Protein AF-A0A3A8ZZX3-F1 (afdb_monomer)

Radius of gyration: 27.64 Å; Cα contacts (8 Å, |Δi|>4): 768; chains: 1; bounding box: 94×73×80 Å

Solvent-accessible surface area (backbone atoms only — not comparable to full-atom values): 27142 Å² total; per-residue (Å²): 136,84,82,82,80,82,78,87,72,84,84,74,74,81,75,76,76,81,80,89,82,85,76,88,88,90,82,88,89,87,80,89,83,88,85,85,83,87,86,88,83,88,86,88,85,90,82,89,79,91,85,90,79,89,82,90,81,89,81,89,85,80,92,79,90,80,90,82,91,84,86,89,83,92,74,90,84,78,89,78,80,91,83,84,86,91,82,90,83,83,94,74,90,63,94,78,72,51,72,67,44,51,50,42,26,74,74,71,35,84,51,39,41,40,95,63,51,42,81,43,76,36,43,89,82,59,42,72,32,32,41,43,35,30,52,57,40,96,92,43,78,55,64,42,34,32,36,32,43,98,91,40,78,66,35,71,38,78,72,78,80,40,70,92,42,58,95,46,52,84,68,46,81,76,45,70,51,76,45,25,83,83,22,66,60,35,44,17,42,40,40,32,33,28,22,68,90,35,70,36,34,39,39,24,50,34,48,75,48,59,86,91,59,74,43,60,48,50,47,72,41,62,50,34,12,34,44,44,36,67,70,50,60,83,83,76,45,72,66,58,50,33,35,71,59,47,74,58,47,60,62,30,53,37,95,41,60,62,62,40,47,54,33,53,55,51,44,43,48,44,49,36,61,59,72,52,88,52,98,83,59,72,64,53,20,23,34,76,42,43,46,37,78,66,91,69,56,26,43,30,36,32,27,72,81,48,29,34,31,35,34,42,62,57,97,48,32,39,23,23,49,32,71,66,38,52,28,57,61,68,47,18,80,47,44,30,31,20,70,45,63,45,38,30,36,35,44,32,25,41,84,92,56,41,33,36,37,41,39,36,32,32,68,46,99,84,46,40,64,43,70,90,44,39,38,41,40,32,42,32,49,67,84,84,71,79,86,63,94,49,98,91,44,50,77,42,92,30,68,35,25,48,77,86,40,83,50,54,70,70,57,48,52,53,47,43,75,72,67,61,79,58,78,65,42,74,67,55,39,82,35,44,70,75,53,46,53,50,51,49,55,70,71,62,124

Structure (mmCIF, N/CA/C/O backbone):
data_AF-A0A3A8ZZX3-F1
#
_entry.id   AF-A0A3A8ZZX3-F1
#
loop_
_atom_site.group_PDB
_atom_site.id
_atom_site.type_symbol
_atom_site.label_atom_id
_atom_site.label_alt_id
_atom_site.label_comp_id
_atom_site.label_asym_id
_atom_site.label_entity_id
_atom_site.label_seq_id
_atom_site.pdbx_PDB_ins_code
_atom_site.Cartn_x
_atom_site.Cartn_y
_atom_site.Cartn_z
_atom_site.occupancy
_atom_site.B_iso_or_equiv
_atom_site.auth_seq_id
_atom_site.auth_comp_id
_atom_site.auth_asym_id
_atom_site.auth_atom_id
_atom_site.pdbx_PDB_model_num
ATOM 1 N N . MET A 1 1 ? 52.076 -0.228 2.991 1.00 35.75 1 MET A N 1
ATOM 2 C CA . MET A 1 1 ? 50.702 -0.357 3.521 1.00 35.75 1 MET A CA 1
ATOM 3 C C . MET A 1 1 ? 49.844 0.734 2.901 1.00 35.75 1 MET A C 1
ATOM 5 O O . MET A 1 1 ? 49.904 1.874 3.340 1.00 35.75 1 MET A O 1
ATOM 9 N N . LYS A 1 2 ? 49.142 0.412 1.810 1.00 28.17 2 LYS A N 1
ATOM 10 C CA . LYS A 1 2 ? 48.167 1.310 1.181 1.00 28.17 2 LYS A CA 1
ATOM 11 C C . LYS A 1 2 ? 46.853 1.161 1.953 1.00 28.17 2 LYS A C 1
ATOM 13 O O . LYS A 1 2 ? 46.361 0.047 2.075 1.00 28.17 2 LYS A O 1
ATOM 18 N N . ARG A 1 3 ? 46.346 2.255 2.526 1.00 26.59 3 ARG A N 1
ATOM 19 C CA . ARG A 1 3 ? 45.012 2.313 3.137 1.00 26.59 3 ARG A CA 1
ATOM 20 C C . ARG A 1 3 ? 43.992 2.483 2.015 1.00 26.59 3 ARG A C 1
ATOM 22 O O . ARG A 1 3 ? 43.915 3.556 1.424 1.00 26.59 3 ARG A O 1
ATOM 29 N N . THR A 1 4 ? 43.251 1.428 1.718 1.00 27.47 4 THR A N 1
ATOM 30 C CA . THR A 1 4 ? 42.016 1.474 0.935 1.00 27.47 4 THR A CA 1
ATOM 31 C C . THR A 1 4 ? 40.983 2.253 1.748 1.00 27.47 4 THR A C 1
ATOM 33 O O . THR A 1 4 ? 40.610 1.838 2.843 1.00 27.47 4 THR A O 1
ATOM 36 N N . ARG A 1 5 ? 40.572 3.428 1.258 1.00 26.05 5 ARG A N 1
ATOM 37 C CA . ARG A 1 5 ? 39.356 4.094 1.733 1.00 26.05 5 ARG A CA 1
ATOM 38 C C . ARG A 1 5 ? 38.194 3.432 1.005 1.00 26.05 5 ARG A C 1
ATOM 40 O O . ARG A 1 5 ? 38.030 3.659 -0.186 1.00 26.05 5 ARG A O 1
ATOM 47 N N . ILE A 1 6 ? 37.441 2.603 1.715 1.00 25.89 6 ILE A N 1
ATOM 48 C CA . ILE A 1 6 ? 36.107 2.186 1.290 1.00 25.89 6 ILE A CA 1
ATOM 49 C C . ILE A 1 6 ? 35.233 3.426 1.484 1.00 25.89 6 ILE A C 1
ATOM 51 O O . ILE A 1 6 ? 35.000 3.845 2.618 1.00 25.89 6 ILE A O 1
ATOM 55 N N . LYS A 1 7 ? 34.874 4.093 0.384 1.00 24.52 7 LYS A N 1
ATOM 56 C CA . LYS A 1 7 ? 33.806 5.091 0.401 1.00 24.52 7 LYS A CA 1
ATOM 57 C C . LYS A 1 7 ? 32.504 4.305 0.512 1.00 24.52 7 LYS A C 1
ATOM 59 O O . LYS A 1 7 ? 32.177 3.551 -0.393 1.00 24.52 7 LYS A O 1
ATOM 64 N N . TRP A 1 8 ? 31.827 4.451 1.642 1.00 22.27 8 TRP A N 1
ATOM 65 C CA . TRP A 1 8 ? 30.412 4.131 1.753 1.00 22.27 8 TRP A CA 1
ATOM 66 C C . TRP A 1 8 ? 29.657 5.213 0.981 1.00 22.27 8 TRP A C 1
ATOM 68 O O . TRP A 1 8 ? 29.888 6.399 1.222 1.00 22.27 8 TRP A O 1
ATOM 78 N N . MET A 1 9 ? 28.839 4.807 0.020 1.00 23.98 9 MET A N 1
ATOM 79 C CA . MET A 1 9 ? 27.940 5.671 -0.738 1.00 23.98 9 MET A CA 1
ATOM 80 C C . MET A 1 9 ? 26.528 5.096 -0.535 1.00 23.98 9 MET A C 1
ATOM 82 O O . MET A 1 9 ? 26.406 3.869 -0.491 1.00 23.98 9 MET A O 1
ATOM 86 N N . PRO A 1 10 ? 25.513 5.934 -0.270 1.00 27.72 10 PRO A N 1
ATOM 87 C CA . PRO A 1 10 ? 24.210 5.473 0.194 1.00 27.72 10 PRO A CA 1
ATOM 88 C C . PRO A 1 10 ? 23.489 4.687 -0.905 1.00 27.72 10 PRO A C 1
ATOM 90 O O . PRO A 1 10 ? 23.465 5.102 -2.060 1.00 27.72 10 PRO A O 1
ATOM 93 N N . MET A 1 11 ? 22.920 3.543 -0.524 1.00 24.72 11 MET A N 1
ATOM 94 C CA . MET A 1 11 ? 21.901 2.837 -1.297 1.00 24.72 11 MET A CA 1
ATOM 95 C C . MET A 1 11 ? 20.681 3.761 -1.354 1.00 24.72 11 MET A C 1
ATOM 97 O O . MET A 1 11 ? 20.001 3.935 -0.349 1.00 24.72 11 MET A O 1
ATOM 101 N N . ALA A 1 12 ? 20.453 4.410 -2.492 1.00 27.44 12 ALA A N 1
ATOM 102 C CA . ALA A 1 12 ? 19.214 5.129 -2.741 1.00 27.44 12 ALA A CA 1
ATOM 103 C C . ALA A 1 12 ? 18.169 4.105 -3.197 1.00 27.44 12 ALA A C 1
ATOM 105 O O . ALA A 1 12 ? 18.133 3.727 -4.366 1.00 27.44 12 ALA A O 1
ATOM 106 N N . ILE A 1 13 ? 17.351 3.619 -2.266 1.00 29.52 13 ILE A N 1
ATOM 107 C CA . ILE A 1 13 ? 16.057 3.032 -2.609 1.00 29.52 13 ILE A CA 1
ATOM 108 C C . ILE A 1 13 ? 15.150 4.237 -2.878 1.00 29.52 13 ILE A C 1
ATOM 110 O O . ILE A 1 13 ? 14.705 4.907 -1.951 1.00 29.52 13 ILE A O 1
ATOM 114 N N . MET A 1 14 ? 14.978 4.604 -4.151 1.00 34.81 14 MET A N 1
ATOM 115 C CA . MET A 1 14 ? 14.000 5.624 -4.527 1.00 34.81 14 MET A CA 1
ATOM 116 C C . MET A 1 14 ? 12.603 5.006 -4.453 1.00 34.81 14 MET A C 1
ATOM 118 O O . MET A 1 14 ? 12.107 4.463 -5.436 1.00 34.81 14 MET A O 1
ATOM 122 N N . THR A 1 15 ? 11.958 5.102 -3.294 1.00 33.69 15 THR A N 1
ATOM 123 C CA . THR A 1 15 ? 10.500 4.999 -3.221 1.00 33.69 15 THR A CA 1
ATOM 124 C C . THR A 1 15 ? 9.944 6.305 -3.784 1.00 33.69 15 THR A C 1
ATOM 126 O O . THR A 1 15 ? 10.015 7.358 -3.147 1.00 33.69 15 THR A O 1
ATOM 129 N N . ALA A 1 16 ? 9.478 6.273 -5.031 1.00 29.47 16 ALA A N 1
ATOM 130 C CA . ALA A 1 16 ? 8.839 7.413 -5.673 1.00 29.47 16 ALA A CA 1
ATOM 131 C C . ALA A 1 16 ? 7.444 7.623 -5.071 1.00 29.47 16 ALA A C 1
ATOM 133 O O . ALA A 1 16 ? 6.462 7.144 -5.619 1.00 29.47 16 ALA A O 1
ATOM 134 N N . MET A 1 17 ? 7.354 8.324 -3.940 1.00 32.25 17 MET A N 1
ATOM 135 C CA . MET A 1 17 ? 6.090 8.845 -3.415 1.00 32.25 17 MET A CA 1
ATOM 136 C C . MET A 1 17 ? 6.346 9.957 -2.401 1.00 32.25 17 MET A C 1
ATOM 138 O O . MET A 1 17 ? 7.015 9.755 -1.390 1.00 32.25 17 MET A O 1
ATOM 142 N N . LEU A 1 18 ? 5.809 11.153 -2.660 1.00 31.80 18 LEU A N 1
ATOM 143 C CA . LEU A 1 18 ? 5.735 12.197 -1.643 1.00 31.80 18 LEU A CA 1
ATOM 144 C C . LEU A 1 18 ? 4.461 13.046 -1.792 1.00 31.80 18 LEU A C 1
ATOM 146 O O . LEU A 1 18 ? 4.345 13.869 -2.695 1.00 31.80 18 LEU A O 1
ATOM 150 N N . VAL A 1 19 ? 3.572 12.858 -0.813 1.00 26.02 19 VAL A N 1
ATOM 151 C CA . VAL A 1 19 ? 2.784 13.873 -0.089 1.00 26.02 19 VAL A CA 1
ATOM 152 C C . VAL A 1 19 ? 1.876 14.782 -0.933 1.00 26.02 19 VAL A C 1
ATOM 154 O O . VAL A 1 19 ? 2.236 15.898 -1.308 1.00 26.02 19 VAL A O 1
ATOM 157 N N . CYS A 1 20 ? 0.607 14.383 -1.059 1.00 23.25 20 CYS A N 1
ATOM 158 C CA . CYS A 1 20 ? -0.499 15.325 -1.241 1.00 23.25 20 CYS A CA 1
ATOM 159 C C . CYS A 1 20 ? -0.789 16.043 0.090 1.00 23.25 20 CYS A C 1
ATOM 161 O O . CYS A 1 20 ? -1.660 15.663 0.868 1.00 23.25 20 CYS A O 1
ATOM 163 N N . ALA A 1 21 ? -0.051 17.118 0.367 1.00 21.50 21 ALA A N 1
ATOM 164 C CA . ALA A 1 21 ? -0.431 18.088 1.388 1.00 21.50 21 ALA A CA 1
ATOM 165 C C . ALA A 1 21 ? -1.526 19.018 0.836 1.00 21.50 21 ALA A C 1
ATOM 167 O O . ALA A 1 21 ? -1.242 20.128 0.393 1.00 21.50 21 ALA A O 1
ATOM 168 N N . CYS A 1 22 ? -2.789 18.593 0.889 1.00 23.70 22 CYS A N 1
ATOM 169 C CA . CYS A 1 22 ? -3.934 19.472 0.646 1.00 23.70 22 CYS A CA 1
ATOM 170 C C . CYS A 1 22 ? -4.710 19.692 1.947 1.00 23.70 22 CYS A C 1
ATOM 172 O O . CYS A 1 22 ? -5.764 19.122 2.190 1.00 23.70 22 CYS A O 1
ATOM 174 N N . GLY A 1 23 ? -4.166 20.566 2.794 1.00 21.05 23 GLY A N 1
ATOM 175 C CA . GLY A 1 23 ? -4.850 21.104 3.963 1.00 21.05 23 GLY A CA 1
ATOM 176 C C . GLY A 1 23 ? -4.674 22.618 4.025 1.00 21.05 23 GLY A C 1
ATOM 177 O O . GLY A 1 23 ? -3.597 23.103 4.354 1.00 21.05 23 GLY A O 1
ATOM 178 N N . ASN A 1 24 ? -5.765 23.341 3.764 1.00 25.86 24 ASN A N 1
ATOM 179 C CA . ASN A 1 24 ? -5.967 24.783 3.951 1.00 25.86 24 ASN A CA 1
ATOM 180 C C . ASN A 1 24 ? -5.250 25.754 2.999 1.00 25.86 24 ASN A C 1
ATOM 182 O O . ASN A 1 24 ? -4.222 26.326 3.346 1.00 25.86 24 ASN A O 1
ATOM 186 N N . GLN A 1 25 ? -5.937 26.121 1.910 1.00 23.34 25 GLN A N 1
ATOM 187 C CA . GLN A 1 25 ? -6.116 27.534 1.529 1.00 23.34 25 GLN A CA 1
ATOM 188 C C . GLN A 1 25 ? -7.231 27.692 0.479 1.00 23.34 25 GLN A C 1
ATOM 190 O O . GLN A 1 25 ? -6.992 27.880 -0.708 1.00 23.34 25 GLN A O 1
ATOM 195 N N . SER A 1 26 ? -8.487 27.654 0.928 1.00 23.36 26 SER A N 1
ATOM 196 C CA . SER A 1 26 ? -9.646 28.032 0.109 1.00 23.36 26 SER A CA 1
ATOM 197 C C . SER A 1 26 ? -10.311 29.268 0.704 1.00 23.36 26 SER A C 1
ATOM 199 O O . SER A 1 26 ? -11.254 29.174 1.483 1.00 23.36 26 SER A O 1
ATOM 201 N N . ALA A 1 27 ? -9.820 30.448 0.335 1.00 25.16 27 ALA A N 1
ATOM 202 C CA . ALA A 1 27 ? -10.617 31.667 0.359 1.00 25.16 27 ALA A CA 1
ATOM 203 C C . ALA A 1 27 ? -10.037 32.669 -0.646 1.00 25.16 27 ALA A C 1
ATOM 205 O O . ALA A 1 27 ? -8.862 33.003 -0.582 1.00 25.16 27 ALA A O 1
ATOM 206 N N . GLU A 1 28 ? -10.909 33.165 -1.526 1.00 26.33 28 GLU A N 1
ATOM 207 C CA . GLU A 1 28 ? -10.723 34.349 -2.379 1.00 26.33 28 GLU A CA 1
ATOM 208 C C . GLU A 1 28 ? -10.077 34.202 -3.766 1.00 26.33 28 GLU A C 1
ATOM 210 O O . GLU A 1 28 ? -9.236 35.017 -4.106 1.00 26.33 28 GLU A O 1
ATOM 215 N N . ILE A 1 29 ? -10.591 33.341 -4.659 1.00 25.14 29 ILE A N 1
ATOM 216 C CA . ILE A 1 29 ? -10.711 33.715 -6.091 1.00 25.14 29 ILE A CA 1
ATOM 217 C C . ILE A 1 29 ? -12.008 33.129 -6.684 1.00 25.14 29 ILE A C 1
ATOM 219 O O . ILE A 1 29 ? -12.013 32.145 -7.411 1.00 25.14 29 ILE A O 1
ATOM 223 N N . GLN A 1 30 ? -13.146 33.764 -6.398 1.00 24.62 30 GLN A N 1
ATOM 224 C CA . GLN A 1 30 ? -14.319 33.708 -7.276 1.00 24.62 30 GLN A CA 1
ATOM 225 C C . GLN A 1 30 ? -14.690 35.133 -7.668 1.00 24.62 30 GLN A C 1
ATOM 227 O O . GLN A 1 30 ? -15.331 35.859 -6.907 1.00 24.62 30 GLN A O 1
ATOM 232 N N . LYS A 1 31 ? -14.290 35.535 -8.874 1.00 25.45 31 LYS A N 1
ATOM 233 C CA . LYS A 1 31 ? -14.998 36.520 -9.698 1.00 25.45 31 LYS A CA 1
ATOM 234 C C . LYS A 1 31 ? -14.415 36.491 -11.106 1.00 25.45 31 LYS A C 1
ATOM 236 O O . LYS A 1 31 ? -13.218 36.670 -11.262 1.00 25.45 31 LYS A O 1
ATOM 241 N N . GLN A 1 32 ? -15.321 36.388 -12.083 1.00 24.48 32 GLN A N 1
ATOM 242 C CA . GLN A 1 32 ? -15.096 36.340 -13.538 1.00 24.48 32 GLN A CA 1
ATOM 243 C C . GLN A 1 32 ? -14.703 34.922 -13.997 1.00 24.48 32 GLN A C 1
ATOM 245 O O . GLN A 1 32 ? -13.659 34.419 -13.633 1.00 24.48 32 GLN A O 1
ATOM 250 N N . THR A 1 33 ? -15.498 34.176 -14.764 1.00 25.25 33 THR A N 1
ATOM 251 C CA . THR A 1 33 ? -16.285 34.603 -15.923 1.00 25.25 33 THR A CA 1
ATOM 252 C C . THR A 1 33 ? -17.392 33.578 -16.180 1.00 25.25 33 THR A C 1
ATOM 254 O O . THR A 1 33 ? -17.118 32.423 -16.476 1.00 25.25 33 THR A O 1
ATOM 257 N N . ALA A 1 34 ? -18.649 34.009 -16.075 1.00 22.81 34 ALA A N 1
ATOM 258 C CA . ALA A 1 34 ? -19.795 33.282 -16.602 1.00 22.81 34 ALA A CA 1
ATOM 259 C C . ALA A 1 34 ? -20.109 33.819 -18.003 1.00 22.81 34 ALA A C 1
ATOM 261 O O . ALA A 1 34 ? -20.228 35.033 -18.181 1.00 22.81 34 ALA A O 1
ATOM 262 N N . GLY A 1 35 ? -20.287 32.927 -18.976 1.00 22.27 35 GLY A N 1
ATOM 263 C CA . GLY A 1 35 ? -20.876 33.283 -20.262 1.00 22.27 35 GLY A CA 1
ATOM 264 C C . GLY A 1 35 ? -20.722 32.208 -21.333 1.00 22.27 35 GLY A C 1
ATOM 265 O O . GLY A 1 35 ? -19.633 32.050 -21.867 1.00 22.27 35 GLY A O 1
ATOM 266 N N . GLY A 1 36 ? -21.835 31.567 -21.719 1.00 23.16 36 GLY A N 1
ATOM 267 C CA . GLY A 1 36 ? -22.000 31.097 -23.104 1.00 23.16 36 GLY A CA 1
ATOM 268 C C . GLY A 1 36 ? -22.632 29.721 -23.349 1.00 23.16 36 GLY A C 1
ATOM 269 O O . GLY A 1 36 ? -21.931 28.794 -23.708 1.00 23.16 36 GLY A O 1
ATOM 270 N N . ASN A 1 37 ? -23.966 29.660 -23.248 1.00 24.14 37 ASN A N 1
ATOM 271 C CA . ASN A 1 37 ? -24.945 28.967 -24.114 1.00 24.14 37 ASN A CA 1
ATOM 272 C C . ASN A 1 37 ? -24.756 27.528 -24.670 1.00 24.14 37 ASN A C 1
ATOM 274 O O . ASN A 1 37 ? -23.994 27.293 -25.596 1.00 24.14 37 ASN A O 1
ATOM 278 N N . GLN A 1 38 ? -25.712 26.676 -24.252 1.00 24.95 38 GLN A N 1
ATOM 279 C CA . GLN A 1 38 ? -26.722 25.929 -25.042 1.00 24.95 38 GLN A CA 1
ATOM 280 C C . GLN A 1 38 ? -26.303 25.120 -26.290 1.00 24.95 38 GLN A C 1
ATOM 282 O O . GLN A 1 38 ? -25.961 25.698 -27.315 1.00 24.95 38 GLN A O 1
ATOM 287 N N . THR A 1 39 ? -26.652 23.824 -26.328 1.00 24.73 39 THR A N 1
ATOM 288 C CA . THR A 1 39 ? -27.852 23.319 -27.049 1.00 24.73 39 THR A CA 1
ATOM 289 C C . THR A 1 39 ? -28.114 21.826 -26.800 1.00 24.73 39 THR A C 1
ATOM 291 O O . THR A 1 39 ? -27.210 21.040 -26.557 1.00 24.73 39 THR A O 1
ATOM 294 N N . ALA A 1 40 ? -29.402 21.482 -26.830 1.00 23.55 40 ALA A N 1
ATOM 295 C CA . ALA A 1 40 ? -29.999 20.173 -26.595 1.00 23.55 40 ALA A CA 1
ATOM 296 C C . ALA A 1 40 ? -29.903 19.226 -27.804 1.00 23.55 40 ALA A C 1
ATOM 298 O O . ALA A 1 40 ? -29.895 19.707 -28.936 1.00 23.55 40 ALA A O 1
ATOM 299 N N . GLN A 1 41 ? -30.041 17.912 -27.579 1.00 26.11 41 GLN A N 1
ATOM 300 C CA . GLN A 1 41 ? -30.997 17.108 -28.353 1.00 26.11 41 GLN A CA 1
ATOM 301 C C . GLN A 1 41 ? -31.349 15.765 -27.697 1.00 26.11 41 GLN A C 1
ATOM 303 O O . GLN A 1 41 ? -30.493 14.978 -27.310 1.00 26.11 41 GLN A O 1
ATOM 308 N N . GLU A 1 42 ? -32.659 15.545 -27.612 1.00 24.02 42 GLU A N 1
ATOM 309 C CA . GLU A 1 42 ? -33.368 14.329 -27.224 1.00 24.02 42 GLU A CA 1
ATOM 310 C C . GLU A 1 42 ? -33.145 13.181 -28.221 1.00 24.02 42 GLU A C 1
ATOM 312 O O . GLU A 1 42 ? -33.012 13.428 -29.421 1.00 24.02 42 GLU A O 1
ATOM 317 N N . ARG A 1 43 ? -33.295 11.932 -27.753 1.00 26.39 43 ARG A N 1
ATOM 318 C CA . ARG A 1 43 ? -34.104 10.906 -28.439 1.00 26.39 43 ARG A CA 1
ATOM 319 C C . ARG A 1 43 ? -34.572 9.815 -27.468 1.00 26.39 43 ARG A C 1
ATOM 321 O O . ARG A 1 43 ? -33.783 9.044 -26.940 1.00 26.39 43 ARG A O 1
ATOM 328 N N . GLN A 1 44 ? -35.890 9.761 -27.294 1.00 23.72 44 GLN A N 1
ATOM 329 C CA . GLN A 1 44 ? -36.675 8.618 -26.825 1.00 23.72 44 GLN A CA 1
ATOM 330 C C . GLN A 1 44 ? -37.027 7.694 -28.002 1.00 23.72 44 GLN A C 1
ATOM 332 O O . GLN A 1 44 ? -37.263 8.192 -29.103 1.00 23.72 44 GLN A O 1
ATOM 337 N N . ALA A 1 45 ? -37.157 6.392 -27.718 1.00 25.48 45 ALA A N 1
ATOM 338 C CA . ALA A 1 45 ? -38.215 5.446 -28.145 1.00 25.48 45 ALA A CA 1
ATOM 339 C C . ALA A 1 45 ? -37.633 4.015 -28.045 1.00 25.48 45 ALA A C 1
ATOM 341 O O . ALA A 1 45 ? -36.572 3.783 -28.609 1.00 25.48 45 ALA A O 1
ATOM 342 N N . ALA A 1 46 ? -38.139 3.034 -27.287 1.00 23.42 46 ALA A N 1
ATOM 343 C CA . ALA A 1 46 ? -39.488 2.498 -27.020 1.00 23.42 46 ALA A CA 1
ATOM 344 C C . ALA A 1 46 ? -39.612 1.070 -27.603 1.00 23.42 46 ALA A C 1
ATOM 346 O O . ALA A 1 46 ? -39.205 0.831 -28.737 1.00 23.42 46 ALA A O 1
ATOM 347 N N . GLY A 1 47 ? -40.228 0.168 -26.824 1.00 23.69 47 GLY A N 1
ATOM 348 C CA . GLY A 1 47 ? -40.628 -1.207 -27.180 1.00 23.69 47 GLY A CA 1
ATOM 349 C C . GLY A 1 47 ? -40.166 -2.212 -26.112 1.00 23.69 47 GLY A C 1
ATOM 350 O O . GLY A 1 47 ? -39.001 -2.580 -26.119 1.00 23.69 47 GLY A O 1
ATOM 351 N N . GLU A 1 48 ? -40.918 -2.524 -25.043 1.00 23.41 48 GLU A N 1
ATOM 352 C CA . GLU A 1 48 ? -42.093 -3.435 -24.982 1.00 23.41 48 GLU A CA 1
ATOM 353 C C . GLU A 1 48 ? -41.836 -4.774 -25.710 1.00 23.41 48 GLU A C 1
ATOM 355 O O . GLU A 1 48 ? -41.448 -4.766 -26.869 1.00 23.41 48 GLU A O 1
ATOM 360 N N . ALA A 1 49 ? -42.060 -5.974 -25.167 1.00 22.94 49 ALA A N 1
ATOM 361 C CA . ALA A 1 49 ? -42.785 -6.429 -23.984 1.00 22.94 49 ALA A CA 1
ATOM 362 C C . ALA A 1 49 ? -42.606 -7.962 -23.835 1.00 22.94 49 ALA A C 1
ATOM 364 O O . ALA A 1 49 ? -42.408 -8.637 -24.842 1.00 22.94 49 ALA A O 1
ATOM 365 N N . GLN A 1 50 ? -42.861 -8.468 -22.612 1.00 24.31 50 GLN A N 1
ATOM 366 C CA . GLN A 1 50 ? -43.399 -9.812 -22.286 1.00 24.31 50 GLN A CA 1
ATOM 367 C C . GLN A 1 50 ? -42.485 -11.026 -22.576 1.00 24.31 50 GLN A C 1
ATOM 369 O O . GLN A 1 50 ? -41.735 -11.048 -23.532 1.00 24.31 50 GLN A O 1
ATOM 374 N N . THR A 1 51 ? -42.478 -12.146 -21.852 1.00 22.77 51 THR A N 1
ATOM 375 C CA . THR A 1 51 ? -43.171 -12.713 -20.676 1.00 22.77 51 THR A CA 1
ATOM 376 C C . THR A 1 51 ? -42.476 -14.056 -20.420 1.00 22.77 51 THR A C 1
ATOM 378 O O . THR A 1 51 ? -42.089 -14.704 -21.389 1.00 22.77 51 THR A O 1
ATOM 381 N N . GLY A 1 52 ? -42.426 -14.548 -19.182 1.00 24.70 52 GLY A N 1
ATOM 382 C CA . GLY A 1 52 ? -42.093 -15.957 -18.943 1.00 24.70 52 GLY A CA 1
ATOM 383 C C . GLY A 1 52 ? -41.783 -16.247 -17.485 1.00 24.70 52 GLY A C 1
ATOM 384 O O . GLY A 1 52 ? -40.700 -15.942 -17.014 1.00 24.70 52 GLY A O 1
ATOM 385 N N . ASN A 1 53 ? -42.770 -16.791 -16.785 1.00 23.12 53 ASN A N 1
ATOM 386 C CA . ASN A 1 53 ? -42.750 -17.131 -15.369 1.00 23.12 53 ASN A CA 1
ATOM 387 C C . ASN A 1 53 ? -42.537 -18.649 -15.193 1.00 23.12 53 ASN A C 1
ATOM 389 O O . ASN A 1 53 ? -42.934 -19.400 -16.087 1.00 23.12 53 ASN A O 1
ATOM 393 N N . ALA A 1 54 ? -42.082 -19.045 -13.995 1.00 24.09 54 ALA A N 1
ATOM 394 C CA . ALA A 1 54 ? -41.921 -20.412 -13.461 1.00 24.09 54 ALA A CA 1
ATOM 395 C C . ALA A 1 54 ? -40.707 -21.199 -14.014 1.00 24.09 54 ALA A C 1
ATOM 397 O O . ALA A 1 54 ? -40.390 -21.110 -15.191 1.00 24.09 54 ALA A O 1
ATOM 398 N N . ASP A 1 55 ? -39.962 -21.973 -13.225 1.00 24.09 55 ASP A N 1
ATOM 399 C CA . ASP A 1 55 ? -40.396 -22.794 -12.093 1.00 24.09 55 ASP A CA 1
ATOM 400 C C . ASP A 1 55 ? -39.232 -23.111 -11.131 1.00 24.09 55 ASP A C 1
ATOM 402 O O . ASP A 1 55 ? -38.062 -23.112 -11.518 1.00 24.09 55 ASP A O 1
ATOM 406 N N . GLU A 1 56 ? -39.599 -23.389 -9.883 1.00 24.12 56 GLU A N 1
ATOM 407 C CA . GLU A 1 56 ? -38.773 -23.929 -8.804 1.00 24.12 56 GLU A CA 1
ATOM 408 C C . GLU A 1 56 ? -38.213 -25.315 -9.158 1.00 24.12 56 GLU A C 1
ATOM 410 O O . GLU A 1 56 ? -38.942 -26.174 -9.642 1.00 24.12 56 GLU A O 1
ATOM 415 N N . THR A 1 57 ? -36.978 -25.603 -8.736 1.00 25.84 57 THR A N 1
ATOM 416 C CA . THR A 1 57 ? -36.681 -26.915 -8.138 1.00 25.84 57 THR A CA 1
ATOM 417 C C . THR A 1 57 ? -35.598 -26.793 -7.076 1.00 25.84 57 THR A C 1
ATOM 419 O O . THR A 1 57 ? -34.452 -26.448 -7.341 1.00 25.84 57 THR A O 1
ATOM 422 N N . THR A 1 58 ? -36.025 -27.115 -5.865 1.00 22.70 58 THR A N 1
ATOM 423 C CA . THR A 1 58 ? -35.275 -27.472 -4.667 1.00 22.70 58 THR A CA 1
ATOM 424 C C . THR A 1 58 ? -34.473 -28.761 -4.869 1.00 22.70 58 THR A C 1
ATOM 426 O O . THR A 1 58 ? -34.992 -29.737 -5.410 1.00 22.70 58 THR A O 1
ATOM 429 N N . ALA A 1 59 ? -33.252 -28.803 -4.335 1.00 25.19 59 ALA A N 1
ATOM 430 C CA . ALA A 1 59 ? -32.601 -30.040 -3.908 1.00 25.19 59 ALA A CA 1
ATOM 431 C C . ALA A 1 59 ? -31.657 -29.742 -2.731 1.00 25.19 59 ALA A C 1
ATOM 433 O O . ALA A 1 59 ? -30.560 -29.220 -2.902 1.00 25.19 59 ALA A O 1
ATOM 434 N N . GLU A 1 60 ? -32.136 -30.056 -1.526 1.00 22.27 60 GLU A N 1
ATOM 435 C CA . GLU A 1 60 ? -31.320 -30.279 -0.332 1.00 22.27 60 GLU A CA 1
ATOM 436 C C . GLU A 1 60 ? -30.497 -31.570 -0.464 1.00 22.27 60 GLU A C 1
ATOM 438 O O . GLU A 1 60 ? -30.955 -32.524 -1.097 1.00 22.27 60 GLU A O 1
ATOM 443 N N . SER A 1 61 ? -29.365 -31.609 0.253 1.00 24.17 61 SER A N 1
ATOM 444 C CA . SER A 1 61 ? -28.663 -32.770 0.846 1.00 24.17 61 SER A CA 1
ATOM 445 C C . SER A 1 61 ? -27.160 -32.643 0.570 1.00 24.17 61 SER A C 1
ATOM 447 O O . SER A 1 61 ? -26.766 -32.424 -0.563 1.00 24.17 61 SER A O 1
ATOM 449 N N . GLY A 1 62 ? -26.241 -32.768 1.520 1.00 24.16 62 GLY A N 1
ATOM 450 C CA . GLY A 1 62 ? -26.328 -33.199 2.902 1.00 24.16 62 GLY A CA 1
ATOM 451 C C . GLY A 1 62 ? -24.925 -33.143 3.509 1.00 24.16 62 GLY A C 1
ATOM 452 O O . GLY A 1 62 ? -23.920 -33.289 2.819 1.00 24.16 62 GLY A O 1
ATOM 453 N N . ILE A 1 63 ? -24.893 -32.888 4.809 1.00 23.19 63 ILE A N 1
ATOM 454 C CA . ILE A 1 63 ? -23.712 -32.825 5.664 1.00 23.19 63 ILE A CA 1
ATOM 455 C C . ILE A 1 63 ? -23.126 -34.233 5.818 1.00 23.19 63 ILE A C 1
ATOM 457 O O . ILE A 1 63 ? -23.868 -35.152 6.162 1.00 23.19 63 ILE A O 1
ATOM 461 N N . THR A 1 64 ? -21.806 -34.375 5.695 1.00 24.67 64 THR A N 1
ATOM 462 C CA . THR A 1 64 ? -21.048 -35.386 6.448 1.00 24.67 64 THR A CA 1
ATOM 463 C C . THR A 1 64 ? -19.676 -34.840 6.822 1.00 24.67 64 THR A C 1
ATOM 465 O O . THR A 1 64 ? -18.815 -34.663 5.965 1.00 24.67 64 THR A O 1
ATOM 468 N N . GLU A 1 65 ? -19.510 -34.595 8.121 1.00 23.53 65 GLU A N 1
ATOM 469 C CA . GLU A 1 65 ? -18.236 -34.450 8.819 1.00 23.53 65 GLU A CA 1
ATOM 470 C C . GLU A 1 65 ? -17.456 -35.770 8.783 1.00 23.53 65 GLU A C 1
ATOM 472 O O . GLU A 1 65 ? -18.012 -36.831 9.075 1.00 23.53 65 GLU A O 1
ATOM 477 N N . THR A 1 66 ? -16.149 -35.686 8.552 1.00 24.66 66 THR A N 1
ATOM 478 C CA . THR A 1 66 ? -15.171 -36.602 9.153 1.00 24.66 66 THR A CA 1
ATOM 479 C C . THR A 1 66 ? -13.904 -35.813 9.441 1.00 24.66 66 THR A C 1
ATOM 481 O O . THR A 1 66 ? -13.231 -35.355 8.522 1.00 24.66 66 THR A O 1
ATOM 484 N N . ALA A 1 67 ? -13.630 -35.643 10.731 1.00 22.05 67 ALA A N 1
ATOM 485 C CA . ALA A 1 67 ? -12.389 -35.124 11.277 1.00 22.05 67 ALA A CA 1
ATOM 486 C C . ALA A 1 67 ? -11.304 -36.209 11.251 1.00 22.05 67 ALA A C 1
ATOM 488 O O . ALA A 1 67 ? -11.576 -37.338 11.657 1.00 22.05 67 ALA A O 1
ATOM 489 N N . GLU A 1 68 ? -10.082 -35.847 10.866 1.00 24.34 68 GLU A N 1
ATOM 490 C CA . GLU A 1 68 ? -8.857 -36.503 11.330 1.00 24.34 68 GLU A CA 1
ATOM 491 C C . GLU A 1 68 ? -7.794 -35.429 11.607 1.00 24.34 68 GLU A C 1
ATOM 493 O O . GLU A 1 68 ? -7.537 -34.548 10.790 1.00 24.34 68 GLU A O 1
ATOM 498 N N . GLU A 1 69 ? -7.252 -35.490 12.825 1.00 23.11 69 GLU A N 1
ATOM 499 C CA . GLU A 1 69 ? -6.210 -34.634 13.390 1.00 23.11 69 GLU A CA 1
ATOM 500 C C . GLU A 1 69 ? -4.837 -34.919 12.763 1.00 23.11 69 GLU A C 1
ATOM 502 O O . GLU A 1 69 ? -4.433 -36.079 12.717 1.00 23.11 69 GLU A O 1
ATOM 507 N N . THR A 1 70 ? -4.062 -33.873 12.453 1.00 23.11 70 THR A N 1
ATOM 508 C CA . THR A 1 70 ? -2.593 -33.872 12.622 1.00 23.11 70 THR A CA 1
ATOM 509 C C . THR A 1 70 ? -2.056 -32.454 12.859 1.00 23.11 70 THR A C 1
ATOM 511 O O . THR A 1 70 ? -1.940 -31.656 11.937 1.00 23.11 70 THR A O 1
ATOM 514 N N . ASP A 1 71 ? -1.803 -32.184 14.138 1.00 21.11 71 ASP A N 1
ATOM 515 C CA . ASP A 1 71 ? -0.658 -31.538 14.806 1.00 21.11 71 ASP A CA 1
ATOM 516 C C . ASP A 1 71 ? 0.260 -30.491 14.111 1.00 21.11 71 ASP A C 1
ATOM 518 O O . ASP A 1 71 ? 0.981 -30.780 13.159 1.00 21.11 71 ASP A O 1
ATOM 522 N N . GLU A 1 72 ? 0.283 -29.318 14.765 1.00 22.56 72 GLU A N 1
ATOM 523 C CA . GLU A 1 72 ? 1.357 -28.340 15.049 1.00 22.56 72 GLU A CA 1
ATOM 524 C C . GLU A 1 72 ? 2.259 -27.722 13.947 1.00 22.56 72 GLU A C 1
ATOM 526 O O . GLU A 1 72 ? 3.273 -28.272 13.527 1.00 22.56 72 GLU A O 1
ATOM 531 N N . SER A 1 73 ? 2.044 -26.416 13.718 1.00 22.81 73 SER A N 1
ATOM 532 C CA . SER A 1 73 ? 3.112 -25.400 13.709 1.00 22.81 73 SER A CA 1
ATOM 533 C C . SER A 1 73 ? 2.555 -24.068 14.228 1.00 22.81 73 SER A C 1
ATOM 535 O O . SER A 1 73 ? 1.586 -23.537 13.694 1.00 22.81 73 SER A O 1
ATOM 537 N N . ARG A 1 74 ? 3.131 -23.565 15.326 1.00 25.72 74 ARG A N 1
ATOM 538 C CA . ARG A 1 74 ? 2.717 -22.349 16.040 1.00 25.72 74 ARG A CA 1
ATOM 539 C C . ARG A 1 74 ? 3.343 -21.102 15.409 1.00 25.72 74 ARG A C 1
ATOM 541 O O . ARG A 1 74 ? 4.556 -20.928 15.503 1.00 25.72 74 ARG A O 1
ATOM 548 N N . THR A 1 75 ? 2.514 -20.185 14.928 1.00 25.05 75 THR A N 1
ATOM 549 C CA . THR A 1 75 ? 2.815 -18.747 14.854 1.00 25.05 75 THR A CA 1
ATOM 550 C C . THR A 1 75 ? 1.804 -17.994 15.720 1.00 25.05 75 THR A C 1
ATOM 552 O O . THR A 1 75 ? 0.651 -18.396 15.856 1.00 25.05 75 THR A O 1
ATOM 555 N N . ALA A 1 76 ? 2.300 -16.993 16.446 1.00 25.66 76 ALA A N 1
ATOM 556 C CA . ALA A 1 76 ? 1.631 -16.368 17.579 1.00 25.66 76 ALA A CA 1
ATOM 557 C C . ALA A 1 76 ? 0.386 -15.571 17.157 1.00 25.66 76 ALA A C 1
ATOM 559 O O . ALA A 1 76 ? 0.487 -14.543 16.492 1.00 25.66 76 ALA A O 1
ATOM 560 N N . ASP A 1 77 ? -0.776 -16.048 17.596 1.00 29.64 77 ASP A N 1
ATOM 561 C CA . ASP A 1 77 ? -2.058 -15.361 17.497 1.00 29.64 77 ASP A CA 1
ATOM 562 C C . ASP A 1 77 ? -2.200 -14.398 18.688 1.00 29.64 77 ASP A C 1
ATOM 564 O O . ASP A 1 77 ? -2.054 -14.790 19.849 1.00 29.64 77 ASP A O 1
ATOM 568 N N . GLY A 1 78 ? -2.403 -13.115 18.401 1.00 30.56 78 GLY A N 1
ATOM 569 C CA . GLY A 1 78 ? -2.306 -12.026 19.372 1.00 30.56 78 GLY A CA 1
ATOM 570 C C . GLY A 1 78 ? -3.467 -11.048 19.274 1.00 30.56 78 GLY A C 1
ATOM 571 O O . GLY A 1 78 ? -3.251 -9.848 19.150 1.00 30.56 78 GLY A O 1
ATOM 572 N N . ALA A 1 79 ? -4.705 -11.537 19.320 1.00 34.00 79 ALA A N 1
ATOM 573 C CA . ALA A 1 79 ? -5.831 -10.699 19.718 1.00 34.00 79 ALA A CA 1
ATOM 574 C C . ALA A 1 79 ? -5.807 -10.560 21.251 1.00 34.00 79 ALA A C 1
ATOM 576 O O . ALA A 1 79 ? -6.241 -11.459 21.969 1.00 34.00 79 ALA A O 1
ATOM 577 N N . GLN A 1 80 ? -5.268 -9.456 21.773 1.00 36.53 80 GLN A N 1
ATOM 578 C CA . GLN A 1 80 ? -5.311 -9.166 23.207 1.00 36.53 80 GLN A CA 1
ATOM 579 C C . GLN A 1 80 ? -6.485 -8.229 23.509 1.00 36.53 80 GLN A C 1
ATOM 581 O O . GLN A 1 80 ? -6.411 -7.022 23.314 1.00 36.53 80 GLN A O 1
ATOM 586 N N . THR A 1 81 ? -7.594 -8.800 23.982 1.00 29.30 81 THR A N 1
ATOM 587 C CA . THR A 1 81 ? -8.727 -8.055 24.553 1.00 29.30 81 THR A CA 1
ATOM 588 C C . THR A 1 81 ? -8.817 -8.339 26.048 1.00 29.30 81 THR A C 1
ATOM 590 O O . THR A 1 81 ? -9.043 -9.486 26.436 1.00 29.30 81 THR A O 1
ATOM 593 N N . ALA A 1 82 ? -8.692 -7.314 26.893 1.00 28.50 82 ALA A N 1
ATOM 594 C CA . ALA A 1 82 ? -8.988 -7.414 28.319 1.00 28.50 82 ALA A CA 1
ATOM 595 C C . ALA A 1 82 ? -10.417 -6.914 28.590 1.00 28.50 82 ALA A C 1
ATOM 597 O O . ALA A 1 82 ? -10.705 -5.727 28.472 1.00 28.50 82 ALA A O 1
ATOM 598 N N . GLY A 1 83 ? -11.319 -7.824 28.960 1.00 25.41 83 GLY A N 1
ATOM 599 C CA . GLY A 1 83 ? -12.625 -7.495 29.528 1.00 25.41 83 GLY A CA 1
ATOM 600 C C . GLY A 1 83 ? -12.726 -8.065 30.937 1.00 25.41 83 GLY A C 1
ATOM 601 O O . GLY A 1 83 ? -12.481 -9.253 31.126 1.00 25.41 83 GLY A O 1
ATOM 602 N N . THR A 1 84 ? -13.104 -7.246 31.923 1.00 25.98 84 THR A N 1
ATOM 603 C CA . THR A 1 84 ? -13.614 -7.769 33.200 1.00 25.98 84 THR A CA 1
ATOM 604 C C . THR A 1 84 ? -14.719 -6.883 33.768 1.00 25.98 84 THR A C 1
ATOM 606 O O . THR A 1 84 ? -14.626 -5.658 33.751 1.00 25.98 84 THR A O 1
ATOM 609 N N . GLU A 1 85 ? -15.771 -7.552 34.238 1.00 27.31 85 GLU A N 1
ATOM 610 C CA . GLU A 1 85 ? -17.026 -7.026 34.770 1.00 27.31 85 GLU A CA 1
ATOM 611 C C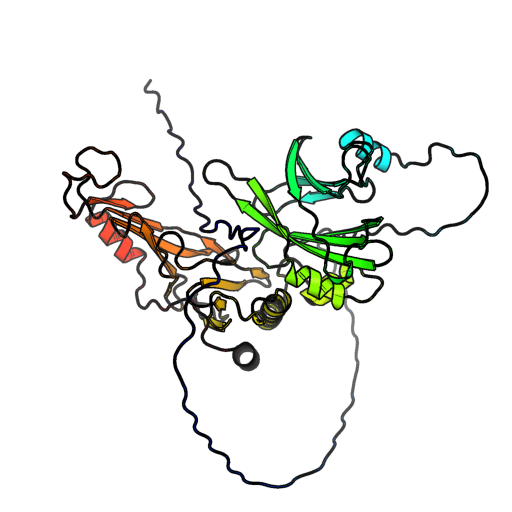 . GLU A 1 85 ? -16.886 -6.352 36.146 1.00 27.31 85 GLU A C 1
ATOM 613 O O . GLU A 1 85 ? -16.078 -6.731 36.994 1.00 27.31 85 GLU A O 1
ATOM 618 N N . GLU A 1 86 ? -17.755 -5.369 36.372 1.00 28.92 86 GLU A N 1
ATOM 619 C CA . GLU A 1 86 ? -17.894 -4.574 37.589 1.00 28.92 86 GLU A CA 1
ATOM 620 C C . GLU A 1 86 ? -18.660 -5.345 38.688 1.00 28.92 86 GLU A C 1
ATOM 622 O O . GLU A 1 86 ? -19.756 -5.858 38.457 1.00 28.92 86 GLU A O 1
ATOM 627 N N . THR A 1 87 ? -18.144 -5.367 39.924 1.00 24.77 87 THR A N 1
ATOM 628 C CA . THR A 1 87 ? -18.962 -5.623 41.125 1.00 24.77 87 THR A CA 1
ATOM 629 C C . THR A 1 87 ? -18.650 -4.609 42.226 1.00 24.77 87 THR A C 1
ATOM 631 O O . THR A 1 87 ? -17.501 -4.342 42.565 1.00 24.77 87 THR A O 1
ATOM 634 N N . ALA A 1 88 ? -19.714 -4.014 42.768 1.00 31.72 88 ALA A N 1
ATOM 635 C CA . ALA A 1 88 ? -19.682 -2.919 43.730 1.00 31.72 88 ALA A CA 1
ATOM 636 C C . ALA A 1 88 ? -19.430 -3.373 45.183 1.00 31.72 88 ALA A C 1
ATOM 638 O O . ALA A 1 88 ? -20.033 -4.348 45.636 1.00 31.72 88 ALA A O 1
ATOM 639 N N . GLY A 1 89 ? -18.660 -2.584 45.956 1.00 27.95 89 GLY A N 1
ATOM 640 C CA . GLY A 1 89 ? -18.687 -2.637 47.428 1.00 27.95 89 GLY A CA 1
ATOM 641 C C . GLY A 1 89 ? -17.485 -2.068 48.208 1.00 27.95 89 GLY A C 1
ATOM 642 O O . GLY A 1 89 ? -16.595 -2.817 48.585 1.00 27.95 89 GLY A O 1
ATOM 643 N N . THR A 1 90 ? -17.584 -0.784 48.589 1.00 30.48 90 THR A N 1
ATOM 644 C CA . THR A 1 90 ? -17.053 -0.104 49.807 1.00 30.48 90 THR A CA 1
ATOM 645 C C . THR A 1 90 ? -15.540 0.084 50.059 1.00 30.48 90 THR A C 1
ATOM 647 O O . THR A 1 90 ? -14.836 -0.829 50.474 1.00 30.48 90 THR A O 1
ATOM 650 N N . ASP A 1 91 ? -15.134 1.359 49.947 1.00 43.25 91 ASP A N 1
ATOM 651 C CA . ASP A 1 91 ? -14.132 2.149 50.691 1.00 43.25 91 ASP A CA 1
ATOM 652 C C . ASP A 1 91 ? -13.051 1.430 51.511 1.00 43.25 91 ASP A C 1
ATOM 654 O O . ASP A 1 91 ? -13.224 1.136 52.696 1.00 43.25 91 ASP A O 1
ATOM 658 N N . SER A 1 92 ? -11.879 1.298 50.882 1.00 38.38 92 SER A N 1
ATOM 659 C CA . SER A 1 92 ? -10.519 1.512 51.412 1.00 38.38 92 SER A CA 1
ATOM 660 C C . SER A 1 92 ? -9.557 1.233 50.252 1.00 38.38 92 SER A C 1
ATOM 662 O O . SER A 1 92 ? -9.108 0.101 50.142 1.00 38.38 92 SER A O 1
ATOM 664 N N . ALA A 1 93 ? -9.307 2.182 49.339 1.00 37.66 93 ALA A N 1
ATOM 665 C CA . ALA A 1 93 ? -8.502 1.909 48.138 1.00 37.66 93 ALA A CA 1
ATOM 666 C C . ALA A 1 93 ? -7.064 1.493 48.520 1.00 37.66 93 ALA A C 1
ATOM 668 O O . ALA A 1 93 ? -6.314 2.331 49.030 1.00 37.66 93 ALA A O 1
ATOM 669 N N . PRO A 1 94 ? -6.659 0.226 48.315 1.00 45.34 94 PRO A N 1
ATOM 670 C CA . PRO A 1 94 ? -5.250 -0.127 48.243 1.00 45.34 94 PRO A CA 1
ATOM 671 C C . PRO A 1 94 ? -4.751 0.288 46.850 1.00 45.34 94 PRO A C 1
ATOM 673 O O . PRO A 1 94 ? -5.546 0.301 45.909 1.00 45.34 94 PRO A O 1
ATOM 676 N N . ASP A 1 95 ? -3.461 0.591 46.689 1.00 54.03 95 ASP A N 1
ATOM 677 C CA . ASP A 1 95 ? -2.839 0.648 45.357 1.00 54.03 95 ASP A CA 1
ATOM 678 C C . ASP A 1 95 ? -3.169 -0.661 44.622 1.00 54.03 95 ASP A C 1
ATOM 680 O O . ASP A 1 95 ? -2.677 -1.733 44.978 1.00 54.03 95 ASP A O 1
ATOM 684 N N . THR A 1 96 ? -4.112 -0.577 43.684 1.00 63.66 96 THR A N 1
ATOM 685 C CA . THR A 1 96 ? -4.762 -1.713 43.009 1.00 63.66 96 THR A CA 1
ATOM 686 C C . THR A 1 96 ? -4.309 -1.838 41.559 1.00 63.66 96 THR A C 1
ATOM 688 O O . THR A 1 96 ? -4.831 -2.670 40.823 1.00 63.66 96 THR A O 1
ATOM 691 N N . GLU A 1 97 ? -3.323 -1.041 41.147 1.00 76.88 97 GLU A N 1
ATOM 692 C CA . GLU A 1 97 ? -2.703 -1.166 39.833 1.00 76.88 97 GLU A CA 1
ATOM 693 C C . GLU A 1 97 ? -1.822 -2.416 39.788 1.00 76.88 97 GLU A C 1
ATOM 695 O O . GLU A 1 97 ? -1.046 -2.694 40.711 1.00 76.88 97 GLU A O 1
ATOM 700 N N . SER A 1 98 ? -1.960 -3.197 38.714 1.00 89.88 98 SER A N 1
ATOM 701 C CA . SER A 1 98 ? -1.109 -4.364 38.515 1.00 89.88 98 SER A CA 1
ATOM 702 C C . SER A 1 98 ? 0.352 -3.919 38.327 1.00 89.88 98 SER A C 1
ATOM 704 O O . SER A 1 98 ? 0.610 -2.804 37.862 1.00 89.88 98 SER A O 1
ATOM 706 N N . PRO A 1 99 ? 1.337 -4.773 38.664 1.00 91.50 99 PRO A N 1
ATOM 707 C CA . PRO A 1 99 ? 2.745 -4.459 38.430 1.00 91.50 99 PRO A CA 1
ATOM 708 C C . PRO A 1 99 ? 3.053 -4.079 36.975 1.00 91.50 99 PRO A C 1
ATOM 710 O O . PRO A 1 99 ? 3.875 -3.197 36.758 1.00 91.50 99 PRO A O 1
ATOM 713 N N . GLU A 1 100 ? 2.365 -4.698 36.010 1.00 90.38 100 GLU A N 1
ATOM 714 C CA . GLU A 1 100 ? 2.509 -4.424 34.574 1.00 90.38 100 GLU A CA 1
ATOM 715 C C . GLU A 1 100 ? 2.031 -3.012 34.212 1.00 90.38 100 GLU A C 1
ATOM 717 O O . GLU A 1 100 ? 2.730 -2.282 33.513 1.00 90.38 100 GLU A O 1
ATOM 722 N N . ILE A 1 101 ? 0.881 -2.580 34.744 1.00 93.19 101 ILE A N 1
ATOM 723 C CA . ILE A 1 101 ? 0.366 -1.218 34.533 1.00 93.19 101 ILE A CA 1
ATOM 724 C C . ILE A 1 101 ? 1.323 -0.180 35.113 1.00 93.19 101 ILE A C 1
ATOM 726 O O . ILE A 1 101 ? 1.645 0.809 34.451 1.00 93.19 101 ILE A O 1
ATOM 730 N N . ARG A 1 102 ? 1.841 -0.432 36.320 1.00 94.81 102 ARG A N 1
ATOM 731 C CA . ARG A 1 102 ? 2.819 0.462 36.943 1.00 94.81 102 ARG A CA 1
ATOM 732 C C . ARG A 1 102 ? 4.114 0.541 36.134 1.00 94.81 102 ARG A C 1
ATOM 734 O O . ARG A 1 102 ? 4.634 1.633 35.950 1.00 94.81 102 ARG A O 1
ATOM 741 N N . GLU A 1 103 ? 4.609 -0.580 35.614 1.00 94.81 103 GLU A N 1
ATOM 742 C CA . GLU A 1 103 ? 5.797 -0.609 34.753 1.00 94.81 103 GLU A CA 1
ATOM 743 C C . GLU A 1 103 ? 5.600 0.238 33.487 1.00 94.81 103 GLU A C 1
ATOM 745 O O . GLU A 1 103 ? 6.449 1.069 33.167 1.00 94.81 103 GLU A O 1
ATOM 750 N N . LYS A 1 104 ? 4.455 0.115 32.802 1.00 95.31 104 LYS A N 1
ATOM 751 C CA . LYS A 1 104 ? 4.163 0.935 31.613 1.00 95.31 104 LYS A CA 1
ATOM 752 C C . LYS A 1 104 ? 4.091 2.428 31.930 1.00 95.31 104 LYS A C 1
ATOM 754 O O . LYS A 1 104 ? 4.601 3.231 31.149 1.00 95.31 104 LYS A O 1
ATOM 759 N N . LYS A 1 105 ? 3.523 2.813 33.075 1.00 95.62 105 LYS A N 1
ATOM 760 C CA . LYS A 1 105 ? 3.509 4.213 33.531 1.00 95.62 105 LYS A CA 1
ATOM 761 C C . LYS A 1 105 ? 4.894 4.721 33.923 1.00 95.62 105 LYS A C 1
ATOM 763 O O . LYS A 1 105 ? 5.239 5.852 33.595 1.00 95.62 105 LYS A O 1
ATOM 768 N N . GLU A 1 106 ? 5.716 3.889 34.562 1.00 95.38 106 GLU A N 1
ATOM 769 C CA . GLU A 1 106 ? 7.114 4.216 34.867 1.00 95.38 106 GLU A CA 1
ATOM 770 C C . GLU A 1 106 ? 7.937 4.426 33.583 1.00 95.38 106 GLU A C 1
ATOM 772 O O . GLU A 1 106 ? 8.776 5.326 33.535 1.00 95.38 106 GLU A O 1
ATOM 777 N N . MET A 1 107 ? 7.680 3.634 32.536 1.00 94.69 107 MET A N 1
ATOM 778 C CA . MET A 1 107 ? 8.364 3.739 31.243 1.00 94.69 107 MET A CA 1
ATOM 779 C C . MET A 1 107 ? 7.902 4.939 30.410 1.00 94.69 107 MET A C 1
ATOM 781 O O . MET A 1 107 ? 8.733 5.641 29.837 1.00 94.69 107 MET A O 1
ATOM 785 N N . PHE A 1 108 ? 6.590 5.162 30.313 1.00 95.62 108 PHE A N 1
ATOM 786 C CA . PHE A 1 108 ? 6.008 6.064 29.314 1.00 95.62 108 PHE A CA 1
ATOM 787 C C . PHE A 1 108 ? 5.335 7.308 29.900 1.00 95.62 108 PHE A C 1
ATOM 789 O O . PHE A 1 108 ? 5.002 8.223 29.149 1.00 95.62 108 PHE A O 1
ATOM 796 N N . GLY A 1 109 ? 5.186 7.380 31.221 1.00 94.31 109 GLY A N 1
ATOM 797 C CA . GLY A 1 109 ? 4.528 8.464 31.944 1.00 94.31 109 GLY A CA 1
ATOM 798 C C . GLY A 1 109 ? 3.089 8.140 32.350 1.00 94.31 109 GLY A C 1
ATOM 799 O O . GLY A 1 109 ? 2.432 7.286 31.765 1.00 94.31 109 GLY A O 1
ATOM 800 N N . GLU A 1 110 ? 2.586 8.875 33.345 1.00 94.19 110 GLU A N 1
ATOM 801 C CA . GLU A 1 110 ? 1.263 8.659 33.961 1.00 94.19 110 GLU A CA 1
ATOM 802 C C . GLU A 1 110 ? 0.076 8.817 33.000 1.00 94.19 110 GLU A C 1
ATOM 804 O O . GLU A 1 110 ? -0.986 8.249 33.239 1.00 94.19 110 GLU A O 1
ATOM 809 N N . ASP A 1 111 ? 0.252 9.590 31.925 1.00 94.94 111 ASP A N 1
ATOM 810 C CA . ASP A 1 111 ? -0.797 9.850 30.935 1.00 94.94 111 ASP A CA 1
ATOM 811 C C . ASP A 1 111 ? -0.948 8.699 29.916 1.00 94.94 111 ASP A C 1
ATOM 813 O O . ASP A 1 111 ? -1.839 8.758 29.065 1.00 94.94 111 ASP A O 1
ATOM 817 N N . CYS A 1 112 ? -0.083 7.673 29.936 1.00 96.75 112 CYS A N 1
ATOM 818 C CA . CYS A 1 112 ? -0.220 6.540 29.021 1.00 96.75 112 CYS A CA 1
ATOM 819 C C . CYS A 1 112 ? -1.461 5.699 29.367 1.00 96.75 112 CYS A C 1
ATOM 821 O O . CYS A 1 112 ? -1.804 5.502 30.535 1.00 96.75 112 CYS A O 1
ATOM 823 N N . ILE A 1 113 ? -2.144 5.184 28.345 1.00 97.31 113 ILE A N 1
ATOM 824 C CA . ILE A 1 113 ? -3.218 4.199 28.518 1.00 97.31 113 ILE A CA 1
ATOM 825 C C . ILE A 1 113 ? -2.531 2.838 28.629 1.00 97.31 113 ILE A C 1
ATOM 827 O O . ILE A 1 113 ? -2.391 2.116 27.646 1.00 97.31 113 ILE A O 1
ATOM 831 N N . ALA A 1 114 ? -2.020 2.546 29.824 1.00 96.19 114 ALA A N 1
ATOM 832 C CA . ALA A 1 114 ? -1.115 1.433 30.100 1.00 96.19 114 ALA A CA 1
ATOM 833 C C . ALA A 1 114 ? -1.660 0.061 29.663 1.00 96.19 114 ALA A C 1
ATOM 835 O O . ALA A 1 114 ? -0.890 -0.783 29.208 1.00 96.19 114 ALA A O 1
ATOM 836 N N . GLU A 1 115 ? -2.976 -0.146 29.738 1.00 95.38 115 GLU A N 1
ATOM 837 C CA . GLU A 1 115 ? -3.668 -1.361 29.288 1.00 95.38 115 GLU A CA 1
ATOM 838 C C . GLU A 1 115 ? -3.616 -1.561 27.762 1.00 95.38 115 GLU A C 1
ATOM 840 O O . GLU A 1 115 ? -3.894 -2.654 27.278 1.00 95.38 115 GLU A O 1
ATOM 845 N N . GLN A 1 116 ? -3.284 -0.510 27.009 1.00 96.50 116 GLN A N 1
ATOM 846 C CA . GLN A 1 116 ? -3.201 -0.487 25.546 1.00 96.50 116 GLN A CA 1
ATOM 847 C C . GLN A 1 116 ? -1.762 -0.223 25.057 1.00 96.50 116 GLN A C 1
ATOM 849 O O . GLN A 1 116 ? -1.556 0.196 23.918 1.00 96.50 116 GLN A O 1
ATOM 854 N N . CYS A 1 117 ? -0.759 -0.440 25.916 1.00 97.06 117 CYS A N 1
ATOM 855 C CA . CYS A 1 117 ? 0.655 -0.351 25.555 1.00 97.06 117 CYS A CA 1
ATOM 856 C C . CYS A 1 117 ? 1.185 -1.726 25.128 1.00 97.06 117 CYS A C 1
ATOM 858 O O . CYS A 1 117 ? 1.383 -2.604 25.972 1.00 97.06 117 CYS A O 1
ATOM 860 N N . PHE A 1 118 ? 1.490 -1.893 23.841 1.00 95.19 118 PHE A N 1
ATOM 861 C CA . PHE A 1 118 ? 1.889 -3.181 23.264 1.00 95.19 118 PHE A CA 1
ATOM 862 C C . PHE A 1 118 ? 3.307 -3.147 22.711 1.00 95.19 118 PHE A C 1
ATOM 864 O O . PHE A 1 118 ? 3.729 -2.148 22.135 1.00 95.19 118 PHE A O 1
ATOM 871 N N . GLU A 1 119 ? 4.029 -4.253 22.870 1.00 96.31 119 GLU A N 1
ATOM 872 C CA . GLU A 1 119 ? 5.235 -4.517 22.087 1.00 96.31 119 GLU A CA 1
ATOM 873 C C . GLU A 1 119 ? 4.816 -5.087 20.727 1.00 96.31 119 GLU A C 1
ATOM 875 O O . GLU A 1 119 ? 3.983 -5.993 20.666 1.00 96.31 119 GLU A O 1
ATOM 880 N N . VAL A 1 120 ? 5.357 -4.535 19.645 1.00 95.25 120 VAL A N 1
ATOM 881 C CA . VAL A 1 120 ? 4.974 -4.854 18.267 1.00 95.25 120 VAL A CA 1
ATOM 882 C C . VAL A 1 120 ? 6.231 -5.020 17.427 1.00 95.25 120 VAL A C 1
ATOM 884 O O . VAL A 1 120 ? 7.151 -4.208 17.513 1.00 95.25 120 VAL A O 1
ATOM 887 N N . GLU A 1 121 ? 6.258 -6.053 16.590 1.00 94.81 121 GLU A N 1
ATOM 888 C CA . GLU A 1 121 ? 7.285 -6.215 15.563 1.00 94.81 121 GLU A CA 1
ATOM 889 C C . GLU A 1 121 ? 6.812 -5.550 14.267 1.00 94.81 121 GLU A C 1
ATOM 891 O O . GLU A 1 121 ? 5.800 -5.950 13.687 1.00 94.81 121 GLU A O 1
ATOM 896 N N . LEU A 1 122 ? 7.529 -4.517 13.823 1.00 93.44 122 LEU A N 1
ATOM 897 C CA . LEU A 1 122 ? 7.277 -3.881 12.533 1.00 93.44 122 LEU A CA 1
ATOM 898 C C . LEU A 1 122 ? 8.002 -4.648 11.416 1.00 93.44 122 LEU A C 1
ATOM 900 O O . LEU A 1 122 ? 9.191 -4.963 11.541 1.00 93.44 122 LEU A O 1
ATOM 904 N N . ASN A 1 123 ? 7.299 -4.907 10.310 1.00 89.88 123 ASN A N 1
ATOM 905 C CA . ASN A 1 123 ? 7.846 -5.568 9.121 1.00 89.88 123 ASN A CA 1
ATOM 906 C C . ASN A 1 123 ? 8.917 -4.712 8.411 1.00 89.88 123 ASN A C 1
ATOM 908 O O . ASN A 1 123 ? 9.269 -3.630 8.869 1.00 89.88 123 ASN A O 1
ATOM 912 N N . LYS A 1 124 ? 9.497 -5.211 7.307 1.00 83.50 124 LYS A N 1
ATOM 913 C CA . LYS A 1 124 ? 10.445 -4.472 6.434 1.00 83.50 124 LYS A CA 1
ATOM 914 C C . LYS A 1 124 ? 11.637 -3.828 7.166 1.00 83.50 124 LYS A C 1
ATOM 916 O O . LYS A 1 124 ? 12.104 -2.752 6.818 1.00 83.50 124 LYS A O 1
ATOM 921 N N . GLY A 1 125 ? 12.168 -4.507 8.186 1.00 74.75 125 GLY A N 1
ATOM 922 C CA . GLY A 1 125 ? 13.313 -4.003 8.956 1.00 74.75 125 GLY A CA 1
ATOM 923 C C . GLY A 1 125 ? 12.946 -2.943 9.997 1.00 74.75 125 GLY A C 1
ATOM 924 O O . GLY A 1 125 ? 13.839 -2.349 10.604 1.00 74.75 125 GLY A O 1
ATOM 925 N N . GLY A 1 126 ? 11.650 -2.743 10.246 1.00 79.19 126 GLY A N 1
ATOM 926 C CA . GLY A 1 126 ? 11.160 -1.916 11.331 1.00 79.19 126 GLY A CA 1
ATOM 927 C C . GLY A 1 126 ? 11.624 -2.444 12.679 1.00 79.19 126 GLY A C 1
ATOM 928 O O . GLY A 1 126 ? 12.174 -1.667 13.448 1.00 79.19 126 GLY A O 1
ATOM 929 N N . GLY A 1 127 ? 11.534 -3.746 12.942 1.00 89.38 127 GLY A N 1
ATOM 930 C CA . GLY A 1 127 ? 11.979 -4.327 14.209 1.00 89.38 127 GLY A CA 1
ATOM 931 C C . GLY A 1 127 ? 11.036 -4.001 15.370 1.00 89.38 127 GLY A C 1
ATOM 932 O O . GLY A 1 127 ? 9.994 -3.365 15.192 1.00 89.38 127 GLY A O 1
ATOM 933 N N . THR A 1 128 ? 11.418 -4.408 16.577 1.00 95.19 128 THR A N 1
ATOM 934 C CA . THR A 1 128 ? 10.558 -4.286 17.759 1.00 95.19 128 THR A CA 1
ATOM 935 C C . THR A 1 128 ? 10.396 -2.831 18.222 1.00 95.19 128 THR A C 1
ATOM 937 O O . THR A 1 128 ? 11.370 -2.077 18.349 1.00 95.19 128 THR A O 1
ATOM 940 N N . VAL A 1 129 ? 9.154 -2.426 18.492 1.00 95.94 129 VAL A N 1
ATOM 941 C CA . VAL A 1 129 ? 8.761 -1.119 19.047 1.00 95.94 129 VAL A CA 1
ATOM 942 C C . VAL A 1 129 ? 7.680 -1.282 20.110 1.00 95.94 129 VAL A C 1
ATOM 944 O O . VAL A 1 129 ? 7.009 -2.308 20.179 1.00 95.94 129 VAL A O 1
ATOM 947 N N . TYR A 1 130 ? 7.467 -0.242 20.909 1.00 97.69 130 TYR A N 1
ATOM 948 C CA . TYR A 1 130 ? 6.265 -0.087 21.717 1.00 97.69 130 TYR A CA 1
ATOM 949 C C . TYR A 1 130 ? 5.271 0.835 21.022 1.00 97.69 130 TYR A C 1
ATOM 951 O O . TYR A 1 130 ? 5.606 1.977 20.719 1.00 97.69 130 TYR A O 1
ATOM 959 N N . PHE A 1 131 ? 4.040 0.372 20.840 1.00 98.25 131 PHE A N 1
ATOM 960 C CA . PHE A 1 131 ? 2.902 1.251 20.605 1.00 98.25 131 PHE A CA 1
ATOM 961 C C . PHE A 1 131 ? 2.430 1.809 21.949 1.00 98.25 131 PHE A C 1
ATOM 963 O O . PHE A 1 131 ? 2.122 1.045 22.869 1.00 98.25 131 PHE A O 1
ATOM 970 N N . VAL A 1 132 ? 2.383 3.135 22.066 1.00 98.38 132 VAL A N 1
ATOM 971 C CA . VAL A 1 132 ? 2.076 3.838 23.314 1.00 98.38 132 VAL A CA 1
ATOM 972 C C . VAL A 1 132 ? 0.985 4.888 23.077 1.00 98.38 132 VAL A C 1
ATOM 974 O O . VAL A 1 132 ? 1.252 5.964 22.535 1.00 98.38 132 VAL A O 1
ATOM 977 N N . PRO A 1 133 ? -0.261 4.604 23.477 1.00 98.12 133 PRO A N 1
ATOM 978 C CA . PRO A 1 133 ? -1.344 5.575 23.467 1.00 98.12 133 PRO A CA 1
ATOM 979 C C . PRO A 1 133 ? -1.344 6.428 24.740 1.00 98.12 133 PRO A C 1
ATOM 981 O O . PRO A 1 133 ? -1.074 5.942 25.838 1.00 98.12 133 PRO A O 1
ATOM 984 N N . TYR A 1 134 ? -1.720 7.697 24.609 1.00 97.38 134 TYR A N 1
ATOM 985 C CA . TYR A 1 134 ? -1.776 8.658 25.707 1.00 97.38 134 TYR A CA 1
ATOM 986 C C . TYR A 1 134 ? -3.146 9.316 25.807 1.00 97.38 134 TYR A C 1
ATOM 988 O O . TYR A 1 134 ? -3.643 9.893 24.836 1.00 97.38 134 TYR A O 1
ATOM 996 N N . ALA A 1 135 ? -3.743 9.267 26.996 1.00 95.94 135 ALA A N 1
ATOM 997 C CA . ALA A 1 135 ? -5.005 9.930 27.276 1.00 95.94 135 ALA A CA 1
ATOM 998 C C . ALA A 1 135 ? -4.839 11.464 27.317 1.00 95.94 135 ALA A C 1
ATOM 1000 O O . ALA A 1 135 ? -3.782 11.964 27.711 1.00 95.94 135 ALA A O 1
ATOM 1001 N N . PRO A 1 136 ? -5.895 12.228 26.975 1.00 95.19 136 PRO A N 1
ATOM 1002 C CA . PRO A 1 136 ? -5.917 13.670 27.186 1.00 95.19 136 PRO A CA 1
ATOM 1003 C C . PRO A 1 136 ? -5.631 14.055 28.646 1.00 95.19 136 PRO A C 1
ATOM 1005 O O . PRO A 1 136 ? -6.315 13.600 29.564 1.00 95.19 136 PRO A O 1
ATOM 1008 N N . SER A 1 137 ? -4.689 14.970 28.855 1.00 92.31 137 SER A N 1
ATOM 1009 C CA . SER A 1 137 ? -4.329 15.541 30.153 1.00 92.31 137 SER A CA 1
ATOM 1010 C C . SER A 1 137 ? -4.392 17.073 30.145 1.00 92.31 137 SER A C 1
ATOM 1012 O O . SER A 1 137 ? -4.665 17.717 29.131 1.00 92.31 137 SER A O 1
ATOM 1014 N N . VAL A 1 138 ? -4.179 17.703 31.306 1.00 88.88 138 VAL A N 1
ATOM 1015 C CA . VAL A 1 138 ? -4.226 19.176 31.431 1.00 88.88 138 VAL A CA 1
ATOM 1016 C C . VAL A 1 138 ? -3.135 19.849 30.594 1.00 88.88 138 VAL A C 1
ATOM 1018 O O . VAL A 1 138 ? -3.336 20.950 30.082 1.00 88.88 138 VAL A O 1
ATOM 1021 N N . THR A 1 139 ? -1.976 19.205 30.476 1.00 88.31 139 THR A N 1
ATOM 1022 C CA . THR A 1 139 ? -0.826 19.700 29.713 1.00 88.31 139 THR A CA 1
ATOM 1023 C C . THR A 1 139 ? -0.867 19.261 28.254 1.00 88.31 139 THR A C 1
ATOM 1025 O O . THR A 1 139 ? -0.315 19.969 27.414 1.00 88.31 139 THR A O 1
ATOM 1028 N N . GLN A 1 140 ? -1.532 18.142 27.946 1.00 88.81 140 GLN A N 1
ATOM 1029 C CA . GLN A 1 140 ? -1.725 17.631 26.589 1.00 88.81 140 GLN A CA 1
ATOM 1030 C C . GLN A 1 140 ? -3.199 17.259 26.359 1.00 88.81 140 GLN A C 1
ATOM 1032 O O . GLN A 1 140 ? -3.588 16.122 26.601 1.00 88.81 140 GLN A O 1
ATOM 1037 N N . PRO A 1 141 ? -4.048 18.199 25.910 1.00 90.12 141 PRO A N 1
ATOM 1038 C CA . PRO A 1 141 ? -5.505 18.026 25.904 1.00 90.12 141 PRO A CA 1
ATOM 1039 C C . PRO A 1 141 ? -6.040 17.100 24.801 1.00 90.12 141 PRO A C 1
ATOM 1041 O O . PRO A 1 141 ? -7.256 16.941 24.685 1.00 90.12 141 PRO A O 1
ATOM 1044 N N . GLU A 1 142 ? -5.165 16.516 23.987 1.00 90.88 142 GLU A N 1
ATOM 1045 C CA . GLU A 1 142 ? -5.521 15.677 22.848 1.00 90.88 142 GLU A CA 1
ATOM 1046 C C . GLU A 1 142 ? -5.078 14.234 23.091 1.00 90.88 142 GLU A C 1
ATOM 1048 O O . GLU A 1 142 ? -4.035 13.979 23.692 1.00 90.88 142 GLU A O 1
ATOM 1053 N N . PHE A 1 143 ? -5.897 13.291 22.623 1.00 95.19 143 PHE A N 1
ATOM 1054 C CA . PHE A 1 143 ? -5.497 11.892 22.519 1.00 95.19 143 PHE A CA 1
ATOM 1055 C C . PHE A 1 143 ? -4.389 11.799 21.468 1.00 95.19 143 PHE A C 1
ATOM 1057 O O . PHE A 1 143 ? -4.485 12.440 20.421 1.00 95.19 143 PHE A O 1
ATOM 1064 N N . ARG A 1 144 ? -3.345 11.017 21.741 1.00 94.94 144 ARG A N 1
ATOM 1065 C CA . ARG A 1 144 ? -2.247 10.776 20.797 1.00 94.94 144 ARG A CA 1
ATOM 1066 C C . ARG A 1 144 ? -1.710 9.362 20.947 1.00 94.94 144 ARG A C 1
ATOM 1068 O O . ARG A 1 144 ? -1.895 8.734 21.989 1.00 94.94 144 ARG A O 1
ATOM 1075 N N . MET A 1 145 ? -1.027 8.885 19.920 1.00 98.00 145 MET A N 1
ATOM 1076 C CA . MET A 1 145 ? -0.387 7.575 19.907 1.00 98.00 145 MET A CA 1
ATOM 1077 C C . MET A 1 145 ? 1.031 7.732 19.364 1.00 98.00 145 MET A C 1
ATOM 1079 O O . MET A 1 145 ? 1.273 8.558 18.485 1.00 98.00 145 MET A O 1
ATOM 1083 N N . GLU A 1 146 ? 1.974 6.967 19.893 1.00 97.56 146 GLU A N 1
ATOM 1084 C CA . GLU A 1 146 ? 3.388 7.043 19.524 1.00 97.56 146 GLU A CA 1
ATOM 1085 C C . GLU A 1 146 ? 3.953 5.632 19.335 1.00 97.56 146 GLU A C 1
ATOM 1087 O O . GLU A 1 146 ? 3.592 4.710 20.066 1.00 97.56 146 GLU A O 1
ATOM 1092 N N . MET A 1 147 ? 4.859 5.473 18.369 1.00 96.56 147 MET A N 1
ATOM 1093 C CA . MET A 1 147 ? 5.750 4.317 18.290 1.00 96.56 147 MET A CA 1
ATOM 1094 C C . MET A 1 147 ? 7.069 4.685 18.965 1.00 96.56 147 MET A C 1
ATOM 1096 O O . MET A 1 147 ? 7.712 5.666 18.588 1.00 96.56 147 MET A O 1
ATOM 1100 N N . VAL A 1 148 ? 7.482 3.910 19.963 1.00 96.38 148 VAL A N 1
ATOM 1101 C CA . VAL A 1 148 ? 8.642 4.193 20.817 1.00 96.38 148 VAL A CA 1
ATOM 1102 C C . VAL A 1 148 ? 9.643 3.046 20.734 1.00 96.38 148 VAL A C 1
ATOM 1104 O O . VAL A 1 148 ? 9.279 1.879 20.865 1.00 96.38 148 VAL A O 1
ATOM 1107 N N . ARG A 1 149 ? 10.927 3.363 20.564 1.00 93.25 149 ARG A N 1
ATOM 1108 C CA . ARG A 1 149 ? 12.030 2.394 20.594 1.00 93.25 149 ARG A CA 1
ATOM 1109 C C . ARG A 1 149 ? 13.137 2.909 21.494 1.00 93.25 149 ARG A C 1
ATOM 1111 O O . ARG A 1 149 ? 13.535 4.060 21.375 1.00 93.25 149 ARG A O 1
ATOM 1118 N N . ASP A 1 150 ? 13.625 2.064 22.401 1.00 90.69 150 ASP A N 1
ATOM 1119 C CA . ASP A 1 150 ? 14.725 2.400 23.318 1.00 90.69 150 ASP A CA 1
ATOM 1120 C C . ASP A 1 150 ? 14.507 3.708 24.115 1.00 90.69 150 ASP A C 1
ATOM 1122 O O . ASP A 1 150 ? 15.451 4.409 24.473 1.00 90.69 150 ASP A O 1
ATOM 1126 N N . GLY A 1 151 ? 13.242 4.037 24.406 1.00 88.44 151 GLY A N 1
ATOM 1127 C CA . GLY A 1 151 ? 12.845 5.267 25.101 1.00 88.44 151 GLY A CA 1
ATOM 1128 C C . GLY A 1 151 ? 12.790 6.524 24.222 1.00 88.44 151 GLY A C 1
ATOM 1129 O O . GLY A 1 151 ? 12.476 7.597 24.735 1.00 88.44 151 GLY A O 1
ATOM 1130 N N . GLU A 1 152 ? 13.060 6.414 22.920 1.00 92.50 152 GLU A N 1
ATOM 1131 C CA . GLU A 1 152 ? 12.938 7.497 21.942 1.00 92.50 152 GLU A CA 1
ATOM 1132 C C . GLU A 1 152 ? 11.690 7.310 21.067 1.00 92.50 152 GLU A C 1
ATOM 1134 O O . GLU A 1 152 ? 11.357 6.199 20.649 1.00 92.50 152 GLU A O 1
ATOM 1139 N N . VAL A 1 153 ? 10.992 8.409 20.770 1.00 93.56 153 VAL A N 1
ATOM 1140 C CA . VAL A 1 153 ? 9.847 8.395 19.850 1.00 93.56 153 VAL A CA 1
ATOM 1141 C C . VAL A 1 153 ? 10.366 8.185 18.430 1.00 93.56 153 VAL A C 1
ATOM 1143 O O . VAL A 1 153 ? 11.072 9.037 17.889 1.00 93.56 153 VAL A O 1
ATOM 1146 N N . LEU A 1 154 ? 10.000 7.054 17.830 1.00 91.69 154 LEU A N 1
ATOM 1147 C CA . LEU A 1 154 ? 10.278 6.740 16.434 1.00 91.69 154 LEU A CA 1
ATOM 1148 C C . LEU A 1 154 ? 9.383 7.577 15.515 1.00 91.69 154 LEU A C 1
ATOM 1150 O O . LEU A 1 154 ? 9.882 8.225 14.597 1.00 91.69 154 LEU A O 1
ATOM 1154 N N . CYS A 1 155 ? 8.076 7.583 15.785 1.00 93.06 155 CYS A N 1
ATOM 1155 C CA . CYS A 1 155 ? 7.094 8.412 15.092 1.00 93.06 155 CYS A CA 1
ATOM 1156 C C . CYS A 1 155 ? 5.822 8.601 15.934 1.00 93.06 155 CYS A C 1
ATOM 1158 O O . CYS A 1 155 ? 5.521 7.811 16.831 1.00 93.06 155 CYS A O 1
ATOM 1160 N N . GLY A 1 156 ? 5.081 9.674 15.649 1.00 94.69 156 GLY A N 1
ATOM 1161 C CA . GLY A 1 156 ? 3.757 9.922 16.219 1.00 94.69 156 GLY A CA 1
ATOM 1162 C C . GLY A 1 156 ? 2.662 9.539 15.227 1.00 94.69 156 GLY A C 1
ATOM 1163 O O . GLY A 1 156 ? 2.790 9.812 14.036 1.00 94.69 156 GLY A O 1
ATOM 1164 N N . ILE A 1 157 ? 1.573 8.960 15.723 1.00 95.94 157 ILE A N 1
ATOM 1165 C CA . ILE A 1 157 ? 0.376 8.632 14.946 1.00 95.94 157 ILE A CA 1
ATOM 1166 C C . ILE A 1 157 ? -0.715 9.613 15.365 1.00 95.94 157 ILE A C 1
ATOM 1168 O O . ILE A 1 157 ? -1.174 9.608 16.510 1.00 95.94 157 ILE A O 1
ATOM 1172 N N . THR A 1 158 ? -1.108 10.488 14.439 1.00 92.12 158 THR A N 1
ATOM 1173 C CA . THR A 1 158 ? -2.168 11.475 14.684 1.00 92.12 158 THR A CA 1
ATOM 1174 C C . THR A 1 158 ? -3.521 10.772 14.634 1.00 92.12 158 THR A C 1
ATOM 1176 O O . THR A 1 158 ? -3.880 10.290 13.560 1.00 92.12 158 THR A O 1
ATOM 1179 N N . PRO A 1 159 ? -4.297 10.720 15.733 1.00 93.69 159 PRO A N 1
ATOM 1180 C CA . PRO A 1 159 ? -5.562 10.004 15.718 1.00 93.69 159 PRO A CA 1
ATOM 1181 C C . PRO A 1 159 ? -6.573 10.639 14.766 1.00 93.69 159 PRO A C 1
ATOM 1183 O O . PRO A 1 159 ? -6.774 11.855 14.773 1.00 93.69 159 PRO A O 1
ATOM 1186 N N . TYR A 1 160 ? -7.244 9.802 13.987 1.00 96.19 160 TYR A N 1
ATOM 1187 C CA . TYR A 1 160 ? -8.396 10.194 13.191 1.00 96.19 160 TYR A CA 1
ATOM 1188 C C . TYR A 1 160 ? -9.685 10.049 14.009 1.00 96.19 160 TYR A C 1
ATOM 1190 O O . TYR A 1 160 ? -9.835 9.100 14.780 1.00 96.19 160 TYR A O 1
ATOM 1198 N N . VAL A 1 161 ? -10.611 11.002 13.858 1.00 96.38 161 VAL A N 1
ATOM 1199 C CA . VAL A 1 161 ? -11.943 10.966 14.481 1.00 96.38 161 VAL A CA 1
ATOM 1200 C C . VAL A 1 161 ? -12.973 10.788 13.367 1.00 96.38 161 VAL A C 1
ATOM 1202 O O . VAL A 1 161 ? -13.311 11.784 12.723 1.00 96.38 161 VAL A O 1
ATOM 1205 N N . PRO A 1 162 ? -13.483 9.562 13.146 1.00 96.75 162 PRO A N 1
ATOM 1206 C CA . PRO A 1 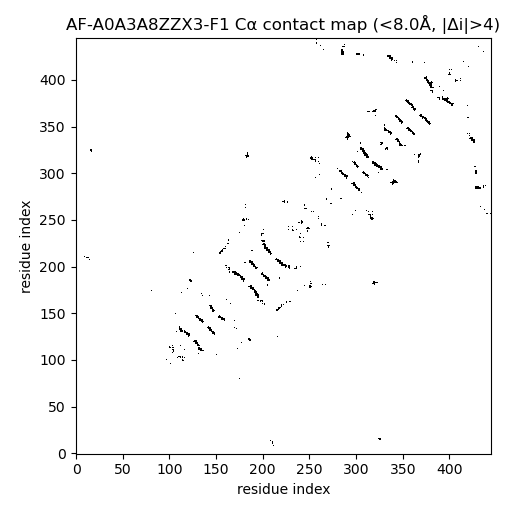162 ? -14.456 9.300 12.091 1.00 96.75 162 PRO A CA 1
ATOM 1207 C C . PRO A 1 162 ? -15.708 10.174 12.201 1.00 96.75 162 PRO A C 1
ATOM 1209 O O . PRO A 1 162 ? -16.178 10.485 13.305 1.00 96.75 162 PRO A O 1
ATOM 1212 N N . ALA A 1 163 ? -16.297 10.535 11.062 1.00 96.19 163 ALA A N 1
ATOM 1213 C CA . ALA A 1 163 ? -17.431 11.451 10.945 1.00 96.19 163 ALA A CA 1
ATOM 1214 C C . ALA A 1 163 ? -18.614 11.048 11.842 1.00 96.19 163 ALA A C 1
ATOM 1216 O O . ALA A 1 163 ? -19.282 11.908 12.428 1.00 96.19 163 ALA A O 1
ATOM 1217 N N . LYS A 1 164 ? -18.820 9.738 12.032 1.00 95.19 164 LYS A N 1
ATOM 1218 C CA . LYS A 1 164 ? -19.830 9.152 12.926 1.00 95.19 164 LYS A CA 1
ATOM 1219 C C . LYS A 1 164 ? -19.723 9.628 14.380 1.00 95.19 164 LYS A C 1
ATOM 1221 O O . LYS A 1 164 ? -20.743 9.796 15.055 1.00 95.19 164 LYS A O 1
ATOM 1226 N N . ALA A 1 165 ? -18.509 9.862 14.883 1.00 95.31 165 ALA A N 1
ATOM 1227 C CA . ALA A 1 165 ? -18.293 10.411 16.223 1.00 95.31 165 ALA A CA 1
ATOM 1228 C C . ALA A 1 165 ? -18.633 11.909 16.301 1.00 95.31 165 ALA A C 1
ATOM 1230 O O . ALA A 1 165 ? -19.051 12.398 17.358 1.00 95.31 165 ALA A O 1
ATOM 1231 N N . GLY A 1 166 ? -18.493 12.646 15.197 1.00 91.81 166 GLY A N 1
ATOM 1232 C CA . GLY A 1 166 ? -18.689 14.092 15.139 1.00 91.81 166 GLY A CA 1
ATOM 1233 C C . GLY A 1 166 ? -17.792 14.840 16.132 1.00 91.81 166 GLY A C 1
ATOM 1234 O O . GLY A 1 166 ? -16.648 14.476 16.371 1.00 91.81 166 GLY A O 1
ATOM 1235 N N . ALA A 1 167 ? -18.320 15.886 16.773 1.00 91.94 167 ALA A N 1
ATOM 1236 C CA . ALA A 1 167 ? -17.569 16.700 17.741 1.00 91.94 167 ALA A CA 1
ATOM 1237 C C . ALA A 1 167 ? -17.498 16.096 19.165 1.00 91.94 167 ALA A C 1
ATOM 1239 O O . ALA A 1 167 ? -17.298 16.826 20.145 1.00 91.94 167 ALA A O 1
ATOM 1240 N N . LYS A 1 168 ? -17.741 14.788 19.326 1.00 95.62 168 LYS A N 1
ATOM 1241 C CA . LYS A 1 168 ? -17.692 14.124 20.636 1.00 95.62 168 LYS A CA 1
ATOM 1242 C C . LYS A 1 168 ? -16.246 14.021 21.121 1.00 95.62 168 LYS A C 1
ATOM 1244 O O . LYS A 1 168 ? -15.312 13.866 20.346 1.00 95.62 168 LYS A O 1
ATOM 1249 N N . LYS A 1 169 ? -16.060 14.114 22.438 1.00 94.75 169 LYS A N 1
ATOM 1250 C CA . LYS A 1 169 ? -14.732 14.016 23.056 1.00 94.75 169 LYS A CA 1
ATOM 1251 C C . LYS A 1 169 ? -14.293 12.564 23.175 1.00 94.75 169 LYS A C 1
ATOM 1253 O O . LYS A 1 169 ? -15.128 11.708 23.468 1.00 94.75 169 LYS A O 1
ATOM 1258 N N . PHE A 1 170 ? -12.991 12.334 23.034 1.00 97.25 170 PHE A N 1
ATOM 1259 C CA . PHE A 1 170 ? -12.368 11.049 23.334 1.00 97.25 170 PHE A CA 1
ATOM 1260 C C . PHE A 1 170 ? -12.735 10.592 24.751 1.00 97.25 170 PHE A C 1
ATOM 1262 O O . PHE A 1 170 ? -12.696 11.388 25.696 1.00 97.25 170 PHE A O 1
ATOM 1269 N N . LYS A 1 171 ? -13.121 9.323 24.881 1.00 97.12 171 LYS A N 1
ATOM 1270 C CA . LYS A 1 171 ? -13.460 8.677 26.151 1.00 97.12 171 LYS A CA 1
ATOM 1271 C C . LYS A 1 171 ? -12.519 7.517 26.455 1.00 97.12 171 LYS A C 1
ATOM 1273 O O . LYS A 1 171 ? -12.052 7.432 27.586 1.00 97.12 171 LYS A O 1
ATOM 1278 N N . SER A 1 172 ? -12.258 6.648 25.482 1.00 97.62 172 SER A N 1
ATOM 1279 C CA . SER A 1 172 ? -11.391 5.480 25.654 1.00 97.62 172 SER A CA 1
ATOM 1280 C C . SER A 1 172 ? -10.830 4.985 24.326 1.00 97.62 172 SER A C 1
ATOM 1282 O O . SER A 1 172 ? -11.438 5.175 23.273 1.00 97.62 172 SER A O 1
ATOM 1284 N N . LEU A 1 173 ? -9.671 4.333 24.406 1.00 98.38 173 LEU A N 1
ATOM 1285 C CA . LEU A 1 173 ? -9.148 3.450 23.372 1.00 98.38 173 LEU A CA 1
ATOM 1286 C C . LEU A 1 173 ? -9.507 2.024 23.793 1.00 98.38 173 LEU A C 1
ATOM 1288 O O . LEU A 1 173 ? -9.032 1.543 24.822 1.00 98.38 173 LEU A O 1
ATOM 1292 N N . ASP A 1 174 ? -10.404 1.393 23.046 1.00 97.88 174 ASP A N 1
ATOM 1293 C CA . ASP A 1 174 ? -11.049 0.141 23.437 1.00 97.88 174 ASP A CA 1
ATOM 1294 C C . ASP A 1 174 ? -10.261 -1.079 22.945 1.00 97.88 174 ASP A C 1
ATOM 1296 O O . ASP A 1 174 ? -10.181 -2.089 23.644 1.00 97.88 174 ASP A O 1
ATOM 1300 N N . ALA A 1 175 ? -9.660 -0.990 21.754 1.00 97.62 175 ALA A N 1
ATOM 1301 C CA . ALA A 1 175 ? -8.799 -2.032 21.205 1.00 97.62 175 ALA A CA 1
ATOM 1302 C C . ALA A 1 175 ? -7.816 -1.477 20.168 1.00 97.62 175 ALA A C 1
ATOM 1304 O O . ALA A 1 175 ? -8.089 -0.470 19.510 1.00 97.62 175 ALA A O 1
ATOM 1305 N N . VAL A 1 176 ? -6.704 -2.187 19.987 1.00 97.94 176 VAL A N 1
ATOM 1306 C CA . VAL A 1 176 ? -5.701 -1.939 18.947 1.00 97.94 176 VAL A CA 1
ATOM 1307 C C . VAL A 1 176 ? -5.249 -3.278 18.383 1.00 97.94 176 VAL A C 1
ATOM 1309 O O . VAL A 1 176 ? -5.190 -4.272 19.108 1.00 97.94 176 VAL A O 1
ATOM 1312 N N . SER A 1 177 ? -4.931 -3.330 17.096 1.00 97.44 177 SER A N 1
ATOM 1313 C CA . SER A 1 177 ? -4.233 -4.469 16.516 1.00 97.44 177 SER A CA 1
ATOM 1314 C C . SER A 1 177 ? -3.389 -4.048 15.312 1.00 97.44 177 SER A C 1
ATOM 1316 O O . SER A 1 177 ? -3.570 -2.963 14.763 1.00 97.44 177 SER A O 1
ATOM 1318 N N . PHE A 1 178 ? -2.421 -4.901 14.977 1.00 97.44 178 PHE A N 1
ATOM 1319 C CA . PHE A 1 178 ? -1.329 -4.619 14.051 1.00 97.44 178 PHE A CA 1
ATOM 1320 C C . PHE A 1 178 ? -1.249 -5.719 12.996 1.00 97.44 178 PHE A C 1
ATOM 1322 O O . PHE A 1 178 ? -1.041 -6.896 13.333 1.00 97.44 178 PHE A O 1
ATOM 1329 N N . TRP A 1 179 ? -1.465 -5.363 11.736 1.00 96.12 179 TRP A N 1
ATOM 1330 C CA . TRP A 1 179 ? -1.335 -6.258 10.589 1.00 96.12 179 TRP A CA 1
ATOM 1331 C C . TRP A 1 179 ? -1.261 -5.471 9.293 1.00 96.12 179 TRP A C 1
ATOM 1333 O O . TRP A 1 179 ? -1.639 -4.314 9.281 1.00 96.12 179 TRP A O 1
ATOM 1343 N N . ASP A 1 180 ? -0.787 -6.112 8.236 1.00 96.38 180 ASP A N 1
ATOM 1344 C CA . ASP A 1 180 ? -0.784 -5.549 6.889 1.00 96.38 180 ASP A CA 1
ATOM 1345 C C . ASP A 1 180 ? -2.205 -5.645 6.298 1.00 96.38 180 ASP A C 1
ATOM 1347 O O . ASP A 1 180 ? -2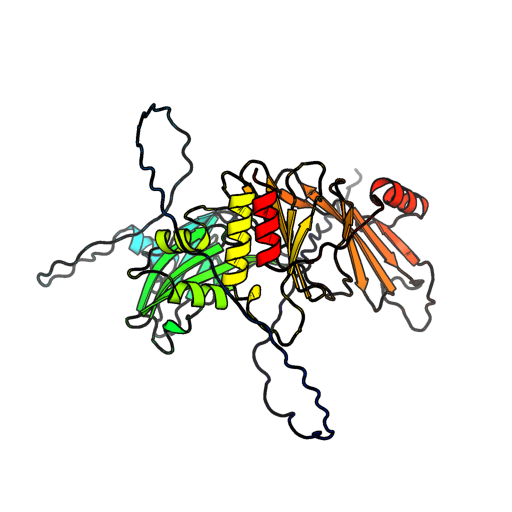.714 -6.748 6.049 1.00 96.38 180 ASP A O 1
ATOM 1351 N N . VAL A 1 181 ? -2.890 -4.503 6.220 1.00 96.88 181 VAL A N 1
ATOM 1352 C CA . VAL A 1 181 ? -4.287 -4.348 5.794 1.00 96.88 181 VAL A CA 1
ATOM 1353 C C . VAL A 1 181 ? -4.374 -4.204 4.279 1.00 96.88 181 VAL A C 1
ATOM 1355 O O . VAL A 1 181 ? -5.293 -4.773 3.691 1.00 96.88 181 VAL A O 1
ATOM 1358 N N . ASN A 1 182 ? -3.467 -3.436 3.670 1.00 95.38 182 ASN A N 1
ATOM 1359 C CA . ASN A 1 182 ? -3.478 -3.128 2.235 1.00 95.38 182 ASN A CA 1
ATOM 1360 C C . ASN A 1 182 ? -2.571 -4.052 1.402 1.00 95.38 182 ASN A C 1
ATOM 1362 O O . ASN A 1 182 ? -2.627 -4.012 0.174 1.00 95.38 182 ASN A O 1
ATOM 1366 N N . PHE A 1 183 ? -1.817 -4.932 2.060 1.00 96.06 183 PHE A N 1
ATOM 1367 C CA . PHE A 1 183 ? -0.921 -5.930 1.481 1.00 96.06 183 PHE A CA 1
ATOM 1368 C C . PHE A 1 183 ? 0.383 -5.354 0.908 1.00 96.06 183 PHE A C 1
ATOM 1370 O O . PHE A 1 183 ? 1.021 -5.996 0.072 1.00 96.06 183 PHE A O 1
ATOM 1377 N N . ASP A 1 184 ? 0.813 -4.161 1.324 1.00 94.06 184 ASP A N 1
ATOM 1378 C CA . ASP A 1 184 ? 2.068 -3.542 0.862 1.00 94.06 184 ASP A CA 1
ATOM 1379 C C . ASP A 1 184 ? 3.331 -4.075 1.571 1.00 94.06 184 ASP A C 1
ATOM 1381 O O . ASP A 1 184 ? 4.473 -3.758 1.207 1.00 94.06 184 ASP A O 1
ATOM 1385 N N . GLY A 1 185 ? 3.144 -4.959 2.551 1.00 92.75 185 GLY A N 1
ATOM 1386 C CA . GLY A 1 185 ? 4.194 -5.581 3.339 1.00 92.75 185 GLY A CA 1
ATOM 1387 C C . GLY A 1 185 ? 4.637 -4.764 4.553 1.00 92.75 185 GLY A C 1
ATOM 1388 O O . GLY A 1 185 ? 5.506 -5.242 5.295 1.00 92.75 185 GLY A O 1
ATOM 1389 N N . PHE A 1 186 ? 4.084 -3.574 4.787 1.00 94.62 186 PHE A N 1
ATOM 1390 C CA . PHE A 1 186 ? 4.272 -2.815 6.017 1.00 94.62 186 PHE A CA 1
ATOM 1391 C C . PHE A 1 186 ? 3.243 -3.223 7.078 1.00 94.62 186 PHE A C 1
ATOM 1393 O O . PHE A 1 186 ? 2.208 -3.826 6.818 1.00 94.62 186 PHE A O 1
ATOM 1400 N N . THR A 1 187 ? 3.594 -3.001 8.345 1.00 96.38 187 THR A N 1
ATOM 1401 C CA . THR A 1 187 ? 2.666 -3.265 9.448 1.00 96.38 187 THR A CA 1
ATOM 1402 C C . THR A 1 187 ? 1.762 -2.052 9.616 1.00 96.38 187 THR A C 1
ATOM 1404 O O . THR A 1 187 ? 2.275 -0.990 9.960 1.00 96.38 187 THR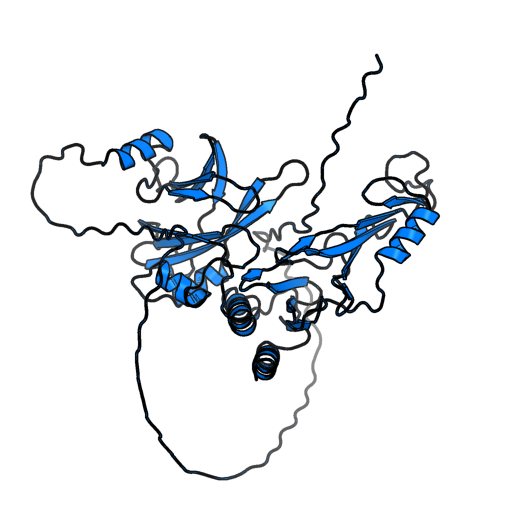 A O 1
ATOM 1407 N N . ASP A 1 188 ? 0.447 -2.228 9.499 1.00 97.88 188 ASP A N 1
ATOM 1408 C CA . ASP A 1 188 ? -0.538 -1.168 9.739 1.00 97.88 188 ASP A CA 1
ATOM 1409 C C . ASP A 1 188 ? -1.086 -1.210 11.165 1.00 97.88 188 ASP A C 1
ATOM 1411 O O . ASP A 1 188 ? -0.870 -2.160 11.929 1.00 97.88 188 ASP A O 1
ATOM 1415 N N . VAL A 1 189 ? -1.823 -0.163 11.535 1.00 98.12 189 VAL A N 1
ATOM 1416 C CA . VAL A 1 189 ? -2.498 -0.053 12.830 1.00 98.12 189 VAL A CA 1
ATOM 1417 C C . VAL A 1 189 ? -3.997 0.065 12.614 1.00 98.12 189 VAL A C 1
ATOM 1419 O O . VAL A 1 189 ? -4.462 0.933 11.883 1.00 98.12 189 VAL A O 1
ATOM 1422 N N . VAL A 1 190 ? -4.771 -0.744 13.331 1.00 98.44 190 VAL A N 1
ATOM 1423 C CA . VAL A 1 190 ? -6.225 -0.591 13.411 1.00 98.44 190 VAL A CA 1
ATOM 1424 C C . VAL A 1 190 ? -6.625 -0.368 14.856 1.00 98.44 190 VAL A C 1
ATOM 1426 O O . VAL A 1 190 ? -6.285 -1.156 15.741 1.00 98.44 190 VAL A O 1
ATOM 1429 N N . THR A 1 191 ? -7.363 0.708 15.104 1.00 98.56 191 THR A N 1
ATOM 1430 C CA . THR A 1 191 ? -7.838 1.075 16.436 1.00 98.56 191 THR A CA 1
ATOM 1431 C C . THR A 1 191 ? -9.353 1.068 16.506 1.00 98.56 191 THR A C 1
ATOM 1433 O O . THR A 1 191 ? -10.051 1.323 15.527 1.00 98.56 191 THR A O 1
ATOM 1436 N N . ILE A 1 192 ? -9.864 0.792 17.701 1.00 98.69 192 ILE A N 1
ATOM 1437 C CA . ILE A 1 192 ? -11.257 1.002 18.069 1.00 98.69 192 ILE A CA 1
ATOM 1438 C C . ILE A 1 192 ? -11.256 1.941 19.266 1.00 98.69 192 ILE A C 1
ATOM 1440 O O . ILE A 1 192 ? -10.674 1.625 20.303 1.00 98.69 192 ILE A O 1
ATOM 1444 N N . ALA A 1 193 ? -11.900 3.091 19.128 1.00 98.12 193 ALA A N 1
ATOM 1445 C CA . ALA A 1 193 ? -11.988 4.099 20.174 1.00 98.12 193 ALA A CA 1
ATOM 1446 C C . ALA A 1 193 ? -13.438 4.526 20.393 1.00 98.12 193 ALA A C 1
ATOM 1448 O O . ALA A 1 193 ? -14.255 4.518 19.472 1.00 98.12 193 ALA A O 1
ATOM 1449 N N . THR A 1 194 ? -13.746 4.951 21.614 1.00 98.25 194 THR A N 1
ATOM 1450 C CA . THR A 1 194 ? -15.042 5.527 21.955 1.00 98.25 194 THR A CA 1
ATOM 1451 C C . THR A 1 194 ? -14.916 7.036 22.133 1.00 98.25 194 THR A C 1
ATOM 1453 O O . THR A 1 194 ? -14.148 7.529 22.963 1.00 98.25 194 THR A O 1
ATOM 1456 N N . TYR A 1 195 ? -15.750 7.781 21.408 1.00 97.56 195 TYR A N 1
ATOM 1457 C CA . TYR A 1 195 ? -15.950 9.219 21.558 1.00 97.56 195 TYR A CA 1
ATOM 1458 C C . TYR A 1 195 ? -17.348 9.476 22.133 1.00 97.56 195 TYR A C 1
ATOM 1460 O O . TYR A 1 195 ? -18.373 9.234 21.491 1.00 97.56 195 TYR A O 1
ATOM 1468 N N . GLY A 1 196 ? -17.416 9.955 23.378 1.00 96.44 196 GLY A N 1
ATOM 1469 C CA . GLY A 1 196 ? -18.666 10.056 24.136 1.00 96.44 196 GLY A CA 1
ATOM 1470 C C . GLY A 1 196 ? -19.317 8.686 24.373 1.00 96.44 196 GLY A C 1
ATOM 1471 O O . GLY A 1 196 ? -18.939 7.955 25.284 1.00 96.44 196 GLY A O 1
ATOM 1472 N N . ASP A 1 197 ? -20.330 8.357 23.581 1.00 95.75 197 ASP A N 1
ATOM 1473 C CA . ASP A 1 197 ? -21.067 7.088 23.594 1.00 95.75 197 ASP A CA 1
ATOM 1474 C C . ASP A 1 197 ? -20.991 6.346 22.248 1.00 95.75 197 ASP A C 1
ATOM 1476 O O . ASP A 1 197 ? -21.744 5.406 22.010 1.00 95.75 197 ASP A O 1
ATOM 1480 N N . THR A 1 198 ? -20.117 6.792 21.344 1.00 97.44 198 THR A N 1
ATOM 1481 C CA . THR A 1 198 ? -19.993 6.266 19.981 1.00 97.44 198 THR A CA 1
ATOM 1482 C C . THR A 1 198 ? -18.656 5.583 19.800 1.00 97.44 198 THR A C 1
ATOM 1484 O O . THR A 1 198 ? -17.620 6.224 19.948 1.00 97.44 198 THR A O 1
ATOM 1487 N N . GLN A 1 199 ? -18.708 4.298 19.469 1.00 97.75 199 GLN A N 1
ATOM 1488 C CA . GLN A 1 199 ? -17.544 3.514 19.091 1.00 97.75 199 GLN A CA 1
ATOM 1489 C C . GLN A 1 199 ? -17.243 3.737 17.604 1.00 97.75 199 GLN A C 1
ATOM 1491 O O . GLN A 1 199 ? -18.166 3.772 16.785 1.00 97.75 199 GLN A O 1
ATOM 1496 N N . THR A 1 200 ? -15.970 3.908 17.277 1.00 98.25 200 THR A N 1
ATOM 1497 C CA . THR A 1 200 ? -15.463 4.140 15.921 1.00 98.25 200 THR A CA 1
ATOM 1498 C C . THR A 1 200 ? -14.211 3.310 15.685 1.00 98.25 200 THR A C 1
ATOM 1500 O O . THR A 1 200 ? -13.444 3.092 16.626 1.00 98.25 200 THR A O 1
ATOM 1503 N N . ALA A 1 201 ? -13.988 2.900 14.441 1.00 98.38 201 ALA A N 1
ATOM 1504 C CA . ALA A 1 201 ? -12.768 2.234 14.006 1.00 98.38 201 ALA A CA 1
ATOM 1505 C C . ALA A 1 201 ? -11.926 3.187 13.146 1.00 98.38 201 ALA A C 1
ATOM 1507 O O . ALA A 1 201 ? -12.486 3.960 12.370 1.00 98.38 201 ALA A O 1
ATOM 1508 N N . ALA A 1 202 ? -10.603 3.131 13.282 1.00 98.31 202 ALA A N 1
ATOM 1509 C CA . ALA A 1 202 ? -9.681 3.880 12.434 1.00 98.31 202 ALA A CA 1
ATOM 1510 C C . ALA A 1 202 ? -8.520 2.997 11.968 1.00 98.31 202 ALA A C 1
ATOM 1512 O O . ALA A 1 202 ? -8.014 2.187 12.747 1.00 98.31 202 ALA A O 1
ATOM 1513 N N . VAL A 1 203 ? -8.113 3.169 10.712 1.00 98.44 203 VAL A N 1
ATOM 1514 C CA . VAL A 1 203 ? -7.009 2.444 10.068 1.00 98.44 203 VAL A CA 1
ATOM 1515 C C . VAL A 1 203 ? -5.885 3.423 9.755 1.00 98.44 203 VAL A C 1
ATOM 1517 O O . VAL A 1 203 ? -6.141 4.556 9.338 1.00 98.44 203 VAL A O 1
ATOM 1520 N N . TYR A 1 204 ? -4.649 2.981 9.979 1.00 98.06 204 TYR A N 1
ATOM 1521 C CA . TYR A 1 204 ? -3.453 3.743 9.665 1.00 98.06 204 TYR A CA 1
ATOM 1522 C C . TYR A 1 204 ? -2.442 2.883 8.906 1.00 98.06 204 TYR A C 1
ATOM 1524 O O . TYR A 1 204 ? -1.882 1.967 9.512 1.00 98.06 204 TYR A O 1
ATOM 1532 N N . TYR A 1 205 ? -2.186 3.197 7.634 1.00 96.88 205 TYR A N 1
ATOM 1533 C CA . TYR A 1 205 ? -1.197 2.491 6.819 1.00 96.88 205 TYR A CA 1
ATOM 1534 C C . TYR A 1 205 ? 0.225 2.865 7.211 1.00 96.88 205 TYR A C 1
ATOM 1536 O O . TYR A 1 205 ? 0.563 4.050 7.296 1.00 96.88 205 TYR A O 1
ATOM 1544 N N . GLY A 1 206 ? 1.028 1.852 7.520 1.00 95.38 206 GLY A N 1
ATOM 1545 C CA . GLY A 1 206 ? 2.436 1.983 7.850 1.00 95.38 206 GLY A CA 1
ATOM 1546 C C . GLY A 1 206 ? 3.272 2.160 6.590 1.00 95.38 206 GLY A C 1
ATOM 1547 O O . GLY A 1 206 ? 3.010 1.540 5.573 1.00 95.38 206 GLY A O 1
ATOM 1548 N N . ASP A 1 207 ? 4.301 2.998 6.657 1.00 92.00 207 ASP A N 1
ATOM 1549 C CA . ASP A 1 207 ? 5.228 3.194 5.538 1.00 92.00 207 ASP A CA 1
ATOM 1550 C C . ASP A 1 207 ? 6.588 3.708 6.048 1.00 92.00 207 ASP A C 1
ATOM 1552 O O . ASP A 1 207 ? 6.717 4.179 7.189 1.00 92.00 207 ASP A O 1
ATOM 1556 N N . MET A 1 208 ? 7.620 3.638 5.208 1.00 87.56 208 MET A N 1
ATOM 1557 C CA . MET A 1 208 ? 8.960 4.163 5.456 1.00 87.56 208 MET A CA 1
ATOM 1558 C C . MET A 1 208 ? 9.374 5.194 4.403 1.00 87.56 208 MET A C 1
ATOM 1560 O O . MET A 1 208 ? 9.478 4.905 3.214 1.00 87.56 208 MET A O 1
ATOM 1564 N N . PHE A 1 209 ? 9.756 6.383 4.870 1.00 80.19 209 PHE A N 1
ATOM 1565 C CA . PHE A 1 209 ? 10.246 7.474 4.023 1.00 80.19 209 PHE A CA 1
ATOM 1566 C C . PHE A 1 209 ? 11.681 7.838 4.333 1.00 80.19 209 PHE A C 1
ATOM 1568 O O . PHE A 1 209 ? 12.115 7.762 5.475 1.00 80.19 209 PHE A O 1
ATOM 1575 N N . GLY A 1 210 ? 12.371 8.411 3.351 1.00 66.00 210 GLY A N 1
ATOM 1576 C CA . GLY A 1 210 ? 13.563 9.218 3.584 1.00 66.00 210 GLY A CA 1
ATOM 1577 C C . GLY A 1 210 ? 14.698 8.911 2.619 1.00 66.00 210 GLY A C 1
ATOM 1578 O O . GLY A 1 210 ? 14.982 7.762 2.318 1.00 66.00 210 GLY A O 1
ATOM 1579 N N . TYR A 1 211 ? 15.373 9.967 2.161 1.00 55.31 211 TYR A N 1
ATOM 1580 C CA . TYR A 1 211 ? 16.494 9.857 1.221 1.00 55.31 211 TYR A CA 1
ATOM 1581 C C . TYR A 1 211 ? 17.832 9.576 1.924 1.00 55.31 211 TYR A C 1
ATOM 1583 O O . TYR A 1 211 ? 18.623 8.757 1.471 1.00 55.31 211 TYR A O 1
ATOM 1591 N N . GLU A 1 212 ? 18.103 10.273 3.035 1.00 62.19 212 GLU A N 1
ATOM 1592 C CA . GLU A 1 212 ? 19.362 10.137 3.792 1.00 62.19 212 GLU A CA 1
ATOM 1593 C C . GLU A 1 212 ? 19.223 9.247 5.033 1.00 62.19 212 GLU A C 1
ATOM 1595 O O . GLU A 1 212 ? 20.194 8.637 5.486 1.00 62.19 212 GLU A O 1
ATOM 1600 N N . LYS A 1 213 ? 18.018 9.202 5.606 1.00 71.12 213 LYS A N 1
ATOM 1601 C CA . LYS A 1 213 ? 17.668 8.370 6.752 1.00 71.12 213 LYS A CA 1
ATOM 1602 C C . LYS A 1 213 ? 16.204 7.981 6.637 1.00 71.12 213 LYS A C 1
ATOM 1604 O O . LYS A 1 213 ? 15.351 8.864 6.575 1.00 71.12 213 LYS A O 1
ATOM 1609 N N . GLU A 1 214 ? 15.951 6.683 6.654 1.00 79.12 214 GLU A N 1
ATOM 1610 C CA . GLU A 1 214 ? 14.601 6.140 6.657 1.00 79.12 214 GLU A CA 1
ATOM 1611 C C . GLU A 1 214 ? 13.922 6.397 8.012 1.00 79.12 214 GLU A C 1
ATOM 1613 O O . GLU A 1 214 ? 14.542 6.275 9.078 1.00 79.12 214 GLU A O 1
ATOM 1618 N N . TYR A 1 215 ? 12.649 6.773 7.978 1.00 85.44 215 TYR A N 1
ATOM 1619 C CA . TYR A 1 215 ? 11.794 6.960 9.139 1.00 85.44 215 TYR A CA 1
ATOM 1620 C C . TYR A 1 215 ? 10.413 6.367 8.877 1.00 85.44 215 TYR A C 1
ATOM 1622 O O . TYR A 1 215 ? 9.872 6.475 7.780 1.00 85.44 215 TYR A O 1
ATOM 1630 N N . TRP A 1 216 ? 9.853 5.750 9.915 1.00 90.25 216 TRP A N 1
ATOM 1631 C CA . TRP A 1 216 ? 8.508 5.192 9.885 1.00 90.25 216 TRP A CA 1
ATOM 1632 C C . TRP A 1 216 ? 7.454 6.289 9.974 1.00 90.25 216 TRP A C 1
ATOM 1634 O O . TRP A 1 216 ? 7.617 7.261 10.717 1.00 90.25 216 TRP A O 1
ATOM 1644 N N . SER A 1 217 ? 6.348 6.098 9.270 1.00 92.88 217 SER A N 1
ATOM 1645 C CA . SER A 1 217 ? 5.152 6.929 9.344 1.00 92.88 217 SER A CA 1
ATOM 1646 C C . SER A 1 217 ? 3.905 6.052 9.314 1.00 92.88 217 SER A C 1
ATOM 1648 O O . SER A 1 217 ? 3.966 4.898 8.902 1.00 92.88 217 SER A O 1
ATOM 1650 N N . PHE A 1 218 ? 2.787 6.614 9.772 1.00 95.31 218 PHE A N 1
ATOM 1651 C CA . PHE A 1 218 ? 1.473 5.983 9.717 1.00 95.31 218 PHE A CA 1
ATOM 1652 C C . PHE A 1 218 ? 0.458 6.993 9.181 1.00 95.31 218 PHE A C 1
ATOM 1654 O O . PHE A 1 218 ? 0.209 8.020 9.825 1.00 95.31 218 PHE A O 1
ATOM 1661 N N . PHE A 1 219 ? -0.107 6.728 8.006 1.00 94.44 219 PHE A N 1
ATOM 1662 C CA . PHE A 1 219 ? -1.100 7.591 7.368 1.00 94.44 219 PHE A CA 1
ATOM 1663 C C . PHE A 1 219 ? -2.497 7.142 7.712 1.00 94.44 219 PHE A C 1
ATOM 1665 O O . PHE A 1 219 ? -2.797 5.963 7.668 1.00 94.44 219 PHE A O 1
ATOM 1672 N N . ARG A 1 220 ? -3.351 8.092 8.074 1.00 95.50 220 ARG A N 1
ATOM 1673 C CA . ARG A 1 220 ? -4.754 7.806 8.358 1.00 95.50 220 ARG A CA 1
ATOM 1674 C C . ARG A 1 220 ? -5.513 7.573 7.054 1.00 95.50 220 ARG A C 1
ATOM 1676 O O . ARG A 1 220 ? -5.483 8.430 6.176 1.00 95.50 220 ARG A O 1
ATOM 1683 N N . GLU A 1 221 ? -6.263 6.485 7.008 1.00 96.06 221 GLU A N 1
ATOM 1684 C CA . GLU A 1 221 ? -7.163 6.177 5.900 1.00 96.06 221 GLU A CA 1
ATOM 1685 C C . GLU A 1 221 ? -8.567 6.644 6.269 1.00 96.06 221 GLU A C 1
ATOM 1687 O O . GLU A 1 221 ? -9.321 5.926 6.932 1.00 96.06 221 GLU A O 1
ATOM 1692 N N . GLU A 1 222 ? -8.885 7.899 5.944 1.00 95.25 222 GLU A N 1
ATOM 1693 C CA . GLU A 1 222 ? -10.081 8.592 6.440 1.00 95.25 222 GLU A CA 1
ATOM 1694 C C . GLU A 1 222 ? -11.370 7.918 5.947 1.00 95.25 222 GLU A C 1
ATOM 1696 O O . GLU A 1 222 ? -12.213 7.524 6.755 1.00 95.25 222 GLU A O 1
ATOM 1701 N N . GLU A 1 223 ? -11.488 7.703 4.640 1.00 94.88 223 GLU A N 1
ATOM 1702 C CA . GLU A 1 223 ? -12.640 7.081 3.988 1.00 94.88 223 GLU A CA 1
ATOM 1703 C C . GLU A 1 223 ? -12.861 5.644 4.468 1.00 94.88 223 GLU A C 1
ATOM 1705 O O . GLU A 1 223 ? -13.985 5.273 4.821 1.00 94.88 223 GLU A O 1
ATOM 1710 N N . LEU A 1 224 ? -11.786 4.855 4.565 1.00 96.69 224 LEU A N 1
ATOM 1711 C CA . LEU A 1 224 ? -11.850 3.493 5.091 1.00 96.69 224 LEU A CA 1
ATOM 1712 C C . LEU A 1 224 ? -12.295 3.489 6.560 1.00 96.69 224 LEU A C 1
ATOM 1714 O O . LEU A 1 224 ? -13.147 2.696 6.963 1.00 96.69 224 LEU A O 1
ATOM 1718 N N . SER A 1 225 ? -11.756 4.400 7.370 1.00 97.81 225 SER A N 1
ATOM 1719 C CA . SER A 1 225 ? -12.110 4.541 8.786 1.00 97.81 225 SER A CA 1
ATOM 1720 C C . SER A 1 225 ? -13.578 4.937 8.979 1.00 97.81 225 SER A C 1
ATOM 1722 O O . SER A 1 225 ? -14.265 4.399 9.857 1.00 97.81 225 SER A O 1
ATOM 1724 N N . ASP A 1 226 ? -14.089 5.839 8.141 1.00 97.25 226 ASP A N 1
ATOM 1725 C CA . ASP A 1 226 ? -15.499 6.228 8.117 1.00 97.25 226 ASP A CA 1
ATOM 1726 C C . ASP A 1 226 ? -16.397 5.063 7.689 1.00 97.25 226 ASP A C 1
ATOM 1728 O O . ASP A 1 226 ? -17.389 4.768 8.367 1.00 97.25 226 ASP A O 1
ATOM 1732 N N . TYR A 1 227 ? -16.021 4.344 6.628 1.00 96.62 227 TYR A N 1
ATOM 1733 C CA . TYR A 1 227 ? -16.735 3.156 6.170 1.00 96.62 227 TYR A CA 1
ATOM 1734 C C . TYR A 1 227 ? -16.839 2.108 7.284 1.00 96.62 227 TYR A C 1
ATOM 1736 O O . TYR A 1 227 ? -17.940 1.672 7.633 1.00 96.62 227 TYR A O 1
ATOM 1744 N N . LEU A 1 228 ? -15.715 1.740 7.902 1.00 97.62 228 LEU A N 1
ATOM 1745 C CA . LEU A 1 228 ? -15.676 0.756 8.984 1.00 97.62 228 LEU A CA 1
ATOM 1746 C C . LEU A 1 228 ? -16.497 1.208 10.190 1.00 97.62 228 LEU A C 1
ATOM 1748 O O . LEU A 1 228 ? -17.262 0.421 10.751 1.00 97.62 228 LEU A O 1
ATOM 1752 N N . SER A 1 229 ? -16.385 2.481 10.568 1.00 97.44 229 SER A N 1
ATOM 1753 C CA . SER A 1 229 ? -17.159 3.048 11.670 1.00 97.44 229 SER A CA 1
ATOM 1754 C C . SER A 1 229 ? -18.662 2.959 11.419 1.00 97.44 229 SER A C 1
ATOM 1756 O O . SER A 1 229 ? -19.429 2.768 12.370 1.00 97.44 229 SER A O 1
ATOM 1758 N N . GLU A 1 230 ? -19.109 3.059 10.167 1.00 96.44 230 GLU A N 1
ATOM 1759 C CA . GLU A 1 230 ? -20.520 2.918 9.818 1.00 96.44 230 GLU A CA 1
ATOM 1760 C C . GLU A 1 230 ? -20.997 1.473 9.692 1.00 96.44 230 GLU A C 1
ATOM 1762 O O . GLU A 1 230 ? -22.075 1.153 10.202 1.00 96.44 230 GLU A O 1
ATOM 1767 N N . GLN A 1 231 ? -20.209 0.600 9.067 1.00 96.38 231 GLN A N 1
ATOM 1768 C CA . GLN A 1 231 ? -20.636 -0.761 8.735 1.00 96.38 231 GLN A CA 1
ATOM 1769 C C . GLN A 1 231 ? -20.392 -1.783 9.852 1.00 96.38 231 GLN A C 1
ATOM 1771 O O . GLN A 1 231 ? -21.101 -2.792 9.932 1.00 96.38 231 GLN A O 1
ATOM 1776 N N . ALA A 1 232 ? -19.409 -1.556 10.727 1.00 96.12 232 ALA A N 1
ATOM 1777 C CA . ALA A 1 232 ? -19.077 -2.510 11.776 1.00 96.12 232 ALA A CA 1
ATOM 1778 C C . ALA A 1 232 ? -20.214 -2.656 12.800 1.00 96.12 232 ALA A C 1
ATOM 1780 O O . ALA A 1 232 ? -20.799 -1.686 13.293 1.00 96.12 232 ALA A O 1
ATOM 1781 N N . LYS A 1 233 ? -20.522 -3.908 13.157 1.00 94.00 233 LYS A N 1
ATOM 1782 C CA . LYS A 1 233 ? -21.565 -4.226 14.141 1.00 94.00 233 LYS A CA 1
ATOM 1783 C C . LYS A 1 233 ? -21.111 -3.832 15.545 1.00 94.00 233 LYS A C 1
ATOM 1785 O O . LYS A 1 233 ? -19.982 -4.104 15.933 1.00 94.00 233 LYS A O 1
ATOM 1790 N N . ALA A 1 234 ? -22.025 -3.257 16.325 1.00 91.62 234 ALA A N 1
ATOM 1791 C CA . ALA A 1 234 ? -21.800 -2.988 17.741 1.00 91.62 234 ALA A CA 1
ATOM 1792 C C . ALA A 1 234 ? -22.103 -4.237 18.607 1.00 91.62 234 ALA A C 1
ATOM 1794 O O . ALA A 1 234 ? -23.112 -4.905 18.355 1.00 91.62 234 ALA A O 1
ATOM 1795 N N . PRO A 1 235 ? -21.314 -4.522 19.662 1.00 95.12 235 PRO A N 1
ATOM 1796 C CA . PRO A 1 235 ? -20.042 -3.872 19.991 1.00 95.12 235 PRO A CA 1
ATOM 1797 C C . PRO A 1 235 ? -18.956 -4.218 18.959 1.00 95.12 235 PRO A C 1
ATOM 1799 O O . PRO A 1 235 ? -18.835 -5.377 18.561 1.00 95.12 235 PRO A O 1
ATOM 1802 N N . MET A 1 236 ? -18.180 -3.218 18.534 1.00 97.69 236 MET A N 1
ATOM 1803 C CA . MET A 1 236 ? -17.088 -3.415 17.580 1.00 97.69 236 MET A CA 1
ATOM 1804 C C . MET A 1 236 ? -15.962 -4.208 18.238 1.00 97.69 236 MET A C 1
ATOM 1806 O O . MET A 1 236 ? -15.624 -3.995 19.405 1.00 97.69 236 MET A O 1
ATOM 1810 N N . THR A 1 237 ? -15.361 -5.103 17.462 1.00 97.75 237 THR A N 1
ATOM 1811 C CA . THR A 1 237 ? -14.202 -5.905 17.855 1.00 97.75 237 THR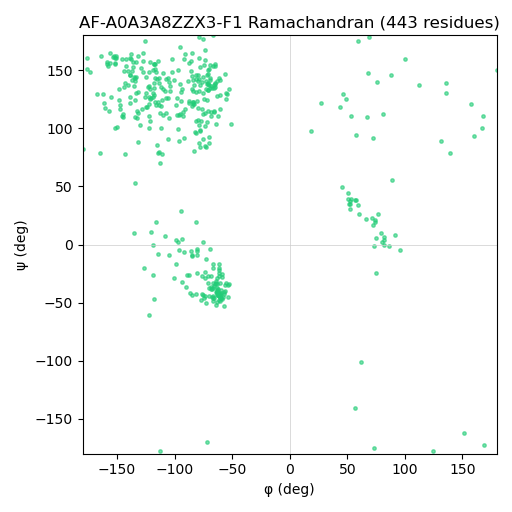 A CA 1
ATOM 1812 C C . THR A 1 237 ? -13.202 -5.934 16.707 1.00 97.75 237 THR A C 1
ATOM 1814 O O . THR A 1 237 ? -13.598 -5.848 15.547 1.00 97.75 237 THR A O 1
ATOM 1817 N N . ILE A 1 238 ? -11.912 -6.099 17.011 1.00 97.56 238 ILE A N 1
ATOM 1818 C CA . ILE A 1 238 ? -10.871 -6.231 15.978 1.00 97.56 238 ILE A CA 1
ATOM 1819 C C . ILE A 1 238 ? -11.181 -7.394 15.029 1.00 97.56 238 ILE A C 1
ATOM 1821 O O . ILE A 1 238 ? -11.039 -7.243 13.822 1.00 97.56 238 ILE A O 1
ATOM 1825 N N . ALA A 1 239 ? -11.669 -8.523 15.554 1.00 97.44 239 ALA A N 1
ATOM 1826 C CA . ALA A 1 239 ? -12.079 -9.658 14.730 1.00 97.44 239 ALA A CA 1
ATOM 1827 C C . ALA A 1 239 ? -13.205 -9.278 13.756 1.00 97.44 239 ALA A C 1
ATOM 1829 O O . ALA A 1 239 ? -13.097 -9.564 12.574 1.00 97.44 239 ALA A O 1
ATOM 1830 N N . GLY A 1 240 ? -14.234 -8.558 14.218 1.00 97.94 240 GLY A N 1
ATOM 1831 C CA . GLY A 1 240 ? -15.319 -8.100 13.347 1.00 97.94 240 GLY A CA 1
ATOM 1832 C C . GLY A 1 240 ? -14.877 -7.073 12.299 1.00 97.94 240 GLY A C 1
ATOM 1833 O O . GLY A 1 240 ? -15.407 -7.076 11.193 1.00 97.94 240 GLY A O 1
ATOM 1834 N N . ILE A 1 241 ? -13.902 -6.215 12.624 1.00 98.19 241 ILE A N 1
ATOM 1835 C CA . ILE A 1 241 ? -13.288 -5.295 11.653 1.00 98.19 241 ILE A CA 1
ATOM 1836 C C . ILE A 1 241 ? -12.487 -6.074 10.607 1.00 98.19 241 ILE A C 1
ATOM 1838 O O . ILE A 1 241 ? -12.645 -5.834 9.414 1.00 98.19 241 ILE A O 1
ATOM 1842 N N . ARG A 1 242 ? -11.681 -7.048 11.034 1.00 97.19 242 ARG A N 1
ATOM 1843 C CA . ARG A 1 242 ? -10.916 -7.910 10.128 1.00 97.19 242 ARG A CA 1
ATOM 1844 C C . ARG A 1 242 ? -11.828 -8.748 9.230 1.00 97.19 242 ARG A C 1
ATOM 1846 O O . ARG A 1 242 ? -11.578 -8.846 8.037 1.00 97.19 242 ARG A O 1
ATOM 1853 N N . ASP A 1 243 ? -12.916 -9.291 9.767 1.00 96.88 243 ASP A N 1
ATOM 1854 C CA . ASP A 1 243 ? -13.923 -10.014 8.983 1.00 96.88 243 ASP A CA 1
ATOM 1855 C C . ASP A 1 243 ? -14.549 -9.127 7.899 1.00 96.88 243 ASP A C 1
ATOM 1857 O O . ASP A 1 243 ? -14.776 -9.590 6.785 1.00 96.88 243 ASP A O 1
ATOM 1861 N N . LEU A 1 244 ? -14.796 -7.849 8.206 1.00 96.19 244 LEU A N 1
ATOM 1862 C CA . LEU A 1 244 ? -15.347 -6.888 7.251 1.00 96.19 244 LEU A CA 1
ATOM 1863 C C . LEU A 1 244 ? -14.350 -6.508 6.145 1.00 96.19 244 LEU A C 1
ATOM 1865 O O . LEU A 1 244 ? -14.772 -6.332 5.007 1.00 96.19 244 LEU A O 1
ATOM 1869 N N . LEU A 1 245 ? -13.062 -6.379 6.477 1.00 95.44 245 LEU A N 1
ATOM 1870 C CA . LEU A 1 245 ? -12.010 -5.997 5.530 1.00 95.44 245 LEU A CA 1
ATOM 1871 C C . LEU A 1 245 ? -11.598 -7.154 4.615 1.00 95.44 245 LEU A C 1
ATOM 1873 O O . LEU A 1 245 ? -11.493 -6.983 3.407 1.00 95.44 245 LEU A O 1
ATOM 1877 N N . THR A 1 246 ? -11.346 -8.327 5.194 1.00 94.12 246 THR A N 1
ATOM 1878 C CA . THR A 1 246 ? -10.606 -9.411 4.529 1.00 94.12 246 THR A CA 1
ATOM 1879 C C . THR A 1 246 ? -11.247 -10.786 4.712 1.00 94.12 246 THR A C 1
ATOM 1881 O O . THR A 1 246 ? -10.615 -11.803 4.437 1.00 94.12 246 THR A O 1
ATOM 1884 N N . GLY A 1 247 ? -12.469 -10.866 5.252 1.00 93.88 247 GLY A N 1
ATOM 1885 C CA . GLY A 1 247 ? -13.080 -12.152 5.607 1.00 93.88 247 GLY A CA 1
ATOM 1886 C C . GLY A 1 247 ? -12.354 -12.872 6.751 1.00 93.88 247 GLY A C 1
ATOM 1887 O O . GLY A 1 247 ? -12.443 -14.092 6.872 1.00 93.88 247 GLY A O 1
ATOM 1888 N N . GLY A 1 248 ? -11.607 -12.130 7.575 1.00 94.12 248 GLY A N 1
ATOM 1889 C CA . GLY A 1 248 ? -10.914 -12.652 8.753 1.00 94.12 248 GLY A CA 1
ATOM 1890 C C . GLY A 1 248 ? -9.452 -13.019 8.493 1.00 94.12 248 GLY A C 1
ATOM 1891 O O . GLY A 1 248 ? -8.738 -13.354 9.442 1.00 94.12 248 GLY A O 1
ATOM 1892 N N . LYS A 1 249 ? -9.000 -12.917 7.237 1.00 93.19 249 LYS A N 1
ATOM 1893 C CA . LYS A 1 249 ? -7.622 -13.176 6.805 1.00 93.19 249 LYS A CA 1
ATOM 1894 C C . LYS A 1 249 ? -6.680 -12.053 7.239 1.00 93.19 249 LYS A C 1
ATOM 1896 O O . LYS A 1 249 ? -7.106 -10.935 7.539 1.00 93.19 249 LYS A O 1
ATOM 1901 N N . LYS A 1 250 ? -5.387 -12.346 7.306 1.00 91.00 250 LYS A N 1
ATOM 1902 C CA . LYS A 1 250 ? -4.362 -11.413 7.784 1.00 91.00 250 LYS A CA 1
ATOM 1903 C C . LYS A 1 250 ? -3.121 -11.524 6.899 1.00 91.00 250 LYS A C 1
ATOM 1905 O O . LYS A 1 250 ? -2.799 -12.626 6.474 1.00 91.00 250 LYS A O 1
ATOM 1910 N N . ASN A 1 251 ? -2.424 -10.406 6.677 1.00 91.94 251 ASN A N 1
ATOM 1911 C CA . ASN A 1 251 ? -1.113 -10.363 6.016 1.00 91.94 251 ASN A CA 1
ATOM 1912 C C . ASN A 1 251 ? -1.077 -11.073 4.647 1.00 91.94 251 ASN A C 1
ATOM 1914 O O . ASN A 1 251 ? -0.127 -11.789 4.343 1.00 91.94 251 ASN A O 1
ATOM 1918 N N . GLY A 1 252 ? -2.140 -10.925 3.856 1.00 93.44 252 GLY A N 1
ATOM 1919 C CA . GLY A 1 252 ? -2.192 -11.465 2.500 1.00 93.44 252 GLY A CA 1
ATOM 1920 C C . GLY A 1 252 ? -2.400 -12.979 2.383 1.00 93.44 252 GLY A C 1
ATOM 1921 O O . GLY A 1 252 ? -2.357 -13.483 1.269 1.00 93.44 252 GLY A O 1
ATOM 1922 N N . GLU A 1 253 ? -2.631 -13.723 3.469 1.00 95.69 253 GLU A N 1
ATOM 1923 C CA . GLU A 1 253 ? -2.813 -15.183 3.398 1.00 95.69 253 GLU A CA 1
ATOM 1924 C C . GLU A 1 253 ? -4.199 -15.568 2.840 1.00 95.69 253 GLU A C 1
ATOM 1926 O O . GLU A 1 253 ? -5.221 -15.380 3.510 1.00 95.69 253 GLU A O 1
ATOM 1931 N N . PHE A 1 254 ? -4.239 -16.166 1.644 1.00 96.44 254 PHE A N 1
ATOM 1932 C CA . PHE A 1 254 ? -5.468 -16.617 0.973 1.00 96.44 254 PHE A CA 1
ATOM 1933 C C . PHE A 1 254 ? -5.306 -17.997 0.325 1.00 96.44 254 PHE A C 1
ATOM 1935 O O . PHE A 1 254 ? -4.201 -18.458 0.041 1.00 96.44 254 PHE A O 1
ATOM 1942 N N . GLU A 1 255 ? -6.425 -18.676 0.070 1.00 94.44 255 GLU A N 1
ATOM 1943 C CA . GLU A 1 255 ? -6.422 -20.011 -0.543 1.00 94.44 255 GLU A CA 1
ATOM 1944 C C . GLU A 1 255 ? -6.258 -19.949 -2.068 1.00 94.44 255 GLU A C 1
ATOM 1946 O O . GLU A 1 255 ? -5.793 -20.908 -2.685 1.00 94.44 255 GLU A O 1
ATOM 1951 N N . SER A 1 256 ? -6.633 -18.826 -2.686 1.00 95.38 256 SER A N 1
ATOM 1952 C CA . SER A 1 256 ? -6.535 -18.609 -4.131 1.00 95.38 256 SER A CA 1
ATOM 1953 C C . SER A 1 256 ? -6.353 -17.132 -4.479 1.00 95.38 256 SER A C 1
ATOM 1955 O O . SER A 1 256 ? -6.792 -16.257 -3.732 1.00 95.38 256 SER A O 1
ATOM 1957 N N . TYR A 1 257 ? -5.784 -16.855 -5.657 1.00 96.62 257 TYR A N 1
ATOM 1958 C CA . TYR A 1 257 ? -5.668 -15.485 -6.166 1.00 96.62 257 TYR A CA 1
ATOM 1959 C C . TYR A 1 257 ? -7.039 -14.838 -6.405 1.00 96.62 257 TYR A C 1
ATOM 1961 O O . TYR A 1 257 ? -7.178 -13.629 -6.282 1.00 96.62 257 TYR A O 1
ATOM 1969 N N . VAL A 1 258 ? -8.069 -15.635 -6.708 1.00 96.25 258 VAL A N 1
ATOM 1970 C CA . VAL A 1 258 ? -9.437 -15.142 -6.925 1.00 96.25 258 VAL A CA 1
ATOM 1971 C C . VAL A 1 258 ? -10.014 -14.597 -5.622 1.00 96.25 258 VAL A C 1
ATOM 1973 O O . VAL A 1 258 ? -10.501 -13.472 -5.597 1.00 96.25 258 VAL A O 1
ATOM 1976 N N . GLU A 1 259 ? -9.905 -15.357 -4.526 1.00 95.81 259 GLU A N 1
ATOM 1977 C CA . GLU A 1 259 ? -10.285 -14.892 -3.183 1.00 95.81 259 GLU A CA 1
ATOM 1978 C C . GLU A 1 259 ? -9.495 -13.634 -2.792 1.00 95.81 259 GLU A C 1
ATOM 1980 O O . GLU A 1 259 ? -10.070 -12.659 -2.309 1.00 95.81 259 GLU A O 1
ATOM 1985 N N . ALA A 1 260 ? -8.185 -13.640 -3.044 1.00 97.44 260 ALA A N 1
ATOM 1986 C CA . ALA A 1 260 ? -7.301 -12.527 -2.732 1.00 97.44 260 ALA A CA 1
ATOM 1987 C C . ALA A 1 260 ? -7.678 -11.240 -3.491 1.00 97.44 260 ALA A C 1
ATOM 1989 O O . ALA A 1 260 ? -7.797 -10.168 -2.897 1.00 97.44 260 ALA A O 1
ATOM 1990 N N . TYR A 1 261 ? -7.906 -11.335 -4.800 1.00 98.06 261 TYR A N 1
ATOM 1991 C CA . TYR A 1 261 ? -8.262 -10.189 -5.634 1.00 98.06 261 TYR A CA 1
ATOM 1992 C C . TYR A 1 261 ? -9.668 -9.681 -5.356 1.00 98.06 261 TYR A C 1
ATOM 1994 O O . TYR A 1 261 ? -9.876 -8.474 -5.353 1.00 98.06 261 TYR A O 1
ATOM 2002 N N . GLU A 1 262 ? -10.612 -10.550 -5.008 1.00 96.94 262 GLU A N 1
ATOM 2003 C CA . GLU A 1 262 ? -11.920 -10.134 -4.498 1.00 96.94 262 GLU A CA 1
ATOM 2004 C C . GLU A 1 262 ? -11.799 -9.246 -3.247 1.00 96.94 262 GLU A C 1
ATOM 2006 O O . GLU A 1 262 ? -12.487 -8.227 -3.136 1.00 96.94 262 GLU A O 1
ATOM 2011 N N . VAL A 1 263 ? -10.882 -9.576 -2.332 1.00 96.94 263 VAL A N 1
ATOM 2012 C CA . VAL A 1 263 ? -10.583 -8.737 -1.162 1.00 96.94 263 VAL A CA 1
ATOM 2013 C C . VAL A 1 263 ? -9.938 -7.409 -1.565 1.00 96.94 263 VAL A C 1
ATOM 2015 O O . VAL A 1 263 ? -10.394 -6.367 -1.096 1.00 96.94 263 VAL A O 1
ATOM 2018 N N . ALA A 1 264 ? -8.949 -7.409 -2.464 1.00 96.62 264 ALA A N 1
ATOM 2019 C CA . ALA A 1 264 ? -8.310 -6.178 -2.944 1.00 96.62 264 ALA A CA 1
ATOM 2020 C C . ALA A 1 264 ? -9.305 -5.229 -3.647 1.00 96.62 264 ALA A C 1
ATOM 2022 O O . ALA A 1 264 ? -9.316 -4.023 -3.390 1.00 96.62 264 ALA A O 1
ATOM 2023 N N . LEU A 1 265 ? -10.198 -5.773 -4.482 1.00 95.56 265 LEU A N 1
ATOM 2024 C CA . LEU A 1 265 ? -11.271 -5.016 -5.133 1.00 95.56 265 LEU A CA 1
ATOM 2025 C C . LEU A 1 265 ? -12.201 -4.380 -4.095 1.00 95.56 265 LEU A C 1
ATOM 2027 O O . LEU A 1 265 ? -12.468 -3.180 -4.155 1.00 95.56 265 LEU A O 1
ATOM 2031 N N . ASN A 1 266 ? -12.656 -5.159 -3.111 1.00 94.94 266 ASN A N 1
ATOM 2032 C CA . ASN A 1 266 ? -13.514 -4.656 -2.041 1.00 94.94 266 ASN A CA 1
ATOM 2033 C C . ASN A 1 266 ? -12.832 -3.545 -1.234 1.00 94.94 266 ASN A C 1
ATOM 2035 O O . ASN A 1 266 ? -13.473 -2.533 -0.947 1.00 94.94 266 ASN A O 1
ATOM 2039 N N . LEU A 1 267 ? -11.546 -3.700 -0.912 1.00 94.94 267 LEU A N 1
ATOM 2040 C CA . LEU A 1 267 ? -10.785 -2.697 -0.175 1.00 94.94 267 LEU A CA 1
ATOM 2041 C C . LEU A 1 267 ? -10.746 -1.358 -0.928 1.00 94.94 267 LEU A C 1
ATOM 2043 O O . LEU A 1 267 ? -11.115 -0.339 -0.351 1.00 94.94 267 LEU A O 1
ATOM 2047 N N . SER A 1 268 ? -10.467 -1.369 -2.236 1.00 92.69 268 SER A N 1
ATOM 2048 C CA . SER A 1 268 ? -10.435 -0.144 -3.058 1.00 92.69 268 SER A CA 1
ATOM 2049 C C . SER A 1 268 ? -11.776 0.613 -3.123 1.00 92.69 268 SER A C 1
ATOM 2051 O O . SER A 1 268 ? -11.820 1.838 -3.286 1.00 92.69 268 SER A O 1
ATOM 2053 N N . VAL A 1 269 ? -12.895 -0.104 -2.960 1.00 89.81 269 VAL A N 1
ATOM 2054 C CA . VAL A 1 269 ? -14.233 0.490 -2.834 1.00 89.81 269 VAL A CA 1
ATOM 2055 C C . VAL A 1 269 ? -14.424 1.105 -1.447 1.00 89.81 269 VAL A C 1
ATOM 2057 O O . VAL A 1 269 ? -14.948 2.215 -1.340 1.00 89.81 269 VAL A O 1
ATOM 2060 N N . MET A 1 270 ? -13.998 0.407 -0.390 1.00 93.31 270 MET A N 1
ATOM 2061 C CA . MET A 1 270 ? -14.110 0.876 0.998 1.00 93.31 270 MET A CA 1
ATOM 2062 C C . MET A 1 270 ? -13.244 2.108 1.273 1.00 93.31 270 MET A C 1
ATOM 2064 O O . MET A 1 270 ? -13.677 3.001 1.994 1.00 93.31 270 MET A O 1
ATOM 2068 N N . GLU A 1 271 ? -12.066 2.185 0.661 1.00 90.75 271 GLU A N 1
ATOM 2069 C CA . GLU A 1 271 ? -11.167 3.345 0.700 1.00 90.75 271 GLU A CA 1
ATOM 2070 C C . GLU A 1 271 ? -11.725 4.558 -0.069 1.00 90.75 271 GLU A C 1
ATOM 2072 O O . GLU A 1 271 ? -11.119 5.623 -0.096 1.00 90.75 271 GLU A O 1
ATOM 2077 N N . GLY A 1 272 ? -12.879 4.431 -0.734 1.00 83.06 272 GLY A N 1
ATOM 2078 C CA . GLY A 1 272 ? -13.517 5.536 -1.452 1.00 83.06 272 GLY A CA 1
ATOM 2079 C C . GLY A 1 272 ? -12.817 5.930 -2.758 1.00 83.06 272 GLY A C 1
ATOM 2080 O O . GLY A 1 272 ? -13.326 6.789 -3.494 1.00 83.06 272 GLY A O 1
ATOM 2081 N N . TRP A 1 273 ? -11.707 5.274 -3.113 1.00 75.62 273 TRP A N 1
ATOM 2082 C CA . TRP A 1 273 ? -11.007 5.501 -4.374 1.00 75.62 273 TRP A CA 1
ATOM 2083 C C . TRP A 1 273 ? -11.879 5.167 -5.572 1.00 75.62 273 TRP A C 1
ATOM 2085 O O . TRP A 1 273 ? -11.891 5.944 -6.518 1.00 75.62 273 TRP A O 1
ATOM 2095 N N . ALA A 1 274 ? -12.656 4.084 -5.533 1.00 62.97 274 ALA A N 1
ATOM 2096 C CA . ALA A 1 274 ? -13.548 3.731 -6.639 1.00 62.97 274 ALA A CA 1
ATOM 2097 C C . ALA A 1 274 ? -14.791 4.641 -6.744 1.00 62.97 274 ALA A C 1
ATOM 2099 O O . ALA A 1 274 ? -15.378 4.774 -7.817 1.00 62.97 274 ALA A O 1
ATOM 2100 N N . ALA A 1 275 ? -15.200 5.280 -5.641 1.00 61.22 275 ALA A N 1
ATOM 2101 C CA . ALA A 1 275 ? -16.478 5.990 -5.533 1.00 61.22 275 ALA A CA 1
ATOM 2102 C C . ALA A 1 275 ? -16.386 7.516 -5.725 1.00 61.22 275 ALA A C 1
ATOM 2104 O O . ALA A 1 275 ? -17.408 8.172 -5.937 1.00 61.22 275 ALA A O 1
ATOM 2105 N N . SER A 1 276 ? -15.193 8.104 -5.625 1.00 60.12 276 SER A N 1
ATOM 2106 C CA . SER A 1 276 ? -15.020 9.558 -5.675 1.00 60.12 276 SER A CA 1
ATOM 2107 C C . SER A 1 276 ? -14.948 10.090 -7.115 1.00 60.12 276 SER A C 1
ATOM 2109 O O . SER A 1 276 ? -14.065 9.734 -7.895 1.00 60.12 276 SER A O 1
ATOM 2111 N N . GLU A 1 277 ? -15.843 11.012 -7.487 1.00 59.91 277 GLU A N 1
ATOM 2112 C CA . GLU A 1 277 ? -15.528 11.986 -8.540 1.00 59.91 277 GLU A CA 1
ATOM 2113 C C . GLU A 1 277 ? -14.476 12.935 -7.948 1.00 59.91 277 GLU A C 1
ATOM 2115 O O . GLU A 1 277 ? -14.806 13.875 -7.225 1.00 59.91 277 GLU A O 1
ATOM 2120 N N . THR A 1 278 ? -13.193 12.640 -8.156 1.00 60.84 278 THR A N 1
ATOM 2121 C CA . THR A 1 278 ? -12.118 13.509 -7.668 1.00 60.84 278 THR A CA 1
ATOM 2122 C C . THR A 1 278 ? -12.035 14.766 -8.532 1.00 60.84 278 THR A C 1
ATOM 2124 O O . THR A 1 278 ? -12.377 14.763 -9.718 1.00 60.84 278 THR A O 1
ATOM 2127 N N . GLU A 1 279 ? -11.523 15.859 -7.963 1.00 59.38 279 GLU A N 1
ATOM 2128 C CA . GLU A 1 279 ? -11.237 17.082 -8.728 1.00 59.38 279 GLU A CA 1
ATOM 2129 C C . GLU A 1 279 ? -10.193 16.872 -9.842 1.00 59.38 279 GLU A C 1
ATOM 2131 O O . GLU A 1 279 ? -10.095 17.683 -10.764 1.00 59.38 279 GLU A O 1
ATOM 2136 N N . TYR A 1 280 ? -9.446 15.766 -9.771 1.00 55.62 280 TYR A N 1
ATOM 2137 C CA . TYR A 1 280 ? -8.403 15.377 -10.717 1.00 55.62 280 TYR A CA 1
ATOM 2138 C C . TYR A 1 280 ? -8.942 14.628 -11.949 1.00 55.62 280 TYR A C 1
ATOM 2140 O O . TYR A 1 280 ? -8.212 14.469 -12.926 1.00 55.62 280 TYR A O 1
ATOM 2148 N N . GLY A 1 281 ? -10.228 14.249 -11.958 1.00 60.81 281 GLY A N 1
ATOM 2149 C CA . GLY A 1 281 ? -10.866 13.543 -13.072 1.00 60.81 281 GLY A CA 1
ATOM 2150 C C . GLY A 1 281 ? -10.361 12.104 -13.269 1.00 60.81 281 GLY A C 1
ATOM 2151 O O . GLY A 1 281 ? -9.492 11.620 -12.550 1.00 60.81 281 GLY A O 1
ATOM 2152 N N . GLY A 1 282 ? -10.932 11.409 -14.258 1.00 71.94 282 GLY A N 1
ATOM 2153 C CA . GLY A 1 282 ? -10.595 10.018 -14.592 1.00 71.94 282 GLY A CA 1
ATOM 2154 C C . GLY A 1 282 ? -11.413 8.985 -13.812 1.00 71.94 282 GLY A C 1
ATOM 2155 O O . GLY A 1 282 ? -11.783 9.213 -12.664 1.00 71.94 282 GLY A O 1
ATOM 2156 N N . GLU A 1 283 ? -11.726 7.858 -14.448 1.00 85.00 283 GLU A N 1
ATOM 2157 C CA . GLU A 1 283 ? -12.405 6.727 -13.805 1.00 85.00 283 GLU A CA 1
ATOM 2158 C C . GLU A 1 283 ? -11.389 5.876 -13.035 1.00 85.00 283 GLU A C 1
ATOM 2160 O O . GLU A 1 283 ? -10.232 5.764 -13.442 1.00 85.00 283 GLU A O 1
ATOM 2165 N N . PHE A 1 284 ? -11.817 5.297 -11.910 1.00 91.62 284 PHE A N 1
ATOM 2166 C CA . PHE A 1 284 ? -11.042 4.261 -11.238 1.00 91.62 284 PHE A CA 1
ATOM 2167 C C . PHE A 1 284 ? -11.286 2.939 -11.970 1.00 91.62 284 PHE A C 1
ATOM 2169 O O . PHE A 1 284 ? -12.430 2.486 -12.066 1.00 91.62 284 PHE A O 1
ATOM 2176 N N . LEU A 1 285 ? -10.229 2.365 -12.534 1.00 95.19 285 LEU A N 1
ATOM 2177 C CA . LEU A 1 285 ? -10.292 1.224 -13.442 1.00 95.19 285 LEU A CA 1
ATOM 2178 C C . LEU A 1 285 ? -9.367 0.107 -12.970 1.00 95.19 285 LEU A C 1
ATOM 2180 O O . LEU A 1 285 ? -8.466 0.316 -12.158 1.00 95.19 285 LEU A O 1
ATOM 2184 N N . TYR A 1 286 ? -9.595 -1.071 -13.534 1.00 97.62 286 TYR A N 1
ATOM 2185 C CA . TYR A 1 286 ? -8.898 -2.304 -13.207 1.00 97.62 286 TYR A CA 1
ATOM 2186 C C . TYR A 1 286 ? -8.433 -3.012 -14.478 1.00 97.62 286 TYR A C 1
ATOM 2188 O O . TYR A 1 286 ? -8.944 -2.736 -15.566 1.00 97.62 286 TYR A O 1
ATOM 2196 N N . ASP A 1 287 ? -7.484 -3.931 -14.356 1.00 98.06 287 ASP A N 1
ATOM 2197 C CA . ASP A 1 287 ? -7.149 -4.898 -15.407 1.00 98.06 287 ASP A CA 1
ATOM 2198 C C . ASP A 1 287 ? -6.553 -6.169 -14.782 1.00 98.06 287 ASP A C 1
ATOM 2200 O O . ASP A 1 287 ? -6.095 -6.146 -13.638 1.00 98.06 287 ASP A O 1
ATOM 2204 N N . LEU A 1 288 ? -6.560 -7.269 -15.533 1.00 98.12 288 LEU A N 1
ATOM 2205 C CA . LEU A 1 288 ? -5.809 -8.484 -15.213 1.00 98.12 288 LEU A CA 1
ATOM 2206 C C . LEU A 1 288 ? -4.721 -8.656 -16.270 1.00 98.12 288 LEU A C 1
ATOM 2208 O O . LEU A 1 288 ? -5.020 -8.901 -17.441 1.00 98.12 288 LEU A O 1
ATOM 2212 N N . ILE A 1 289 ? -3.462 -8.521 -15.863 1.00 97.94 289 ILE A N 1
ATOM 2213 C CA . ILE A 1 289 ? -2.305 -8.563 -16.765 1.00 97.94 289 ILE A CA 1
ATOM 2214 C C . ILE A 1 289 ? -1.390 -9.734 -16.416 1.00 97.94 289 ILE A C 1
ATOM 2216 O O . ILE A 1 289 ? -1.380 -10.190 -15.287 1.00 97.94 289 ILE A O 1
ATOM 2220 N N . TYR A 1 290 ? -0.605 -10.224 -17.373 1.00 97.69 290 TYR A N 1
ATOM 2221 C CA . TYR A 1 290 ? 0.365 -11.298 -17.122 1.00 97.69 290 TYR A CA 1
ATOM 2222 C C . TYR A 1 290 ? 1.773 -10.707 -17.103 1.00 97.69 290 TYR A C 1
ATOM 2224 O O . TYR A 1 290 ? 2.398 -10.571 -18.163 1.00 97.69 290 TYR A O 1
ATOM 2232 N N . VAL A 1 291 ? 2.259 -10.301 -15.928 1.00 97.81 291 VAL A N 1
ATOM 2233 C CA . VAL A 1 291 ? 3.587 -9.687 -15.788 1.00 97.81 291 VAL A CA 1
ATOM 2234 C C . VAL A 1 291 ? 4.676 -10.737 -15.943 1.00 97.81 291 VAL A C 1
ATOM 2236 O O . VAL A 1 291 ? 5.649 -10.513 -16.672 1.00 97.81 291 VAL A O 1
ATOM 2239 N N . ASP A 1 292 ? 4.512 -11.894 -15.310 1.00 96.38 292 ASP A N 1
ATOM 2240 C CA . ASP A 1 292 ? 5.487 -12.978 -15.332 1.00 96.38 292 ASP A CA 1
ATOM 2241 C C . ASP A 1 292 ? 5.008 -14.234 -16.083 1.00 96.38 292 ASP A C 1
ATOM 2243 O O . ASP A 1 292 ? 3.993 -14.234 -16.781 1.00 96.38 292 ASP A O 1
ATOM 2247 N N . GLU A 1 293 ? 5.850 -15.269 -16.081 1.00 95.44 293 GLU A N 1
ATOM 2248 C CA . GLU A 1 293 ? 5.630 -16.480 -16.874 1.00 95.44 293 GLU A CA 1
ATOM 2249 C C . GLU A 1 293 ? 4.508 -17.376 -16.339 1.00 95.44 293 GLU A C 1
ATOM 2251 O O . GLU A 1 293 ? 4.112 -18.307 -17.051 1.00 95.44 293 GLU A O 1
ATOM 2256 N N . ASP A 1 294 ? 4.025 -17.148 -15.118 1.00 94.19 294 ASP A N 1
ATOM 2257 C CA . ASP A 1 294 ? 3.006 -17.992 -14.521 1.00 94.19 294 ASP A CA 1
ATOM 2258 C C . ASP A 1 294 ? 1.603 -17.735 -15.118 1.00 94.19 294 ASP A C 1
ATOM 2260 O O . ASP A 1 294 ? 1.409 -16.974 -16.074 1.00 94.19 294 ASP A O 1
ATOM 2264 N N . GLU A 1 295 ? 0.628 -18.525 -14.669 1.00 94.56 295 GLU A N 1
ATOM 2265 C CA . GLU A 1 295 ? -0.745 -18.464 -15.187 1.00 94.56 295 GLU A CA 1
ATOM 2266 C C . GLU A 1 295 ? -1.685 -17.646 -14.290 1.00 94.56 295 GLU A C 1
ATOM 2268 O O . GLU A 1 295 ? -2.884 -17.571 -14.570 1.00 94.56 295 GLU A O 1
ATOM 2273 N N . ILE A 1 296 ? -1.161 -17.042 -13.226 1.00 96.12 296 ILE A N 1
ATOM 2274 C CA . ILE A 1 296 ? -1.878 -16.153 -12.323 1.00 96.12 296 ILE A CA 1
ATOM 2275 C C . ILE A 1 296 ? -1.669 -14.725 -12.841 1.00 96.12 296 ILE A C 1
ATOM 2277 O O . ILE A 1 296 ? -0.550 -14.230 -12.852 1.00 96.12 296 ILE A O 1
ATOM 2281 N N . PRO A 1 297 ? -2.720 -14.037 -13.311 1.00 97.44 297 PRO A N 1
ATOM 2282 C CA . PRO A 1 297 ? -2.561 -12.651 -13.722 1.00 97.44 297 PRO A CA 1
ATOM 2283 C C . PRO A 1 297 ? -2.359 -11.754 -12.497 1.00 97.44 297 PRO A C 1
ATOM 2285 O O . PRO A 1 297 ? -3.011 -11.967 -11.481 1.00 97.44 297 PRO A O 1
ATOM 2288 N N . GLU A 1 298 ? -1.565 -10.698 -12.607 1.00 98.38 298 GLU A N 1
ATOM 2289 C CA . GLU A 1 298 ? -1.559 -9.589 -11.660 1.00 98.38 298 GLU A CA 1
ATOM 2290 C C . GLU A 1 298 ? -2.811 -8.716 -11.807 1.00 98.38 298 GLU A C 1
ATOM 2292 O O . GLU A 1 298 ? -3.251 -8.395 -12.916 1.00 98.38 298 GLU A O 1
ATOM 2297 N N . LEU A 1 299 ? -3.345 -8.261 -10.671 1.00 98.56 299 LEU A N 1
ATOM 2298 C CA . LEU A 1 299 ? -4.432 -7.288 -10.629 1.00 98.56 299 LEU A CA 1
ATOM 2299 C C . LEU A 1 299 ? -3.860 -5.869 -10.657 1.00 98.56 299 LEU A C 1
ATOM 2301 O O . LEU A 1 299 ? -3.121 -5.464 -9.759 1.00 98.56 299 LEU A O 1
ATOM 2305 N N . VAL A 1 300 ? -4.268 -5.094 -11.655 1.00 98.31 300 VAL A N 1
ATOM 2306 C CA . VAL A 1 300 ? -4.036 -3.649 -11.725 1.00 98.31 300 VAL A CA 1
ATOM 2307 C C . VAL A 1 300 ? -5.266 -2.929 -11.189 1.00 98.31 300 VAL A C 1
ATOM 2309 O O . VAL A 1 300 ? -6.393 -3.293 -11.531 1.00 98.31 300 VAL A O 1
ATOM 2312 N N . SER A 1 301 ? -5.068 -1.880 -10.395 1.00 96.50 301 SER A N 1
ATOM 2313 C CA . SER A 1 301 ? -6.128 -0.925 -10.059 1.00 96.50 301 SER A CA 1
ATOM 2314 C C . SER A 1 301 ? -5.582 0.496 -9.991 1.00 96.50 301 SER A C 1
ATOM 2316 O O . SER A 1 301 ? -4.397 0.699 -9.751 1.00 96.50 301 SER A O 1
ATOM 2318 N N . GLY A 1 302 ? -6.410 1.506 -10.235 1.00 94.00 302 GLY A N 1
ATOM 2319 C CA . GLY A 1 302 ? -5.978 2.895 -10.090 1.00 94.00 302 GLY A CA 1
ATOM 2320 C C . GLY A 1 302 ? -6.709 3.859 -11.004 1.00 94.00 302 GLY A C 1
ATOM 2321 O O . GLY A 1 302 ? -7.775 3.565 -11.544 1.00 94.00 302 GLY A O 1
ATOM 2322 N N . ARG A 1 303 ? -6.120 5.042 -11.175 1.00 90.88 303 ARG A N 1
ATOM 2323 C CA . ARG A 1 303 ? -6.625 6.101 -12.053 1.00 90.88 303 ARG A CA 1
ATOM 2324 C C . ARG A 1 303 ? -5.558 6.444 -13.072 1.00 90.88 303 ARG A C 1
ATOM 2326 O O . ARG A 1 303 ? -4.537 7.036 -12.719 1.00 90.88 303 ARG A O 1
ATOM 2333 N N . ASN A 1 304 ? -5.814 6.099 -14.331 1.00 89.94 304 ASN A N 1
ATOM 2334 C CA . ASN A 1 304 ? -4.844 6.279 -15.407 1.00 89.94 304 ASN A CA 1
ATOM 2335 C C . ASN A 1 304 ? -4.389 7.743 -15.483 1.00 89.94 304 ASN A C 1
ATOM 2337 O O . ASN A 1 304 ? -5.205 8.662 -15.588 1.00 89.94 304 ASN A O 1
ATOM 2341 N N . GLY A 1 305 ? -3.073 7.952 -15.420 1.00 85.94 305 GLY A N 1
ATOM 2342 C CA . GLY A 1 305 ? -2.468 9.283 -15.403 1.00 85.94 305 GLY A CA 1
ATOM 2343 C C . GLY A 1 305 ? -2.445 9.977 -14.036 1.00 85.94 305 GLY A C 1
ATOM 2344 O O . GLY A 1 305 ? -1.984 11.115 -13.971 1.00 85.94 305 GLY A O 1
ATOM 2345 N N . TYR A 1 306 ? -2.889 9.320 -12.956 1.00 88.06 306 TYR A N 1
ATOM 2346 C CA . TYR A 1 306 ? -2.802 9.836 -11.585 1.00 88.06 306 TYR A CA 1
ATOM 2347 C C . TYR A 1 306 ? -2.036 8.900 -10.640 1.00 88.06 306 TYR A C 1
ATOM 2349 O O . TYR A 1 306 ? -0.949 9.270 -10.202 1.00 88.06 306 TYR A O 1
ATOM 2357 N N . PHE A 1 307 ? -2.490 7.659 -10.432 1.00 92.00 307 PHE A N 1
ATOM 2358 C CA . PHE A 1 307 ? -1.699 6.604 -9.773 1.00 92.00 307 PHE A CA 1
ATOM 2359 C C . PHE A 1 307 ? -2.111 5.204 -10.231 1.00 92.00 307 PHE A C 1
ATOM 2361 O O . PHE A 1 307 ? -3.205 5.019 -10.772 1.00 92.00 307 PHE A O 1
ATOM 2368 N N . VAL A 1 308 ? -1.243 4.223 -9.985 1.00 94.88 308 VAL A N 1
ATOM 2369 C CA . VAL A 1 308 ? -1.506 2.803 -10.225 1.00 94.88 308 VAL A CA 1
ATOM 2370 C C . VAL A 1 308 ? -1.071 1.947 -9.040 1.00 94.88 308 VAL A C 1
ATOM 2372 O O . VAL A 1 308 ? -0.045 2.199 -8.406 1.00 94.88 308 VAL A O 1
ATOM 2375 N N . ASN A 1 309 ? -1.865 0.919 -8.781 1.00 97.00 309 ASN A N 1
ATOM 2376 C CA . ASN A 1 309 ? -1.582 -0.184 -7.887 1.00 97.00 309 ASN A CA 1
ATOM 2377 C C . ASN A 1 309 ? -1.375 -1.455 -8.713 1.00 97.00 309 ASN A C 1
ATOM 2379 O O . ASN A 1 309 ? -2.024 -1.650 -9.746 1.00 97.00 309 ASN A O 1
ATOM 2383 N N . LEU A 1 310 ? -0.509 -2.336 -8.229 1.00 98.38 310 LEU A N 1
ATOM 2384 C CA . LEU A 1 310 ? -0.284 -3.661 -8.796 1.00 98.38 310 LEU A CA 1
ATOM 2385 C C . LEU A 1 310 ? -0.265 -4.664 -7.655 1.00 98.38 310 LEU A C 1
ATOM 2387 O O . LEU A 1 310 ? 0.546 -4.520 -6.739 1.00 98.38 310 LEU A O 1
ATOM 2391 N N . TYR A 1 311 ? -1.121 -5.675 -7.745 1.00 98.38 311 TYR A N 1
ATOM 2392 C CA . TYR A 1 311 ? -1.178 -6.791 -6.814 1.00 98.38 311 TYR A CA 1
ATOM 2393 C C . TYR A 1 311 ? -0.730 -8.073 -7.508 1.00 98.38 311 TYR A C 1
ATOM 2395 O O . TYR A 1 311 ? -1.182 -8.387 -8.609 1.00 98.38 311 TYR A O 1
ATOM 2403 N N . THR A 1 312 ? 0.096 -8.859 -6.831 1.00 97.94 312 THR A N 1
ATOM 2404 C CA . THR A 1 312 ? 0.541 -10.183 -7.279 1.00 97.94 312 THR A CA 1
ATOM 2405 C C . THR A 1 312 ? 0.159 -11.221 -6.230 1.00 97.94 312 THR A C 1
ATOM 2407 O O . THR A 1 312 ? 0.075 -10.911 -5.038 1.00 97.94 312 THR A O 1
ATOM 2410 N N . PHE A 1 313 ? -0.131 -12.443 -6.667 1.00 97.50 313 PHE A N 1
ATOM 2411 C CA . PHE A 1 313 ? -0.462 -13.545 -5.773 1.00 97.50 313 PHE A CA 1
ATOM 2412 C C . PHE A 1 313 ? 0.470 -14.719 -6.031 1.00 97.50 313 PHE A C 1
ATOM 2414 O O . PHE A 1 313 ? 0.460 -15.307 -7.110 1.00 97.50 313 PHE A O 1
ATOM 2421 N N . ARG A 1 314 ? 1.243 -15.101 -5.017 1.00 95.06 314 ARG A N 1
ATOM 2422 C CA . ARG A 1 314 ? 2.207 -16.197 -5.115 1.00 95.06 314 ARG A CA 1
ATOM 2423 C C . ARG A 1 314 ? 2.252 -16.988 -3.820 1.00 95.06 314 ARG A C 1
ATOM 2425 O O . ARG A 1 314 ? 2.218 -16.420 -2.735 1.00 95.06 314 ARG A O 1
ATOM 2432 N N . ASP A 1 315 ? 2.324 -18.312 -3.943 1.00 93.94 315 ASP A N 1
ATOM 2433 C CA . ASP A 1 315 ? 2.492 -19.237 -2.814 1.00 93.94 315 ASP A CA 1
ATOM 2434 C C . ASP A 1 315 ? 1.493 -19.012 -1.658 1.00 93.94 315 ASP A C 1
ATOM 2436 O O . ASP A 1 315 ? 1.841 -19.108 -0.482 1.00 93.94 315 ASP A O 1
ATOM 2440 N N . GLY A 1 316 ? 0.232 -18.708 -1.988 1.00 95.06 316 GLY A N 1
ATOM 2441 C CA . GLY A 1 316 ? -0.822 -18.466 -0.994 1.00 95.06 316 GLY A CA 1
ATOM 2442 C C . GLY A 1 316 ? -0.838 -17.051 -0.409 1.00 95.06 316 GLY A C 1
ATOM 2443 O O . GLY A 1 316 ? -1.594 -16.797 0.526 1.00 95.06 316 GLY A O 1
ATOM 2444 N N . THR A 1 317 ? -0.008 -16.140 -0.925 1.00 96.25 317 THR A N 1
ATOM 2445 C CA . THR A 1 317 ? 0.164 -14.787 -0.385 1.00 96.25 317 THR A CA 1
ATOM 2446 C C . THR A 1 317 ? -0.136 -13.729 -1.442 1.00 96.25 317 THR A C 1
ATOM 2448 O O . THR A 1 317 ? 0.438 -13.747 -2.530 1.00 96.25 317 THR A O 1
ATOM 2451 N N . LEU A 1 318 ? -1.023 -12.796 -1.107 1.00 97.69 318 LEU A N 1
ATOM 2452 C CA . LEU A 1 318 ? -1.255 -11.547 -1.826 1.00 97.69 318 LEU A CA 1
ATOM 2453 C C . LEU A 1 318 ? -0.249 -10.492 -1.364 1.00 97.69 318 LEU A C 1
ATOM 2455 O O . LEU A 1 318 ? -0.108 -10.271 -0.161 1.00 97.69 318 LEU A O 1
ATOM 2459 N N . SER A 1 319 ? 0.387 -9.805 -2.307 1.00 96.88 319 SER A N 1
ATOM 2460 C CA . SER A 1 319 ? 1.203 -8.621 -2.037 1.00 96.88 319 SER A CA 1
ATOM 2461 C C . SER A 1 319 ? 0.925 -7.510 -3.046 1.00 96.88 319 SER A C 1
ATOM 2463 O O . SER A 1 319 ? 0.475 -7.764 -4.165 1.00 96.88 319 SER A O 1
ATOM 2465 N N . MET A 1 320 ? 1.213 -6.271 -2.655 1.00 96.62 320 MET A N 1
ATOM 2466 C CA . MET A 1 320 ? 1.044 -5.060 -3.452 1.00 96.62 320 MET A CA 1
ATOM 2467 C C . MET A 1 320 ? 2.416 -4.432 -3.758 1.00 96.62 320 MET A C 1
ATOM 2469 O O . MET A 1 320 ? 2.833 -3.477 -3.100 1.00 96.62 320 MET A O 1
ATOM 2473 N N . PRO A 1 321 ? 3.173 -4.967 -4.738 1.00 95.12 321 PRO A N 1
ATOM 2474 C CA . PRO A 1 321 ? 4.484 -4.434 -5.117 1.00 95.12 321 PRO A CA 1
ATOM 2475 C C . PRO A 1 321 ? 4.444 -2.986 -5.629 1.00 95.12 321 PRO A C 1
ATOM 2477 O O . PRO A 1 321 ? 5.469 -2.305 -5.578 1.00 95.12 321 PRO A O 1
ATOM 2480 N N . MET A 1 322 ? 3.293 -2.508 -6.111 1.00 95.25 322 MET A N 1
ATOM 2481 C CA . MET A 1 322 ? 3.069 -1.092 -6.406 1.00 95.25 322 MET A CA 1
ATOM 2482 C C . MET A 1 322 ? 1.885 -0.603 -5.573 1.00 95.25 322 MET A C 1
ATOM 2484 O O . MET A 1 322 ? 0.749 -0.952 -5.878 1.00 95.25 322 MET A O 1
ATOM 2488 N N . ASN A 1 323 ? 2.158 0.187 -4.533 1.00 93.00 323 ASN A N 1
ATOM 2489 C CA . ASN A 1 323 ? 1.149 0.850 -3.704 1.00 93.00 323 ASN A CA 1
ATOM 2490 C C . ASN A 1 323 ? 1.089 2.337 -4.063 1.00 93.00 323 ASN A C 1
ATOM 2492 O O . ASN A 1 323 ? 2.029 3.054 -3.757 1.00 93.00 323 ASN A O 1
ATOM 2496 N N . HIS A 1 324 ? 0.037 2.808 -4.722 1.00 91.19 324 HIS A N 1
ATOM 2497 C CA . HIS A 1 324 ? -0.197 4.219 -5.049 1.00 91.19 324 HIS A CA 1
ATOM 2498 C C . HIS A 1 324 ? 0.920 4.885 -5.878 1.00 91.19 324 HIS A C 1
ATOM 2500 O O . HIS A 1 324 ? 1.267 6.055 -5.701 1.00 91.19 324 HIS A O 1
ATOM 2506 N N . TRP A 1 325 ? 1.494 4.149 -6.831 1.00 91.94 325 TRP A N 1
ATOM 2507 C CA . TRP A 1 325 ? 2.586 4.642 -7.671 1.00 91.94 325 TRP A CA 1
ATOM 2508 C C . TRP A 1 325 ? 2.101 5.749 -8.613 1.00 91.94 325 TRP A C 1
ATOM 2510 O O . TRP A 1 325 ? 1.321 5.509 -9.534 1.00 91.94 325 TRP A O 1
ATOM 2520 N N . ALA A 1 326 ? 2.547 6.981 -8.358 1.00 89.50 326 ALA A N 1
ATOM 2521 C CA . ALA A 1 326 ? 2.019 8.181 -8.997 1.00 89.50 326 ALA A CA 1
ATOM 2522 C C . ALA A 1 326 ? 2.563 8.416 -10.415 1.00 89.50 326 ALA A C 1
ATOM 2524 O O . ALA A 1 326 ? 3.763 8.302 -10.672 1.00 89.50 326 ALA A O 1
ATOM 2525 N N . TYR A 1 327 ? 1.691 8.876 -11.312 1.00 87.06 327 TYR A N 1
ATOM 2526 C CA . TYR A 1 327 ? 2.076 9.437 -12.609 1.00 87.06 327 TYR A CA 1
ATOM 2527 C C . TYR A 1 327 ? 2.393 10.938 -12.467 1.00 87.06 327 TYR A C 1
ATOM 2529 O O . TYR A 1 327 ? 1.947 11.620 -11.544 1.00 87.06 327 TYR A O 1
ATOM 2537 N N . GLY A 1 328 ? 3.167 11.489 -13.399 1.00 81.75 328 GLY A N 1
ATOM 2538 C CA . GLY A 1 328 ? 3.457 12.922 -13.537 1.00 81.75 328 GLY A CA 1
ATOM 2539 C C . GLY A 1 328 ? 4.445 13.508 -12.520 1.00 81.75 328 GLY A C 1
ATOM 2540 O O . GLY A 1 328 ? 5.114 14.501 -12.822 1.00 81.75 328 GLY A O 1
ATOM 2541 N N . ALA A 1 329 ? 4.591 12.903 -11.340 1.00 74.62 329 ALA A N 1
ATOM 2542 C CA . ALA A 1 329 ? 5.595 13.297 -10.355 1.00 74.62 329 ALA A CA 1
ATOM 2543 C C . ALA A 1 329 ? 7.013 13.149 -10.940 1.00 74.62 329 ALA A C 1
ATOM 2545 O O . ALA A 1 329 ? 7.344 12.109 -11.494 1.00 74.62 329 ALA A O 1
ATOM 2546 N N . MET A 1 330 ? 7.841 14.200 -10.857 1.00 73.12 330 MET A N 1
ATOM 2547 C CA . MET A 1 330 ? 9.204 14.232 -11.434 1.00 73.12 330 MET A CA 1
ATOM 2548 C C . MET A 1 330 ? 9.268 13.845 -12.929 1.00 73.12 330 MET A C 1
ATOM 2550 O O . MET A 1 330 ? 10.202 13.198 -13.397 1.00 73.12 330 MET A O 1
ATOM 2554 N N . GLY A 1 331 ? 8.235 14.216 -13.694 1.00 82.81 331 GLY A N 1
ATOM 2555 C CA . GLY A 1 331 ? 8.175 13.909 -15.124 1.00 82.81 331 GLY A CA 1
ATOM 2556 C C . GLY A 1 331 ? 7.914 12.433 -15.432 1.00 82.81 331 GLY A C 1
ATOM 2557 O O . GLY A 1 331 ? 8.139 12.020 -16.567 1.00 82.81 331 GLY A O 1
ATOM 2558 N N . ASN A 1 332 ? 7.437 11.658 -14.454 1.00 88.88 332 ASN A N 1
ATOM 2559 C CA . ASN A 1 332 ? 7.039 10.270 -14.639 1.00 88.88 332 ASN A CA 1
ATOM 2560 C C . ASN A 1 332 ? 5.904 10.151 -15.667 1.00 88.88 332 ASN A C 1
ATOM 2562 O O . ASN A 1 332 ? 4.796 10.640 -15.442 1.00 88.88 332 ASN A O 1
ATOM 2566 N N . SER A 1 333 ? 6.154 9.485 -16.793 1.00 84.62 333 SER A N 1
ATOM 2567 C CA . SER A 1 333 ? 5.139 9.285 -17.835 1.00 84.62 333 SER A CA 1
ATOM 2568 C C . SER A 1 333 ? 4.220 8.084 -17.597 1.00 84.62 333 SER A C 1
ATOM 2570 O O . SER A 1 333 ? 3.233 7.936 -18.313 1.00 84.62 333 SER A O 1
ATOM 2572 N N . GLY A 1 334 ? 4.534 7.235 -16.620 1.00 91.62 334 GLY A N 1
ATOM 2573 C CA . GLY A 1 334 ? 3.829 5.996 -16.314 1.00 91.62 334 GLY A CA 1
ATOM 2574 C C . GLY A 1 334 ? 4.729 4.769 -16.313 1.00 91.62 334 GLY A C 1
ATOM 2575 O O . GLY A 1 334 ? 5.944 4.851 -16.499 1.00 91.62 334 GLY A O 1
ATOM 2576 N N . TYR A 1 335 ? 4.109 3.622 -16.078 1.00 96.19 335 TYR A N 1
ATOM 2577 C CA . TYR A 1 335 ? 4.782 2.347 -15.879 1.00 96.19 335 TYR A CA 1
ATOM 2578 C C . TYR A 1 335 ? 4.363 1.387 -16.981 1.00 96.19 335 TYR A C 1
ATOM 2580 O O . TYR A 1 335 ? 3.174 1.282 -17.277 1.00 96.19 335 TYR A O 1
ATOM 2588 N N . ASP A 1 336 ? 5.329 0.683 -17.559 1.00 97.50 336 ASP A N 1
ATOM 2589 C CA . ASP A 1 336 ? 5.070 -0.345 -18.558 1.00 97.50 336 ASP A CA 1
ATOM 2590 C C . ASP A 1 336 ? 5.545 -1.712 -18.060 1.00 97.50 336 ASP A C 1
ATOM 2592 O O . ASP A 1 336 ? 6.497 -1.804 -17.283 1.00 97.50 336 ASP A O 1
ATOM 2596 N N . TYR A 1 337 ? 4.955 -2.781 -18.584 1.00 98.38 337 TYR A N 1
ATOM 2597 C CA . TYR A 1 337 ? 5.406 -4.156 -18.396 1.00 98.38 337 TYR A CA 1
ATOM 2598 C C . TYR A 1 337 ? 5.576 -4.857 -19.743 1.00 98.38 337 TYR A C 1
ATOM 2600 O O . TYR A 1 337 ? 4.876 -4.558 -20.707 1.00 98.38 337 TYR A O 1
ATOM 2608 N N . ALA A 1 338 ? 6.526 -5.782 -19.825 1.00 98.25 338 ALA A N 1
ATOM 2609 C CA . ALA A 1 338 ? 6.676 -6.674 -20.961 1.00 98.25 338 ALA A CA 1
ATOM 2610 C C . ALA A 1 338 ? 5.949 -7.994 -20.635 1.00 98.25 338 ALA A C 1
ATOM 2612 O O . ALA A 1 338 ? 6.403 -8.715 -19.737 1.00 98.25 338 ALA A O 1
ATOM 2613 N N . PRO A 1 339 ? 4.844 -8.328 -21.332 1.00 98.25 339 PRO A N 1
ATOM 2614 C CA . PRO A 1 339 ? 4.000 -9.459 -20.964 1.00 98.25 339 PRO A CA 1
ATOM 2615 C C . PRO A 1 339 ? 4.769 -10.776 -20.875 1.00 98.25 339 PRO A C 1
ATOM 2617 O O . PRO A 1 339 ? 5.489 -11.148 -21.807 1.00 98.25 339 PRO A O 1
ATOM 2620 N N . ARG A 1 340 ? 4.574 -11.493 -19.766 1.00 97.69 340 ARG A N 1
ATOM 2621 C CA . ARG A 1 340 ? 5.174 -12.796 -19.451 1.00 97.69 340 ARG A CA 1
ATOM 2622 C C . ARG A 1 340 ? 6.699 -12.837 -19.397 1.00 97.69 340 ARG A C 1
ATOM 2624 O O . ARG A 1 340 ? 7.298 -13.881 -19.642 1.00 97.69 340 ARG A O 1
ATOM 2631 N N . LYS A 1 341 ? 7.351 -11.709 -19.109 1.00 97.88 341 LYS A N 1
ATOM 2632 C CA . LYS A 1 341 ? 8.823 -11.622 -19.047 1.00 97.88 341 LYS A CA 1
ATOM 2633 C C . LYS A 1 341 ? 9.349 -11.209 -17.670 1.00 97.88 341 LYS A C 1
ATOM 2635 O O . LYS A 1 341 ? 10.562 -11.098 -17.512 1.00 97.88 341 LYS A O 1
ATOM 2640 N N . ASN A 1 342 ? 8.462 -10.968 -16.696 1.00 97.50 342 ASN A N 1
ATOM 2641 C CA . ASN A 1 342 ? 8.776 -10.401 -15.380 1.00 97.50 342 ASN A CA 1
ATOM 2642 C C . ASN A 1 342 ? 9.718 -9.193 -15.496 1.00 97.50 342 ASN A C 1
ATOM 2644 O O . ASN A 1 342 ? 10.784 -9.132 -14.881 1.00 97.50 342 ASN A O 1
ATOM 2648 N N . ASN A 1 343 ? 9.363 -8.271 -16.387 1.00 97.94 343 ASN A N 1
ATOM 2649 C CA . ASN A 1 343 ? 10.145 -7.081 -16.660 1.00 97.94 343 ASN A CA 1
ATOM 2650 C C . ASN A 1 343 ? 9.197 -5.902 -16.815 1.00 97.94 343 ASN A C 1
ATOM 2652 O O . ASN A 1 343 ? 8.306 -5.906 -17.662 1.00 97.94 343 ASN A O 1
ATOM 2656 N N . MET A 1 344 ? 9.408 -4.902 -15.980 1.00 97.88 344 MET A N 1
ATOM 2657 C CA . MET A 1 344 ? 8.698 -3.641 -15.995 1.00 97.88 344 MET A CA 1
ATOM 2658 C C . MET A 1 344 ? 9.695 -2.519 -16.188 1.00 97.88 344 MET A C 1
ATOM 2660 O O . MET A 1 344 ? 10.882 -2.655 -15.879 1.00 97.88 344 MET A O 1
ATOM 2664 N N . ARG A 1 345 ? 9.214 -1.390 -16.683 1.00 96.00 345 ARG A N 1
ATOM 2665 C CA . ARG A 1 345 ? 10.038 -0.205 -16.838 1.00 96.00 345 ARG A CA 1
ATOM 2666 C C . ARG A 1 345 ? 9.281 1.066 -16.527 1.00 96.00 345 ARG A C 1
ATOM 2668 O O . ARG A 1 345 ? 8.054 1.123 -16.573 1.00 96.00 345 ARG A O 1
ATOM 2675 N N . ASN A 1 346 ? 10.054 2.097 -16.245 1.00 94.62 346 ASN A N 1
ATOM 2676 C CA . ASN A 1 346 ? 9.559 3.440 -16.043 1.00 94.62 346 ASN A CA 1
ATOM 2677 C C . ASN A 1 346 ? 10.551 4.467 -16.591 1.00 94.62 346 ASN A C 1
ATOM 2679 O O . ASN A 1 346 ? 11.764 4.242 -16.560 1.00 94.62 346 ASN A O 1
ATOM 2683 N N . TYR A 1 347 ? 10.014 5.595 -17.054 1.00 91.44 347 TYR A N 1
ATOM 2684 C CA . TYR A 1 347 ? 10.782 6.757 -17.472 1.00 91.44 347 TYR A CA 1
ATOM 2685 C C . TYR A 1 347 ? 10.425 7.961 -16.605 1.00 91.44 347 TYR A C 1
ATOM 2687 O O . TYR A 1 347 ? 9.255 8.341 -16.535 1.00 91.44 347 TYR A O 1
ATOM 2695 N N . ASN A 1 348 ? 11.444 8.596 -16.024 1.00 90.94 348 ASN A N 1
ATOM 2696 C CA . ASN A 1 348 ? 11.319 9.881 -15.335 1.00 90.94 348 ASN A CA 1
ATOM 2697 C C . ASN A 1 348 ? 12.182 10.929 -16.023 1.00 90.94 348 ASN A C 1
ATOM 2699 O O . ASN A 1 348 ? 13.225 10.616 -16.594 1.00 90.94 348 ASN A O 1
ATOM 2703 N N . ALA A 1 349 ? 11.754 12.183 -15.959 1.00 89.19 349 ALA A N 1
ATOM 2704 C CA . ALA A 1 349 ? 12.410 13.276 -16.654 1.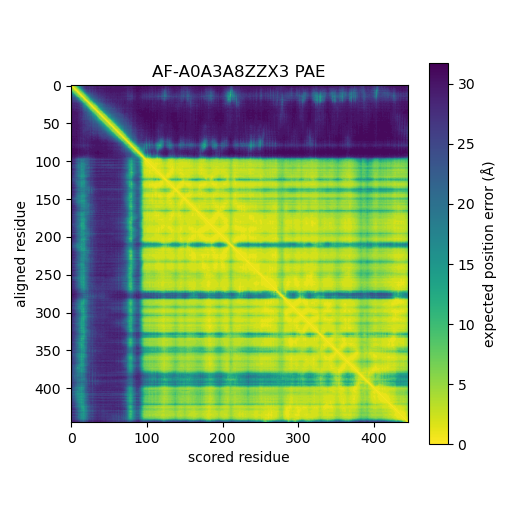00 89.19 349 ALA A CA 1
ATOM 2705 C C . ALA A 1 349 ? 12.558 14.480 -15.725 1.00 89.19 349 ALA A C 1
ATOM 2707 O O . ALA A 1 349 ? 11.592 15.188 -15.433 1.00 89.19 349 ALA A O 1
ATOM 2708 N N . ASP A 1 350 ? 13.796 14.759 -15.334 1.00 87.44 350 ASP A N 1
ATOM 2709 C CA . ASP A 1 350 ? 14.146 15.932 -14.548 1.00 87.44 350 ASP A CA 1
ATOM 2710 C C . ASP A 1 350 ? 14.541 17.101 -15.450 1.00 87.44 350 ASP A C 1
ATOM 2712 O O . ASP A 1 350 ? 14.888 16.949 -16.627 1.00 87.44 350 ASP A O 1
ATOM 2716 N N . GLN A 1 351 ? 14.473 18.308 -14.882 1.00 85.62 351 GLN A N 1
ATOM 2717 C CA . GLN A 1 351 ? 14.893 19.547 -15.543 1.00 85.62 351 GLN A CA 1
ATOM 2718 C C . GLN A 1 351 ? 14.284 19.711 -16.953 1.00 85.62 351 GLN A C 1
ATOM 2720 O O . GLN A 1 351 ? 14.971 20.061 -17.906 1.00 85.62 351 GLN A O 1
ATOM 2725 N N . ALA A 1 352 ? 12.981 19.437 -17.094 1.00 84.38 352 ALA A N 1
ATOM 2726 C CA . ALA A 1 352 ? 12.257 19.486 -18.371 1.00 84.38 352 ALA A CA 1
ATOM 2727 C C . ALA A 1 352 ? 12.815 18.541 -19.463 1.00 84.38 352 ALA A C 1
ATOM 2729 O O . ALA A 1 352 ? 12.757 18.860 -20.651 1.00 84.38 352 ALA A O 1
ATOM 2730 N N . GLY A 1 353 ? 13.326 17.372 -19.062 1.00 85.81 353 GLY A N 1
ATOM 2731 C CA . GLY A 1 353 ? 13.841 16.337 -19.966 1.00 85.81 353 GLY A CA 1
ATOM 2732 C C . GLY A 1 353 ? 15.334 16.450 -20.275 1.00 85.81 353 GLY A C 1
ATOM 2733 O O . GLY A 1 353 ? 15.835 15.722 -21.134 1.00 85.81 353 GLY A O 1
ATOM 2734 N N . LEU A 1 354 ? 16.057 17.340 -19.590 1.00 88.75 354 LEU A N 1
ATOM 2735 C CA . LEU A 1 354 ? 17.517 17.414 -19.695 1.00 88.75 354 LEU A CA 1
ATOM 2736 C C . LEU A 1 354 ? 18.204 16.220 -19.038 1.00 88.75 354 LEU A C 1
ATOM 2738 O O . LEU A 1 354 ? 19.296 15.853 -19.457 1.00 88.75 354 LEU A O 1
ATOM 2742 N N . ILE A 1 355 ? 17.565 15.618 -18.040 1.00 90.38 355 ILE A N 1
ATOM 2743 C CA . ILE A 1 355 ? 18.034 14.395 -17.401 1.00 90.38 355 ILE A CA 1
ATOM 2744 C C . ILE A 1 355 ? 16.904 13.377 -17.514 1.00 90.38 355 ILE A C 1
ATOM 2746 O O . ILE A 1 355 ? 15.798 13.614 -17.026 1.00 90.38 355 ILE A O 1
ATOM 2750 N N . LEU A 1 356 ? 17.169 12.275 -18.208 1.00 92.31 356 LEU A N 1
ATOM 2751 C CA . LEU A 1 356 ? 16.225 11.180 -18.392 1.00 92.31 356 LEU A CA 1
ATOM 2752 C C . LEU A 1 356 ? 16.675 9.985 -17.562 1.00 92.31 356 LEU A C 1
ATOM 2754 O O . LEU A 1 356 ? 17.786 9.488 -17.743 1.00 92.31 356 LEU A O 1
ATOM 2758 N N . HIS A 1 357 ? 15.782 9.485 -16.722 1.00 93.31 357 HIS A N 1
ATOM 2759 C CA . HIS A 1 357 ? 15.974 8.260 -15.966 1.00 93.31 357 HIS A CA 1
ATOM 2760 C C . HIS A 1 357 ? 15.161 7.137 -16.595 1.00 93.31 357 HIS A C 1
ATOM 2762 O O . HIS A 1 357 ? 13.979 7.310 -16.881 1.00 93.31 357 HIS A O 1
ATOM 2768 N N . THR A 1 358 ? 15.787 5.985 -16.803 1.00 95.06 358 THR A N 1
ATOM 2769 C CA . THR A 1 358 ? 15.120 4.736 -17.185 1.00 95.06 358 THR A CA 1
ATOM 2770 C C . THR A 1 358 ? 15.340 3.722 -16.080 1.00 95.06 358 THR A C 1
ATOM 2772 O O . THR A 1 358 ? 16.485 3.408 -15.763 1.00 95.06 358 THR A O 1
ATOM 2775 N N . TYR A 1 359 ? 14.265 3.189 -15.518 1.00 95.50 359 TYR A N 1
ATOM 2776 C CA . TYR A 1 359 ? 14.311 2.148 -14.497 1.00 95.50 359 TYR A CA 1
ATOM 2777 C C . TYR A 1 359 ? 13.800 0.845 -15.089 1.00 95.50 359 TYR A C 1
ATOM 2779 O O . TYR A 1 359 ? 12.751 0.846 -15.726 1.00 95.50 359 TYR A O 1
ATOM 2787 N N . TYR A 1 360 ? 14.510 -0.253 -14.845 1.00 97.56 360 TYR A N 1
ATOM 2788 C CA . TYR A 1 360 ? 14.022 -1.605 -15.088 1.00 97.56 360 TYR A CA 1
ATOM 2789 C C . TYR A 1 360 ? 13.743 -2.276 -13.757 1.00 97.56 360 TYR A C 1
ATOM 2791 O O . TYR A 1 360 ? 14.569 -2.240 -12.842 1.00 97.56 360 TYR A O 1
ATOM 2799 N N . MET A 1 361 ? 12.574 -2.888 -13.672 1.00 97.75 361 MET A N 1
ATOM 2800 C CA . MET A 1 361 ? 11.998 -3.422 -12.452 1.00 97.75 361 MET A CA 1
ATOM 2801 C C . MET A 1 361 ? 11.468 -4.832 -12.691 1.00 97.75 361 MET A C 1
ATOM 2803 O O . MET A 1 361 ? 11.173 -5.215 -13.823 1.00 97.75 361 MET A O 1
ATOM 2807 N N . LYS A 1 362 ? 11.354 -5.617 -11.626 1.00 97.38 362 LYS A N 1
ATOM 2808 C CA . LYS A 1 362 ? 10.745 -6.950 -11.652 1.00 97.38 362 LYS A CA 1
ATOM 2809 C C . LYS A 1 362 ? 10.153 -7.288 -10.292 1.00 97.38 362 LYS A C 1
ATOM 2811 O O . LYS A 1 362 ? 10.532 -6.687 -9.288 1.00 97.38 362 LYS A O 1
ATOM 2816 N N . ILE A 1 363 ? 9.247 -8.256 -10.260 1.00 96.81 363 ILE A N 1
ATOM 2817 C CA . ILE A 1 363 ? 8.719 -8.809 -9.013 1.00 96.81 363 ILE A CA 1
ATOM 2818 C C . ILE A 1 363 ? 9.651 -9.940 -8.575 1.00 96.81 363 ILE A C 1
ATOM 2820 O O . ILE A 1 363 ? 9.917 -10.878 -9.336 1.00 96.81 363 ILE A O 1
ATOM 2824 N N . ASN A 1 364 ? 10.179 -9.849 -7.357 1.00 93.94 364 ASN A N 1
ATOM 2825 C CA . ASN A 1 364 ? 11.080 -10.855 -6.805 1.00 93.94 364 ASN A CA 1
ATOM 2826 C C . ASN A 1 364 ? 10.311 -12.092 -6.288 1.00 93.94 364 ASN A C 1
ATOM 2828 O O . ASN A 1 364 ? 9.083 -12.161 -6.324 1.00 93.94 364 ASN A O 1
ATOM 2832 N N . GLU A 1 365 ? 11.026 -13.101 -5.783 1.00 91.12 365 GLU A N 1
ATOM 2833 C CA . GLU A 1 365 ? 10.414 -14.338 -5.259 1.00 91.12 365 GLU A CA 1
ATOM 2834 C C . GLU A 1 365 ? 9.470 -14.111 -4.063 1.00 91.12 365 GLU A C 1
ATOM 2836 O O . GLU A 1 365 ? 8.624 -14.953 -3.794 1.00 91.12 365 GLU A O 1
ATOM 2841 N N . ARG A 1 366 ? 9.587 -12.975 -3.366 1.00 88.62 366 ARG A N 1
ATOM 2842 C CA . ARG A 1 366 ? 8.761 -12.599 -2.208 1.00 88.62 366 ARG A CA 1
ATOM 2843 C C . ARG A 1 366 ? 7.543 -11.750 -2.583 1.00 88.62 366 ARG A C 1
ATOM 2845 O O . ARG A 1 366 ? 6.870 -11.261 -1.684 1.00 88.62 366 ARG A O 1
ATOM 2852 N N . GLY A 1 367 ? 7.295 -11.525 -3.875 1.00 90.75 367 GLY A N 1
ATOM 2853 C CA . GLY A 1 367 ? 6.210 -10.652 -4.327 1.00 90.75 367 GLY A CA 1
ATOM 2854 C C . GLY A 1 367 ? 6.495 -9.159 -4.117 1.00 90.75 367 GLY A C 1
ATOM 2855 O O . GLY A 1 367 ? 5.565 -8.357 -4.089 1.00 90.75 367 GLY A O 1
ATOM 2856 N N . GLU A 1 368 ? 7.763 -8.773 -3.941 1.00 91.56 368 GLU A N 1
ATOM 2857 C CA . GLU A 1 368 ? 8.181 -7.379 -3.760 1.00 91.56 368 GLU A CA 1
ATOM 2858 C C . GLU A 1 368 ? 8.785 -6.831 -5.056 1.00 91.56 368 GLU A C 1
ATOM 2860 O O . GLU A 1 368 ? 9.448 -7.558 -5.803 1.00 91.56 368 GLU A O 1
ATOM 2865 N N . MET A 1 369 ? 8.623 -5.529 -5.290 1.00 94.38 369 MET A N 1
ATOM 2866 C CA . MET A 1 369 ? 9.280 -4.852 -6.402 1.00 94.38 369 MET A CA 1
ATOM 2867 C C . MET A 1 369 ? 10.790 -4.723 -6.156 1.00 94.38 369 MET A C 1
ATOM 2869 O O . MET A 1 369 ? 11.225 -4.272 -5.096 1.00 94.38 369 MET A O 1
ATOM 2873 N N . GLU A 1 370 ? 11.601 -5.061 -7.156 1.00 94.75 370 GLU A N 1
ATOM 2874 C CA . GLU A 1 370 ? 13.036 -4.782 -7.178 1.00 94.75 370 GLU A CA 1
ATOM 2875 C C . GLU A 1 370 ? 13.427 -3.995 -8.434 1.00 94.75 370 GLU A C 1
ATOM 2877 O O . GLU A 1 370 ? 12.907 -4.243 -9.521 1.00 94.75 370 GLU A O 1
ATOM 2882 N N . THR A 1 371 ? 14.396 -3.088 -8.289 1.00 95.69 371 THR A N 1
ATOM 2883 C CA . THR A 1 371 ? 14.937 -2.266 -9.384 1.00 95.69 371 THR A CA 1
ATOM 2884 C C . THR A 1 371 ? 16.395 -2.654 -9.645 1.00 95.69 371 THR A C 1
ATOM 2886 O O . THR A 1 371 ? 17.312 -1.993 -9.152 1.00 95.69 371 THR A O 1
ATOM 2889 N N . PRO A 1 372 ? 16.657 -3.762 -10.365 1.00 95.75 372 PRO A N 1
ATOM 2890 C CA . PRO A 1 372 ? 18.016 -4.260 -10.585 1.00 95.75 372 PRO A CA 1
ATOM 2891 C C . PRO A 1 372 ? 18.882 -3.340 -11.455 1.00 95.75 372 PRO A C 1
ATOM 2893 O O . PRO A 1 372 ? 20.111 -3.462 -11.440 1.00 95.75 372 PRO A O 1
ATOM 2896 N N . MET A 1 373 ? 18.262 -2.458 -12.242 1.00 96.62 373 MET A N 1
ATOM 2897 C CA . MET A 1 373 ? 18.967 -1.627 -13.205 1.00 96.62 373 MET A CA 1
ATOM 2898 C C . MET A 1 373 ? 18.289 -0.274 -13.386 1.00 96.62 373 MET A C 1
ATOM 2900 O O . MET A 1 373 ? 17.081 -0.206 -13.607 1.00 96.62 373 MET A O 1
ATOM 2904 N N . TRP A 1 374 ? 19.080 0.795 -13.364 1.00 96.06 374 TRP A N 1
ATOM 2905 C CA . TRP A 1 374 ? 18.640 2.117 -13.788 1.00 96.06 374 TRP A CA 1
ATOM 2906 C C . TRP A 1 374 ? 19.726 2.864 -14.559 1.00 96.06 374 TRP A C 1
ATOM 2908 O O . TRP A 1 374 ? 20.926 2.669 -14.345 1.00 96.06 374 TRP A O 1
ATOM 2918 N N . ILE A 1 375 ? 19.276 3.711 -15.477 1.00 96.75 375 ILE A N 1
ATOM 2919 C CA . ILE A 1 375 ? 20.100 4.493 -16.392 1.00 96.75 375 ILE A CA 1
ATOM 2920 C C . ILE A 1 375 ? 19.720 5.959 -16.224 1.00 96.75 375 ILE A C 1
ATOM 2922 O O . ILE A 1 375 ? 18.543 6.289 -16.319 1.00 96.75 375 ILE A O 1
ATOM 2926 N N . GLU A 1 376 ? 20.703 6.833 -16.050 1.00 95.44 376 GLU A N 1
ATOM 2927 C CA . GLU A 1 376 ? 20.544 8.287 -16.135 1.00 95.44 376 GLU A CA 1
ATOM 2928 C C . GLU A 1 376 ? 21.277 8.795 -17.376 1.00 95.44 376 GLU A C 1
ATOM 2930 O O . GLU A 1 376 ? 22.471 8.545 -17.560 1.00 95.44 376 GLU A O 1
ATOM 2935 N N . THR A 1 377 ? 20.553 9.496 -18.241 1.00 93.31 377 THR A N 1
ATOM 2936 C CA . THR A 1 377 ? 21.071 10.095 -19.473 1.00 93.31 377 THR A CA 1
ATOM 2937 C C . THR A 1 377 ? 20.986 11.608 -19.373 1.00 93.31 377 THR A C 1
ATOM 2939 O O . THR A 1 377 ? 19.899 12.158 -19.194 1.00 93.31 377 THR A O 1
ATOM 2942 N N . ILE A 1 378 ? 22.128 12.279 -19.520 1.00 92.50 378 ILE A N 1
ATOM 2943 C CA . ILE A 1 378 ? 22.222 13.738 -19.485 1.00 92.50 378 ILE A CA 1
ATOM 2944 C C . ILE A 1 378 ? 22.255 14.279 -20.920 1.00 92.50 378 ILE A C 1
ATOM 2946 O O . ILE A 1 378 ? 23.168 13.978 -21.683 1.00 92.50 378 ILE A O 1
ATOM 2950 N N . ASN A 1 379 ? 21.276 15.110 -21.282 1.00 91.06 379 ASN A N 1
ATOM 2951 C CA . ASN A 1 379 ? 21.076 15.666 -22.628 1.00 91.06 379 ASN A CA 1
ATOM 2952 C C . ASN A 1 379 ? 21.727 17.055 -22.817 1.00 91.06 379 ASN A C 1
ATOM 2954 O O . ASN A 1 379 ? 21.248 17.884 -23.600 1.00 91.06 379 ASN A O 1
ATOM 2958 N N . TYR A 1 380 ? 22.815 17.330 -22.093 1.00 90.50 380 TYR A N 1
ATOM 2959 C CA . TYR A 1 380 ? 23.617 18.545 -22.237 1.00 90.50 380 TYR A CA 1
ATOM 2960 C C . TYR A 1 380 ? 25.090 18.331 -21.871 1.00 90.50 380 TYR A C 1
ATOM 2962 O O . TYR A 1 380 ? 25.465 17.357 -21.213 1.00 90.50 380 TYR A O 1
ATOM 2970 N N . ILE A 1 381 ? 25.941 19.255 -22.318 1.00 87.75 381 ILE A N 1
ATOM 2971 C CA . ILE A 1 381 ? 27.383 19.234 -22.064 1.00 87.75 381 ILE A CA 1
ATOM 2972 C C . ILE A 1 381 ? 27.697 20.030 -20.792 1.00 87.75 381 ILE A C 1
ATOM 2974 O O . ILE A 1 381 ? 27.974 21.226 -20.872 1.00 87.75 381 ILE A O 1
ATOM 2978 N N . ASP A 1 382 ? 27.729 19.339 -19.649 1.00 82.81 382 ASP A N 1
ATOM 2979 C CA . ASP A 1 382 ? 28.181 19.891 -18.361 1.00 82.81 382 ASP A CA 1
ATOM 2980 C C . ASP A 1 382 ? 29.704 20.135 -18.382 1.00 82.81 382 ASP A C 1
ATOM 2982 O O . ASP A 1 382 ? 30.532 19.274 -18.057 1.00 82.81 382 ASP A O 1
ATOM 2986 N N . SER A 1 383 ? 30.092 21.312 -18.860 1.00 85.19 383 SER A N 1
ATOM 2987 C CA . SER A 1 383 ? 31.475 21.728 -19.068 1.00 85.19 383 SER A CA 1
ATOM 2988 C C . SER A 1 383 ? 32.166 22.098 -17.759 1.00 85.19 383 SER A C 1
ATOM 2990 O O . SER A 1 383 ? 33.397 22.008 -17.668 1.00 85.19 383 SER A O 1
ATOM 2992 N N . ASN A 1 384 ? 31.405 22.532 -16.752 1.00 82.81 384 ASN A N 1
ATOM 2993 C CA . ASN A 1 384 ? 31.943 22.999 -15.476 1.00 82.81 384 ASN A CA 1
ATOM 2994 C C . ASN A 1 384 ? 31.769 21.997 -14.314 1.00 82.81 384 ASN A C 1
ATOM 2996 O O . ASN A 1 384 ? 32.417 22.159 -13.274 1.00 82.81 384 ASN A O 1
ATOM 3000 N N . GLY A 1 385 ? 31.004 20.925 -14.523 1.00 80.12 385 GLY A N 1
ATOM 3001 C CA . GLY A 1 385 ? 30.794 19.817 -13.597 1.00 80.12 385 GLY A CA 1
ATOM 3002 C C . GLY A 1 385 ? 29.834 20.135 -12.451 1.00 80.12 385 GLY A C 1
ATOM 3003 O O . GLY A 1 385 ? 30.011 19.574 -11.364 1.00 80.12 385 GLY A O 1
ATOM 3004 N N . ASN A 1 386 ? 28.906 21.079 -12.627 1.00 82.38 386 ASN A N 1
ATOM 3005 C CA . ASN A 1 386 ? 27.972 21.499 -11.580 1.00 82.38 386 ASN A CA 1
ATOM 3006 C C . ASN A 1 386 ? 26.642 20.721 -11.588 1.00 82.38 386 ASN A C 1
ATOM 3008 O O . ASN A 1 386 ? 25.861 20.891 -10.650 1.00 82.38 386 ASN A O 1
ATOM 3012 N N . GLY A 1 387 ? 26.397 19.866 -12.589 1.00 77.19 387 GLY A N 1
ATOM 3013 C CA . GLY A 1 387 ? 25.170 19.078 -12.711 1.00 77.19 387 GLY A CA 1
ATOM 3014 C C . GLY A 1 387 ? 23.923 19.888 -13.087 1.00 77.19 387 GLY A C 1
ATOM 3015 O O . GLY A 1 387 ? 22.808 19.448 -12.806 1.00 77.19 387 GLY A O 1
ATOM 3016 N N . VAL A 1 388 ? 24.080 21.064 -13.703 1.00 81.38 388 VAL A N 1
ATOM 3017 C CA . VAL A 1 388 ? 22.981 21.932 -14.158 1.00 81.38 388 VAL A CA 1
ATOM 3018 C C . VAL A 1 388 ? 23.337 22.550 -15.508 1.00 81.38 388 VAL A C 1
ATOM 3020 O O . VAL A 1 388 ? 24.447 23.028 -15.678 1.00 81.38 388 VAL A O 1
ATOM 3023 N N . LEU A 1 389 ? 22.387 22.591 -16.447 1.00 83.81 389 LEU A N 1
ATOM 3024 C CA . LEU A 1 389 ? 22.591 23.300 -17.714 1.00 83.81 389 LEU A CA 1
ATOM 3025 C C . LEU A 1 389 ? 22.729 24.814 -17.477 1.00 83.81 389 LEU A C 1
ATOM 3027 O O . LEU A 1 389 ? 21.757 25.476 -17.097 1.00 83.81 389 LEU A O 1
ATOM 3031 N N . ASP A 1 390 ? 23.908 25.362 -17.765 1.00 84.69 390 ASP A N 1
ATOM 3032 C CA . ASP A 1 390 ? 24.180 26.803 -17.708 1.00 84.69 390 ASP A CA 1
ATOM 3033 C C . ASP A 1 390 ? 23.931 27.526 -19.047 1.00 84.69 390 ASP A C 1
ATOM 3035 O O . ASP A 1 390 ? 23.826 26.915 -20.110 1.00 84.69 390 ASP A O 1
ATOM 3039 N N . GLU A 1 391 ? 23.834 28.865 -19.016 1.00 86.06 391 GLU A N 1
ATOM 3040 C CA . GLU A 1 391 ? 23.560 29.691 -20.212 1.00 86.06 391 GLU A CA 1
ATOM 3041 C C . GLU A 1 391 ? 24.604 29.528 -21.333 1.00 86.06 391 GLU A C 1
ATOM 3043 O O . GLU A 1 391 ? 24.303 29.798 -22.498 1.00 86.06 391 GLU A O 1
ATOM 3048 N N . ASP A 1 392 ? 25.835 29.147 -20.987 1.00 86.75 392 ASP A N 1
ATOM 3049 C CA . ASP A 1 392 ? 26.954 28.943 -21.907 1.00 86.75 392 ASP A CA 1
ATOM 3050 C C . ASP A 1 392 ? 27.170 27.479 -22.318 1.00 86.75 392 ASP A C 1
ATOM 3052 O O . ASP A 1 392 ? 28.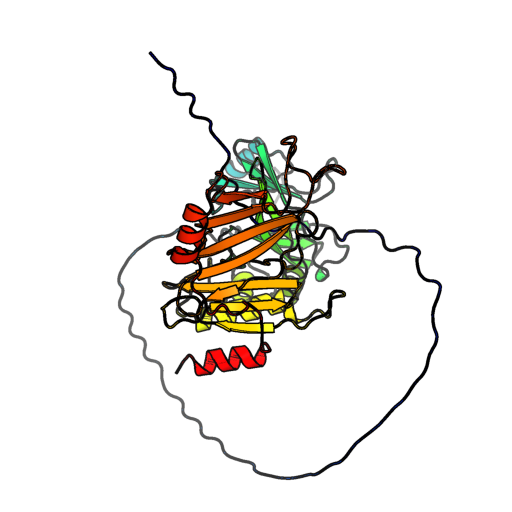080 27.197 -23.102 1.00 86.75 392 ASP A O 1
ATOM 3056 N N . GLU A 1 393 ? 26.323 26.565 -21.846 1.00 86.38 393 GLU A N 1
ATOM 3057 C CA . GLU A 1 393 ? 26.363 25.147 -22.187 1.00 86.38 393 GLU A CA 1
ATOM 3058 C C . GLU A 1 393 ? 25.370 24.796 -23.300 1.00 86.38 393 GLU A C 1
ATOM 3060 O O . GLU A 1 393 ? 24.328 25.426 -23.493 1.00 86.38 393 GLU A O 1
ATOM 3065 N N . GLU A 1 394 ? 25.720 23.778 -24.082 1.00 86.94 394 GLU A N 1
ATOM 3066 C CA . GLU A 1 394 ? 24.928 23.342 -25.228 1.00 86.94 394 GLU A CA 1
ATOM 3067 C C . GLU A 1 394 ? 24.191 22.037 -24.909 1.00 86.94 394 GLU A C 1
ATOM 3069 O O . GLU A 1 394 ? 24.725 21.139 -24.249 1.00 86.94 394 GLU A O 1
ATOM 3074 N N . LEU A 1 395 ? 22.968 21.914 -25.432 1.00 88.19 395 LEU A N 1
ATOM 3075 C CA . LEU A 1 395 ? 22.275 20.628 -25.507 1.00 88.19 395 LEU A CA 1
ATOM 3076 C C . LEU A 1 395 ? 23.092 19.657 -26.366 1.00 88.19 395 LEU A C 1
ATOM 3078 O O . LEU A 1 395 ? 23.642 20.044 -27.400 1.00 88.19 395 LEU A O 1
ATOM 3082 N N . GLY A 1 396 ? 23.130 18.390 -25.975 1.00 84.56 396 GLY A N 1
ATOM 3083 C CA . GLY A 1 396 ? 23.889 17.371 -26.690 1.00 84.56 396 GLY A CA 1
ATOM 3084 C C . GLY A 1 396 ? 24.014 16.071 -25.908 1.00 84.56 396 GLY A C 1
ATOM 3085 O O . GLY A 1 396 ? 23.409 15.914 -24.854 1.00 84.56 396 GLY A O 1
ATOM 3086 N N . ASP A 1 397 ? 24.819 15.149 -26.429 1.00 84.50 397 ASP A N 1
ATOM 3087 C CA . ASP A 1 397 ? 25.026 13.832 -25.822 1.00 84.50 397 ASP A CA 1
ATOM 3088 C C . ASP A 1 397 ? 26.008 13.948 -24.644 1.00 84.50 397 ASP A C 1
ATOM 3090 O O . ASP A 1 397 ? 27.231 13.835 -24.799 1.00 84.50 397 ASP A O 1
ATOM 3094 N N . GLY A 1 398 ? 25.467 14.247 -23.464 1.00 86.88 398 GLY A N 1
ATOM 3095 C CA . GLY A 1 398 ? 26.201 14.308 -22.209 1.00 86.88 398 GLY A CA 1
ATOM 3096 C C . GLY A 1 398 ? 26.611 12.924 -21.687 1.00 86.88 398 GLY A C 1
ATOM 3097 O O . GLY A 1 398 ? 26.552 11.913 -22.393 1.00 86.88 398 GLY A O 1
ATOM 3098 N N . PRO A 1 399 ? 27.116 12.846 -20.445 1.00 90.19 399 PRO A N 1
ATOM 3099 C CA . PRO A 1 399 ? 27.445 11.567 -19.829 1.00 90.19 399 PRO A CA 1
ATOM 3100 C C . PRO A 1 399 ? 26.194 10.710 -19.572 1.00 90.19 399 PRO A C 1
ATOM 3102 O O . PRO A 1 399 ? 25.098 11.217 -19.346 1.00 90.19 399 PRO A O 1
ATOM 3105 N N . VAL A 1 400 ? 26.411 9.395 -19.544 1.00 93.25 400 VAL A N 1
ATOM 3106 C CA . VAL A 1 400 ? 25.424 8.399 -19.121 1.00 93.25 400 VAL A CA 1
ATOM 3107 C C . VAL A 1 400 ? 25.932 7.720 -17.858 1.00 93.25 400 VAL A C 1
ATOM 3109 O O . VAL A 1 400 ? 27.136 7.464 -17.725 1.00 93.25 400 VAL A O 1
ATOM 3112 N N . TYR A 1 401 ? 25.021 7.421 -16.942 1.00 95.12 401 TYR A N 1
ATOM 3113 C CA . TYR A 1 401 ? 25.296 6.685 -15.720 1.00 95.12 401 TYR A CA 1
ATOM 3114 C C . TYR A 1 401 ? 24.425 5.438 -15.662 1.00 95.12 401 TYR A C 1
ATOM 3116 O O . TYR A 1 401 ? 23.236 5.484 -15.954 1.00 95.12 401 TYR A O 1
ATOM 3124 N N . ILE A 1 402 ? 25.029 4.323 -15.273 1.00 96.88 402 ILE A N 1
ATOM 3125 C CA . ILE A 1 402 ? 24.363 3.044 -15.050 1.00 96.88 402 ILE A CA 1
ATOM 3126 C C . ILE A 1 402 ? 24.537 2.727 -13.573 1.00 96.88 402 ILE A C 1
ATOM 3128 O O . ILE A 1 402 ? 25.663 2.658 -13.077 1.00 96.88 402 ILE A O 1
ATOM 3132 N N . ASN A 1 403 ? 23.429 2.582 -12.851 1.00 94.69 403 ASN A N 1
ATOM 3133 C CA . ASN A 1 403 ? 23.428 2.381 -11.403 1.00 94.69 403 ASN A CA 1
ATOM 3134 C C . ASN A 1 403 ? 24.271 3.425 -10.632 1.00 94.69 403 ASN A C 1
ATOM 3136 O O . ASN A 1 403 ? 24.908 3.114 -9.624 1.00 94.69 403 ASN A O 1
ATOM 3140 N N . GLY A 1 404 ? 24.293 4.669 -11.122 1.00 93.31 404 GLY A N 1
ATOM 3141 C CA . GLY A 1 404 ? 25.027 5.792 -10.528 1.00 93.31 404 GLY A CA 1
ATOM 3142 C C . GLY A 1 404 ? 26.517 5.852 -10.876 1.00 93.31 404 GLY A C 1
ATOM 3143 O O . GLY A 1 404 ? 27.213 6.774 -10.445 1.00 93.31 404 GLY A O 1
ATOM 3144 N N . GLU A 1 405 ? 27.028 4.910 -11.669 1.00 95.19 405 GLU A N 1
ATOM 3145 C CA . GLU A 1 405 ? 28.405 4.921 -12.160 1.00 95.19 405 GLU A CA 1
ATOM 3146 C C . GLU A 1 405 ? 28.458 5.353 -13.623 1.00 95.19 405 GLU A C 1
ATOM 3148 O O . GLU A 1 405 ? 27.654 4.925 -14.445 1.00 95.19 405 GLU A O 1
ATOM 3153 N N . ARG A 1 406 ? 29.421 6.217 -13.964 1.00 94.38 406 ARG A N 1
ATOM 3154 C CA . ARG A 1 406 ? 29.564 6.71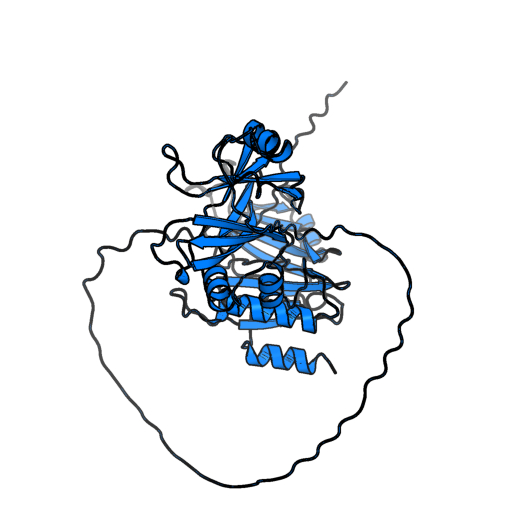2 -15.336 1.00 94.38 406 ARG A CA 1
ATOM 3155 C C . ARG A 1 406 ? 29.884 5.556 -16.283 1.00 94.38 406 ARG A C 1
ATOM 3157 O O . ARG A 1 406 ? 30.880 4.867 -16.072 1.00 94.38 406 ARG A O 1
ATOM 3164 N N . ALA A 1 407 ? 29.109 5.438 -17.352 1.00 95.25 407 ALA A N 1
ATOM 3165 C CA . ALA A 1 407 ? 29.212 4.378 -18.341 1.00 95.25 407 ALA A CA 1
ATOM 3166 C C . ALA A 1 407 ? 29.629 4.906 -19.722 1.00 95.25 407 ALA A C 1
ATOM 3168 O O . ALA A 1 407 ? 29.485 6.086 -20.054 1.00 95.25 407 ALA A O 1
ATOM 3169 N N . SER A 1 408 ? 30.180 4.010 -20.530 1.00 94.50 408 SER A N 1
ATOM 3170 C CA . SER A 1 408 ? 30.382 4.182 -21.965 1.00 94.50 408 SER A CA 1
ATOM 3171 C C . SER A 1 408 ? 29.128 3.793 -22.754 1.00 94.50 408 SER A C 1
ATOM 3173 O O . SER A 1 408 ? 28.250 3.099 -22.249 1.00 94.50 408 SER A O 1
ATOM 3175 N N . LEU A 1 409 ? 29.063 4.196 -24.026 1.00 92.12 409 LEU A N 1
ATOM 3176 C CA . LEU A 1 409 ? 27.954 3.813 -24.907 1.00 92.12 409 LEU A CA 1
ATOM 3177 C C . LEU A 1 409 ? 27.896 2.297 -25.169 1.00 92.12 409 LEU A C 1
ATOM 3179 O O . LEU A 1 409 ? 26.814 1.752 -25.304 1.00 92.12 409 LEU A O 1
ATOM 3183 N N . GLU A 1 410 ? 29.040 1.602 -25.184 1.00 95.88 410 GLU A N 1
ATOM 3184 C CA . GLU A 1 410 ? 29.071 0.137 -25.331 1.00 95.88 410 GLU A CA 1
ATOM 3185 C C . GLU A 1 410 ? 28.468 -0.569 -24.104 1.00 95.88 410 GLU A C 1
ATOM 3187 O O . GLU A 1 410 ? 27.754 -1.559 -24.243 1.00 95.88 410 GLU A O 1
ATOM 3192 N N . GLU A 1 411 ? 28.718 -0.046 -22.898 1.00 97.06 411 GLU A N 1
ATOM 3193 C CA . GLU A 1 411 ? 28.091 -0.549 -21.668 1.00 97.06 411 GLU A CA 1
ATOM 3194 C C . GLU A 1 411 ? 26.587 -0.258 -21.642 1.00 97.06 411 GLU A C 1
ATOM 3196 O O . GLU A 1 411 ? 25.815 -1.099 -21.186 1.00 97.06 411 GLU A O 1
ATOM 3201 N N . LEU A 1 412 ? 26.169 0.898 -22.164 1.00 95.81 412 LEU A N 1
ATOM 3202 C CA . LEU A 1 412 ? 24.760 1.250 -22.318 1.00 95.81 412 LEU A CA 1
ATOM 3203 C C . LEU A 1 412 ? 24.037 0.300 -23.283 1.00 95.81 412 LEU A C 1
ATOM 3205 O O . LEU A 1 412 ? 23.001 -0.252 -22.918 1.00 95.81 412 LEU A O 1
ATOM 3209 N N . ASP A 1 413 ? 24.601 0.063 -24.471 1.00 96.44 413 ASP A N 1
ATOM 3210 C CA . ASP A 1 413 ? 24.047 -0.876 -25.456 1.00 96.44 413 ASP A CA 1
ATOM 3211 C C . ASP A 1 413 ? 23.907 -2.284 -24.853 1.00 96.44 413 ASP A C 1
ATOM 3213 O O . ASP A 1 413 ? 22.866 -2.923 -24.991 1.00 96.44 413 ASP A O 1
ATOM 3217 N N . ALA A 1 414 ? 24.913 -2.743 -24.099 1.00 97.06 414 ALA A N 1
ATOM 3218 C CA . ALA A 1 414 ? 24.862 -4.034 -23.417 1.00 97.06 414 ALA A CA 1
ATOM 3219 C C . ALA A 1 414 ? 23.768 -4.110 -22.335 1.00 97.06 414 ALA A C 1
ATOM 3221 O O . ALA A 1 414 ? 23.207 -5.184 -22.110 1.00 97.06 414 ALA A O 1
ATOM 3222 N N . VAL A 1 415 ? 23.460 -3.000 -21.652 1.00 96.75 415 VAL A N 1
ATOM 3223 C CA . VAL A 1 415 ? 22.336 -2.944 -20.707 1.00 96.75 415 VAL A CA 1
ATOM 3224 C C . VAL A 1 415 ? 21.003 -2.998 -21.442 1.00 96.75 415 VAL A C 1
ATOM 3226 O O . VAL A 1 415 ? 20.138 -3.760 -21.015 1.00 96.75 415 VAL A O 1
ATOM 3229 N N . TYR A 1 416 ? 20.835 -2.261 -22.543 1.00 96.19 416 TYR A N 1
ATOM 3230 C CA . TYR A 1 416 ? 19.617 -2.350 -23.351 1.00 96.19 416 TYR A CA 1
ATOM 3231 C C . TYR A 1 416 ? 19.394 -3.772 -23.874 1.00 96.19 416 TYR A C 1
ATOM 3233 O O . TYR A 1 416 ? 18.318 -4.318 -23.664 1.00 96.19 416 TYR A O 1
ATOM 3241 N N . ASP A 1 417 ? 20.423 -4.422 -24.421 1.00 96.69 417 ASP A N 1
ATOM 3242 C CA . ASP A 1 417 ? 20.339 -5.815 -24.884 1.00 96.69 417 ASP A CA 1
ATOM 3243 C C . ASP A 1 417 ? 19.950 -6.809 -23.768 1.00 96.69 417 ASP A C 1
ATOM 3245 O O . ASP A 1 417 ? 19.389 -7.870 -24.045 1.00 96.69 417 ASP A O 1
ATOM 3249 N N . ALA A 1 418 ? 20.281 -6.502 -22.509 1.00 96.25 418 ALA A N 1
ATOM 3250 C CA . ALA A 1 418 ? 20.042 -7.385 -21.370 1.00 96.25 418 ALA A CA 1
ATOM 3251 C C . ALA A 1 418 ? 18.714 -7.125 -20.639 1.00 96.25 418 ALA A C 1
ATOM 3253 O O . ALA A 1 418 ? 18.152 -8.064 -20.073 1.00 96.25 418 ALA A O 1
ATOM 3254 N N . TYR A 1 419 ? 18.243 -5.875 -20.600 1.00 96.31 419 TYR A N 1
ATOM 3255 C CA . TYR A 1 419 ? 17.108 -5.457 -19.769 1.00 96.31 419 TYR A CA 1
ATOM 3256 C C . TYR A 1 419 ? 15.914 -4.920 -20.558 1.00 96.31 419 TYR A C 1
ATOM 3258 O O . TYR A 1 419 ? 14.796 -5.028 -20.051 1.00 96.31 419 TYR A O 1
ATOM 3266 N N . ASP A 1 420 ? 16.109 -4.376 -21.763 1.00 95.69 420 ASP A N 1
ATOM 3267 C CA . ASP A 1 420 ? 15.000 -3.965 -22.625 1.00 95.69 420 ASP A CA 1
ATOM 3268 C C . ASP A 1 420 ? 14.424 -5.203 -23.312 1.00 95.69 420 ASP A C 1
ATOM 3270 O O . ASP A 1 420 ? 14.993 -5.769 -24.247 1.00 95.69 420 ASP A O 1
ATOM 3274 N N . MET A 1 421 ? 13.282 -5.653 -22.807 1.00 95.50 421 MET A N 1
ATOM 3275 C CA . MET A 1 421 ? 12.651 -6.880 -23.276 1.00 95.50 421 MET A CA 1
ATOM 3276 C C . MET A 1 421 ? 11.750 -6.669 -24.498 1.00 95.50 421 MET A C 1
ATOM 3278 O O . MET A 1 421 ? 11.246 -7.656 -25.046 1.00 95.50 421 MET A O 1
ATOM 3282 N N . GLY A 1 422 ? 11.541 -5.422 -24.932 1.00 93.62 422 GLY A N 1
ATOM 3283 C CA . GLY A 1 422 ? 10.595 -5.058 -25.983 1.00 93.62 422 GLY A CA 1
ATOM 3284 C C . GLY A 1 422 ? 9.137 -5.451 -25.696 1.00 93.62 422 GLY A C 1
ATOM 3285 O O . GLY A 1 422 ? 8.821 -6.142 -24.725 1.00 93.62 422 GLY A O 1
ATOM 3286 N N . ASP A 1 423 ? 8.243 -5.034 -26.596 1.00 95.38 423 ASP A N 1
ATOM 3287 C CA . ASP A 1 423 ? 6.800 -5.335 -26.546 1.00 95.38 423 ASP A CA 1
ATOM 3288 C C . ASP A 1 423 ? 6.118 -4.890 -25.243 1.00 95.38 423 ASP A C 1
ATOM 3290 O O . ASP A 1 423 ? 5.261 -5.582 -24.701 1.00 95.38 423 ASP A O 1
ATOM 3294 N N . TYR A 1 424 ? 6.534 -3.734 -24.729 1.00 97.44 424 TYR A N 1
ATOM 3295 C CA . TYR A 1 424 ? 5.976 -3.166 -23.512 1.00 97.44 424 TYR A CA 1
ATOM 3296 C C . TYR A 1 424 ? 4.545 -2.667 -23.718 1.00 97.44 424 TYR A C 1
ATOM 3298 O O . TYR A 1 424 ? 4.243 -1.987 -24.704 1.00 97.44 424 TYR A O 1
ATOM 3306 N N . GLU A 1 425 ? 3.700 -2.957 -22.739 1.00 97.81 425 GLU A N 1
ATOM 3307 C CA . GLU A 1 425 ? 2.349 -2.435 -22.591 1.00 97.81 425 GLU A CA 1
ATOM 3308 C C . GLU A 1 425 ? 2.248 -1.589 -21.317 1.00 97.81 425 GLU A C 1
ATOM 3310 O O . GLU A 1 425 ? 2.924 -1.897 -20.334 1.00 97.81 425 GLU A O 1
ATOM 3315 N N . PRO A 1 426 ? 1.396 -0.552 -21.292 1.00 96.75 426 PRO A N 1
ATOM 3316 C CA . PRO A 1 426 ? 1.179 0.224 -20.079 1.00 96.75 426 PRO A CA 1
ATOM 3317 C C . PRO A 1 426 ? 0.538 -0.642 -18.988 1.00 96.75 426 PRO A C 1
ATOM 3319 O O . PRO A 1 426 ? -0.385 -1.416 -19.255 1.00 96.75 426 PRO A O 1
ATOM 3322 N N . ILE A 1 427 ? 1.004 -0.467 -17.753 1.00 97.69 427 ILE A N 1
ATOM 3323 C CA . ILE A 1 427 ? 0.332 -0.942 -16.542 1.00 97.69 427 ILE A CA 1
ATOM 3324 C C . ILE A 1 427 ? -0.736 0.101 -16.210 1.00 97.69 427 ILE A C 1
ATOM 3326 O O . ILE A 1 427 ? -0.439 1.160 -15.653 1.00 97.69 427 ILE A O 1
ATOM 3330 N N . GLU A 1 428 ? -1.971 -0.158 -16.626 1.00 95.38 428 GLU A N 1
ATOM 3331 C CA . GLU A 1 428 ? -3.099 0.754 -16.446 1.00 95.38 428 GLU A CA 1
ATOM 3332 C C . GLU A 1 428 ? -4.422 -0.014 -16.353 1.00 95.38 428 GLU A C 1
ATOM 3334 O O . GLU A 1 428 ? -4.542 -1.124 -16.872 1.00 95.38 428 GLU A O 1
ATOM 3339 N N . GLY A 1 429 ? -5.428 0.580 -15.710 1.00 95.44 429 GLY A N 1
ATOM 3340 C CA . GLY A 1 429 ? -6.767 0.003 -15.665 1.00 95.44 429 GLY A CA 1
ATOM 3341 C C . GLY A 1 429 ? -7.498 0.209 -16.993 1.00 95.44 429 GLY A C 1
ATOM 3342 O O . GLY A 1 429 ? -7.421 1.280 -17.599 1.00 95.44 429 GLY A O 1
ATOM 3343 N N . ARG A 1 430 ? -8.232 -0.803 -17.458 1.00 96.38 430 ARG A N 1
ATOM 3344 C CA . ARG A 1 430 ? -8.942 -0.786 -18.751 1.00 96.38 430 ARG A CA 1
ATOM 3345 C C . ARG A 1 430 ? -10.423 -1.122 -18.645 1.00 96.38 430 ARG A C 1
ATOM 3347 O O . ARG A 1 430 ? -11.184 -0.800 -19.556 1.00 96.38 430 ARG A O 1
ATOM 3354 N N . VAL A 1 431 ? -10.823 -1.768 -17.556 1.00 96.75 431 VAL A N 1
ATOM 3355 C CA . VAL A 1 431 ? -12.185 -2.238 -17.327 1.00 96.75 431 VAL A CA 1
ATOM 3356 C C . VAL A 1 431 ? -12.717 -1.745 -15.986 1.00 96.75 431 VAL A C 1
ATOM 3358 O O . VAL A 1 431 ? -11.969 -1.382 -15.078 1.00 96.75 431 VAL A O 1
ATOM 3361 N N . THR A 1 432 ? -14.037 -1.710 -15.865 1.00 95.12 432 THR A N 1
ATOM 3362 C CA . THR A 1 432 ? -14.728 -1.352 -14.623 1.00 95.12 432 THR A CA 1
ATOM 3363 C C . THR A 1 432 ? -14.649 -2.472 -13.582 1.00 95.12 432 THR A C 1
ATOM 3365 O O . THR A 1 432 ? -14.332 -3.618 -13.902 1.00 95.12 432 THR A O 1
ATOM 3368 N N . GLU A 1 433 ? -15.017 -2.169 -12.333 1.00 94.38 433 GLU A N 1
ATOM 3369 C CA . GLU A 1 433 ? -15.097 -3.167 -11.254 1.00 94.38 433 GLU A CA 1
ATOM 3370 C C . GLU A 1 433 ? -15.984 -4.370 -11.638 1.00 94.38 433 GLU A C 1
ATOM 3372 O O . GLU A 1 433 ? -15.613 -5.527 -11.457 1.00 94.38 433 GLU A O 1
ATOM 3377 N N . ALA A 1 434 ? -17.158 -4.112 -12.222 1.00 95.12 434 ALA A N 1
ATOM 3378 C CA . ALA A 1 434 ? -18.086 -5.171 -12.617 1.00 95.12 434 ALA A CA 1
ATOM 3379 C C . ALA A 1 434 ? -17.511 -6.075 -13.721 1.00 95.12 434 ALA A C 1
ATOM 3381 O O . ALA A 1 434 ? -17.794 -7.272 -13.765 1.00 95.12 434 ALA A O 1
ATOM 3382 N N . GLU A 1 435 ? -16.714 -5.505 -14.621 1.00 97.25 435 GLU A N 1
ATOM 3383 C CA . GLU A 1 435 ? -16.080 -6.242 -15.710 1.00 97.25 435 GLU A CA 1
ATOM 3384 C C . GLU A 1 435 ? -14.884 -7.060 -15.217 1.00 97.25 435 GLU A C 1
ATOM 3386 O O . GLU A 1 435 ? -14.783 -8.227 -15.590 1.00 97.25 435 GLU A O 1
ATOM 3391 N N . VAL A 1 436 ? -14.026 -6.517 -14.342 1.00 97.44 436 VAL A N 1
ATOM 3392 C CA . VAL A 1 436 ? -12.889 -7.283 -13.797 1.00 97.44 436 VAL A CA 1
ATOM 3393 C C . VAL A 1 436 ? -13.351 -8.438 -12.911 1.00 97.44 436 VAL A C 1
ATOM 3395 O O . VAL A 1 436 ? -12.806 -9.533 -13.014 1.00 97.44 436 VAL A O 1
ATOM 3398 N N . ARG A 1 437 ? -14.422 -8.260 -12.124 1.00 96.75 437 ARG A N 1
ATOM 3399 C CA . ARG A 1 437 ? -15.032 -9.359 -11.355 1.00 96.75 437 ARG A CA 1
ATOM 3400 C C . ARG A 1 437 ? -15.508 -10.486 -12.261 1.00 96.75 437 ARG A C 1
ATOM 3402 O O . ARG A 1 437 ? -15.262 -11.653 -11.985 1.00 96.75 437 ARG A O 1
ATOM 3409 N N . LYS A 1 438 ? -16.114 -10.140 -13.397 1.00 96.56 438 LYS A N 1
ATOM 3410 C CA . LYS A 1 438 ? -16.514 -11.131 -14.396 1.00 96.56 438 LYS A CA 1
ATOM 3411 C C . LYS A 1 438 ? -15.306 -11.869 -14.992 1.00 96.56 438 LYS A C 1
ATOM 3413 O O . LYS A 1 438 ? -15.389 -13.072 -15.214 1.00 96.56 438 LYS A O 1
ATOM 3418 N N . LEU A 1 439 ? -14.191 -11.176 -15.237 1.00 95.38 439 LEU A N 1
ATOM 3419 C CA . LEU A 1 439 ? -12.952 -11.821 -15.693 1.00 95.38 439 LEU A CA 1
ATOM 3420 C C . LEU A 1 439 ? -12.393 -12.787 -14.635 1.00 95.38 439 LEU A C 1
ATOM 3422 O O . LEU A 1 439 ? -11.976 -13.887 -14.990 1.00 95.38 439 LEU A O 1
ATOM 3426 N N . LEU A 1 440 ? -12.430 -12.416 -13.350 1.00 94.62 440 LEU A N 1
ATOM 3427 C CA . LEU A 1 440 ? -12.029 -13.294 -12.243 1.00 94.62 440 LEU A CA 1
ATOM 3428 C C . LEU A 1 440 ? -12.914 -14.542 -12.145 1.00 94.62 440 LEU A C 1
ATOM 3430 O O . LEU A 1 440 ? -12.394 -15.644 -11.981 1.00 94.62 440 LEU A O 1
ATOM 3434 N N . GLU A 1 441 ? -14.233 -14.389 -12.290 1.00 91.50 441 GLU A N 1
ATOM 3435 C CA . GLU A 1 441 ? -15.177 -15.513 -12.331 1.00 91.50 441 GLU A CA 1
ATOM 3436 C C . GLU A 1 441 ? -14.881 -16.463 -13.502 1.00 91.50 441 GLU A C 1
ATOM 3438 O O . GLU A 1 441 ? -14.872 -17.679 -13.330 1.00 91.50 441 GLU A O 1
ATOM 3443 N N . GLU A 1 442 ? -14.606 -15.924 -14.694 1.00 89.06 442 GLU A N 1
ATOM 3444 C CA . GLU A 1 442 ? -14.272 -16.718 -15.885 1.00 89.06 442 GLU A CA 1
ATOM 3445 C C . GLU A 1 442 ? -12.911 -17.429 -15.764 1.00 89.06 442 GLU A C 1
ATOM 3447 O O . GLU A 1 442 ? -12.715 -18.486 -16.371 1.00 89.06 442 GLU A O 1
ATOM 3452 N N . ALA A 1 443 ? -11.988 -16.881 -14.970 1.00 78.00 443 ALA A N 1
ATOM 3453 C CA . ALA A 1 443 ? -10.673 -17.460 -14.708 1.00 78.00 443 ALA A CA 1
ATOM 3454 C C . ALA A 1 443 ? -10.688 -18.587 -13.652 1.00 78.00 443 ALA A C 1
ATOM 3456 O O . ALA A 1 443 ? -9.685 -19.285 -13.510 1.00 78.00 443 ALA A O 1
ATOM 3457 N N . ASN A 1 444 ? -11.812 -18.805 -12.954 1.00 70.75 444 ASN A N 1
ATOM 3458 C CA . ASN A 1 444 ? -11.979 -19.813 -11.898 1.00 70.75 444 ASN A CA 1
ATOM 3459 C C . ASN A 1 444 ? -12.970 -20.938 -12.304 1.00 70.75 444 ASN A C 1
ATOM 3461 O O . ASN A 1 444 ? -14.096 -20.962 -11.798 1.00 70.75 444 ASN A O 1
ATOM 3465 N N . PRO A 1 445 ? -12.611 -21.830 -13.254 1.00 53.09 445 PRO A N 1
ATOM 3466 C CA . PRO A 1 445 ? -13.540 -22.786 -13.871 1.00 53.09 445 PRO A CA 1
ATOM 3467 C C . PRO A 1 445 ? -14.014 -23.945 -12.982 1.00 53.09 445 PRO A C 1
ATOM 3469 O O . PRO A 1 445 ? -13.213 -24.478 -12.179 1.00 53.09 445 PRO A O 1
#

pLDDT: mean 78.25, std 27.94, range [21.05, 98.69]

Nearest PDB structures (foldseek):
  4a0l-assembly2_C  TM=2.648E-01  e=1.274E-02  Homo sapiens
  4pws-assembly1_A  TM=2.119E-01  e=1.350E+00  Mycobacterium tuberculosis
  6mna-assembly1_A  TM=3.186E-01  e=7.506E+00  Mycobacterium tuberculosis H37Rv

Secondary structure (DSSP, 8-state):
-----------------------S---S---S------------------------------------------------------------------HHHHHHHHHH-TTB-GGG-EEEEETTTTEEEEEEEE---SS--S-EEEEEETTEEEEEEPPP--GGGTTPPEEEEEEEEEE-SSSSSSPEEEEEEEETTEEEEEEEEEEEE-SSS-EEEEEE-HHHHHHHHHHSPSSP-HHHHHHHHHTT--TTB-S-HHHHHHHHHHHHHHTTTTT---TT---EEEEEE--SSSSSPEEEEEETTTEEEEEEEETTEEEEEEEEEESSGGG---EEEETTTTEEEEEEEEGGGTEEEEEEEEE-TTS-EEEEEEEEEE-B--SSSSSS--TT--BS---EEETTEEE-HHHHHHHHHHH--S--EE----B-HHHHHHHHHHH--

Sequence (445 aa):
MKRTRIKWMPMAIMTAMLVCACGNQSAEIQKQTAGGNQTAQERQAAGEAQTGNADETTAESGITETAEETDESRTADGAQTAGTEETAGTDSAPDTESPEIREKKEMFGEDCIAEQCFEVELNKGGGTVYFVPYAPSVTQPEFRMEMVRDGEVLCGITPYVPAKAGAKKFKSLDAVSFWDVNFDGFTDVVTIATYGDTQTAAVYYGDMFGYEKEYWSFFREEELSDYLSEQAKAPMTIAGIRDLLTGGKKNGEFESYVEAYEVALNLSVMEGWAASETEYGGEFLYDLIYVDEDEIPELVSGRNGYFVNLYTFRDGTLSMPMNHWAYGAMGNSGYDYAPRKNNMRNYNADQAGLILHTYYMKINERGEMETPMWIETINYIDSNGNGVLDEDEELGDGPVYINGERASLEELDAVYDAYDMGDYEPIEGRVTEAEVRKLLEEANP

Mean predicted aligned error: 12.94 Å

Foldseek 3Di:
DDDDDPDDDDDFPPPPDDDPPPDDDDDDDDDDDDDDDDDDDDDDDDDDDDDDDDDDDDDDDDDDDDDDDDDDDDDDDDPDADDDDDDDDDDDDDPPDDPQLVVQCVLPNPQWPSSAWDWDQKWPPSGTWIWTWGDADPVRRDTWIFTHDPSHTLDTDDDDDACQLPPFAWDDWRGKDWFQLLQAGTIKIWTWTDRPNAIFIWIWDWDWDDRPDIGIDTHTLHQLRNLCSVPFDPVHGPQSSCCQQQVSDTNFAAPDVLSSVVSNLVNCVSSCQQPDPDPVDAHWFWDFAAQAQDPGTWIWTDGPQAFIWIWDDDPRGIHIQGDGHGDPVQQKNAKKGAHRHQWIWTWGAHPNN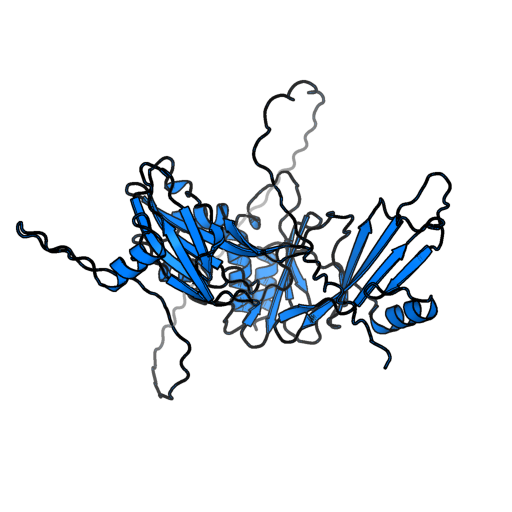QKIKIWIWGQDPVRHIDTPKMKIWGQWAPPPPPPDDDPPTDGHGYFMDIVNHTDDVVVVVVCCVVRVPDPIDGRDGDHHSVVVNVVSVVSPD